Protein AF-0000000084500565 (afdb_homodimer)

Nearest PDB structures (foldseek):
  6lnh-assembly1_A  TM=7.222E-01  e=3.636E-04  Bacillus thuringiensis
  8k0m-assembly1_A  TM=4.895E-01  e=3.563E-05  Homo sapiens
  6lnh-assembly1_B  TM=7.048E-01  e=7.124E-04  Bacillus thuringiensis
  6lnh-assembly1_D  TM=4.587E-01  e=2.848E-04  Bacillus thuringiensis
  6lnh-assembly1_C  TM=3.973E-01  e=1.545E-04  Bacillus thuringiensis

Solvent-accessible surface area (backbone atoms only — not comparable to full-atom values): 32690 Å² total; per-residue (Å²): 31,54,90,39,62,38,61,91,44,79,89,28,69,50,41,61,48,73,57,42,83,73,41,51,62,67,53,40,28,53,50,29,47,66,56,48,35,69,71,47,43,73,70,30,51,42,94,82,38,40,41,47,40,52,35,61,32,84,75,70,33,52,66,62,44,50,52,67,65,28,66,66,52,35,48,54,53,12,60,67,40,65,40,61,42,37,65,61,44,48,46,38,45,54,23,32,41,53,44,58,68,79,42,78,77,45,61,79,67,47,34,45,60,62,69,67,53,79,68,73,72,73,82,60,72,90,60,74,68,68,73,70,69,75,74,78,83,47,76,87,72,50,73,67,42,56,45,46,34,42,26,33,40,41,30,32,63,23,75,30,73,80,51,40,65,50,26,34,37,37,51,29,68,87,68,50,71,46,78,46,63,44,62,33,42,16,14,23,33,42,32,30,27,43,74,40,45,30,30,78,42,68,52,76,69,40,43,54,43,34,36,32,34,29,36,25,35,59,57,56,61,84,50,85,78,78,56,48,44,52,90,50,53,89,66,50,60,58,56,60,49,48,39,48,53,49,33,49,52,27,44,42,48,15,51,37,27,42,51,55,29,47,52,42,50,58,67,49,49,89,50,74,61,71,90,67,72,77,53,59,54,54,70,61,51,42,54,52,50,50,50,53,40,48,51,52,50,46,55,45,57,31,62,108,30,54,91,37,62,37,62,93,46,80,89,28,69,50,41,60,48,74,56,43,83,74,41,50,63,67,53,40,26,53,50,30,47,67,55,49,35,70,70,48,44,72,69,31,52,43,93,82,40,40,41,47,38,52,35,62,33,86,76,70,31,51,65,63,44,50,50,66,66,28,67,66,52,34,48,53,52,12,60,66,41,66,42,60,42,36,68,60,43,48,44,38,45,54,22,31,42,52,45,59,68,77,42,79,79,46,61,78,67,47,34,43,61,61,72,68,54,78,67,73,72,73,82,61,72,91,61,75,68,69,71,71,71,74,74,77,82,48,77,88,73,51,74,66,42,56,44,46,34,42,26,33,40,39,28,30,61,22,74,31,73,81,51,40,66,48,27,36,36,38,51,30,69,86,70,51,72,47,77,47,63,44,63,33,42,16,15,24,34,42,32,31,26,42,74,39,45,30,30,79,41,68,53,75,68,39,41,52,44,35,38,33,35,32,36,24,37,60,57,54,61,84,50,88,78,78,55,50,45,53,89,49,52,88,66,50,59,59,57,62,49,48,40,49,55,50,34,48,51,26,44,41,48,15,51,37,27,42,49,54,30,47,51,43,49,59,67,49,50,90,46,74,61,72,89,69,71,77,53,59,54,55,70,62,52,40,54,51,49,51,51,52,40,50,52,51,49,46,54,45,57,30,63,106

Sequence (608 aa):
MEELGQAGKGLSPVGVTQPFPLLSEEGVRAIREELFTSEIFDRVTDLLGQLRGMSSRPGFAPFNEALWTHPETNRIVSEAAGVELVPIMPYELGHINVQLNSGKETFTKLGREPLCPKAPDNTKPEAVVPKLPEPKIDPDVMEWHRDSYPWVCIVMLSDATNMQGGETLIGSADGTMQKVRGPRMGWAMVLQGGYVDHAALGAYDGQERITMVTSYRAKDVMLPDISILSPLRPMGHHNEMYYEWSTYRLDLLSERFKRQSEVFKKKRGDGQRPWGEEVVKKDEFKAWCKEQIQYLQTTIDGIDMEELGQAGKGLSPVGVTQPFPLLSEEGVRAIREELFTSEIFDRVTDLLGQLRGMSSRPGFAPFNEALWTHPETNRIVSEAAGVELVPIMPYELGHINVQLNSGKETFTKLGREPLCPKAPDNTKPEAVVPKLPEPKIDPDVMEWHRDSYPWVCIVMLSDATNMQGGETLIGSADGTMQKVRGPRMGWAMVLQGGYVDHAALGAYDGQERITMVTSYRAKDVMLPDISILSPLRPMGHHNEMYYEWSTYRLDLLSERFKRQSEVFKKKRGDGQRPWGEEVVKKDEFKAWCKEQIQYLQTTIDGID

Radius of gyration: 34.21 Å; Cα contacts (8 Å, |Δi|>4): 1114; chains: 2; bounding box: 50×126×68 Å

Secondary structure (DSSP, 8-state):
-TTTT-TT-SSSS-SBPPPEE-S-HHHHHHHHHHHSSHHHHHHH--TTSEE--TTSSTTTSHHHHHHHH-HHHHHHHHHHHTS-EEES-GGGTTEEEEEESS-GGGGGG-SSSPPPP----TTS-S------------TTTS--B--SSSEEEEEE-S--TT--B-PEEEE-TTS-EEEE--SSTTEEEEE-TTTS-EEEPPBSSSSEEEEEEEEEEESSTTS------GGGGGGS-HHHHHHHHHHHHHHHHHHHHHHHHHHHHHHHTTS-S-TTS-SS-HHHHHHHHHHHHHHHHHHHHHT-/-TTTT-TT-SSSS-SBPPPEE-S-HHHHHHHHHHHSSHHHHHHH--TTSEE--TTSSTTTSHHHHHHHH-HHHHHHHHHHHTS-EEES-GGGTTEEEEEESS-GGGGGG-SSSPPPP----TTS-S------------TTTS--B--SSSEEEEEE-S--TT--B-PEEEE-TTS-EEEE--SSTTEEEEE-TTTS-EEEPPBSSSSEEEEEEEEEEESSTTS------GGGGGGS-HHHHHHHHHHHHHHHHHHHHHHHHHHHHHHHTTS-S-TTS-SS-HHHHHHHHHHHHHHHHHHHHHT-

Structure (mmCIF, N/CA/C/O backbone):
data_AF-0000000084500565-model_v1
#
loop_
_entity.id
_entity.type
_entity.pdbx_description
1 polymer 'Fe2OG dioxygenase domain-containing protein'
#
loop_
_atom_site.group_PDB
_atom_site.id
_atom_site.type_symbol
_atom_site.label_atom_id
_atom_site.label_alt_id
_atom_site.label_comp_id
_atom_site.label_asym_id
_atom_site.label_entity_id
_atom_site.label_seq_id
_atom_site.pdbx_PDB_ins_code
_atom_site.Cartn_x
_atom_site.Cartn_y
_atom_site.Cartn_z
_atom_site.occupancy
_atom_site.B_iso_or_equiv
_atom_site.auth_seq_id
_atom_site.auth_comp_id
_atom_site.auth_asym_id
_atom_site.auth_atom_id
_atom_site.pdbx_PDB_model_num
ATOM 1 N N . MET A 1 1 ? 17.344 22.719 12.164 1 97.19 1 MET A N 1
ATOM 2 C CA . MET A 1 1 ? 17.328 21.484 12.945 1 97.19 1 MET A CA 1
ATOM 3 C C . MET A 1 1 ? 18.641 21.297 13.695 1 97.19 1 MET A C 1
ATOM 5 O O . MET A 1 1 ? 18.641 20.938 14.875 1 97.19 1 MET A O 1
ATOM 9 N N . GLU A 1 2 ? 19.703 21.609 12.953 1 96.31 2 GLU A N 1
ATOM 10 C CA . GLU A 1 2 ? 21 21.562 13.625 1 96.31 2 GLU A CA 1
ATOM 11 C C . GLU A 1 2 ? 21.047 22.516 14.805 1 96.31 2 GLU A C 1
ATOM 13 O O . GLU A 1 2 ? 21.484 22.156 15.898 1 96.31 2 GLU A O 1
ATOM 18 N N . GLU A 1 3 ? 20.594 23.75 14.586 1 95.25 3 GLU A N 1
ATOM 19 C CA . GLU A 1 3 ? 20.578 24.766 15.633 1 95.25 3 GLU A CA 1
ATOM 20 C C . GLU A 1 3 ? 19.703 24.344 16.812 1 95.25 3 GLU A C 1
ATOM 22 O O . GLU A 1 3 ? 19.922 24.781 17.938 1 95.25 3 GLU A O 1
ATOM 27 N N . LEU A 1 4 ? 18.75 23.516 16.594 1 96.5 4 LEU A N 1
ATOM 28 C CA . LEU A 1 4 ? 17.844 23.047 17.641 1 96.5 4 LEU A CA 1
ATOM 29 C C . LEU A 1 4 ? 18.359 21.766 18.281 1 96.5 4 LEU A C 1
ATOM 31 O O . LEU A 1 4 ? 17.688 21.172 19.125 1 96.5 4 LEU A O 1
ATOM 35 N N . GLY A 1 5 ? 19.578 21.344 17.844 1 95.69 5 GLY A N 1
ATOM 36 C CA . GLY A 1 5 ? 20.172 20.141 18.391 1 95.69 5 GLY A CA 1
ATOM 37 C C . GLY A 1 5 ? 19.594 18.875 17.797 1 95.69 5 GLY A C 1
ATOM 38 O O . GLY A 1 5 ? 19.641 17.812 18.422 1 95.69 5 GLY A O 1
ATOM 39 N N . GLN A 1 6 ? 18.953 18.953 16.688 1 95.5 6 GLN A N 1
ATOM 40 C CA . GLN A 1 6 ? 18.312 17.812 16.047 1 95.5 6 GLN A CA 1
ATOM 41 C C . GLN A 1 6 ? 18.891 17.578 14.656 1 95.5 6 GLN A C 1
ATOM 43 O O . GLN A 1 6 ? 18.141 17.328 13.703 1 95.5 6 GLN A O 1
ATOM 48 N N . ALA A 1 7 ? 20.156 17.641 14.641 1 92.88 7 ALA A N 1
ATOM 49 C CA . ALA A 1 7 ? 20.828 17.469 13.359 1 92.88 7 ALA A CA 1
ATOM 50 C C . ALA A 1 7 ? 20.469 16.125 12.734 1 92.88 7 ALA A C 1
ATOM 52 O O . ALA A 1 7 ? 20.469 15.094 13.414 1 92.88 7 ALA A O 1
ATOM 53 N N . GLY A 1 8 ? 20.172 16.172 11.461 1 92.56 8 GLY A N 1
ATOM 54 C CA . GLY A 1 8 ? 19.922 14.953 10.711 1 92.56 8 GLY A CA 1
ATOM 55 C C . GLY A 1 8 ? 18.5 14.438 10.859 1 92.56 8 GLY A C 1
ATOM 56 O O . GLY A 1 8 ? 18.125 13.445 10.234 1 92.56 8 GLY A O 1
ATOM 57 N N . LYS A 1 9 ? 17.75 15.055 11.625 1 94.75 9 LYS A N 1
ATOM 58 C CA . LYS A 1 9 ? 16.359 14.648 11.82 1 94.75 9 LYS A CA 1
ATOM 59 C C . LYS A 1 9 ? 15.414 15.484 10.961 1 94.75 9 LYS A C 1
ATOM 61 O O . LYS A 1 9 ? 15.789 16.547 10.477 1 94.75 9 LYS A O 1
ATOM 66 N N . GLY A 1 10 ? 14.297 14.914 10.711 1 96.69 10 GLY A N 1
ATOM 67 C CA . GLY A 1 10 ? 13.273 15.641 9.984 1 96.69 10 GLY A CA 1
ATOM 68 C C . GLY A 1 10 ? 13.398 15.508 8.477 1 96.69 10 GLY A C 1
ATOM 69 O O . GLY A 1 10 ? 14.094 14.617 7.984 1 96.69 10 GLY A O 1
ATOM 70 N N . LEU A 1 11 ? 12.688 16.375 7.758 1 97.88 11 LEU A N 1
ATOM 71 C CA . LEU A 1 11 ? 12.562 16.281 6.305 1 97.88 11 LEU A CA 1
ATOM 72 C C . LEU A 1 11 ? 13.453 17.312 5.613 1 97.88 11 LEU A C 1
ATOM 74 O O . LEU A 1 11 ? 13.672 17.234 4.402 1 97.88 11 LEU A O 1
ATOM 78 N N . SER A 1 12 ? 13.93 18.281 6.387 1 97.75 12 SER A N 1
ATOM 79 C CA . SER A 1 12 ? 14.812 19.359 5.93 1 97.75 12 SER A CA 1
ATOM 80 C C . SER A 1 12 ? 15.633 19.922 7.082 1 97.75 12 SER A C 1
ATOM 82 O O . SER A 1 12 ? 15.336 19.672 8.25 1 97.75 12 SER A O 1
ATOM 84 N N . PRO A 1 13 ? 16.688 20.641 6.754 1 97.56 13 PRO A N 1
ATOM 85 C CA . PRO A 1 13 ? 17.469 21.234 7.84 1 97.56 13 PRO A CA 1
ATOM 86 C C . PRO A 1 13 ? 16.719 22.344 8.562 1 97.56 13 PRO A C 1
ATOM 88 O O . PRO A 1 13 ? 17.156 22.812 9.625 1 97.56 13 PRO A O 1
ATOM 91 N N . VAL A 1 14 ? 15.625 22.75 8.055 1 98.06 14 VAL A N 1
ATOM 92 C CA . VAL A 1 14 ? 14.836 23.828 8.641 1 98.06 14 VAL A CA 1
ATOM 93 C C . VAL A 1 14 ? 13.93 23.266 9.734 1 98.06 14 VAL A C 1
ATOM 95 O O . VAL A 1 14 ? 13.133 22.375 9.484 1 98.06 14 VAL A O 1
ATOM 98 N N . GLY A 1 15 ? 14.07 23.766 10.992 1 97.94 15 GLY A N 1
ATOM 99 C CA . GLY A 1 15 ? 13.141 23.438 12.062 1 97.94 15 GLY A CA 1
ATOM 100 C C . GLY A 1 15 ? 11.961 24.375 12.148 1 97.94 15 GLY A C 1
ATOM 101 O O . GLY A 1 15 ? 10.812 23.938 12.266 1 97.94 15 GLY A O 1
ATOM 102 N N . VAL A 1 16 ? 12.281 25.594 12.062 1 98.19 16 VAL A N 1
ATOM 103 C CA . VAL A 1 16 ? 11.32 26.688 12.07 1 98.19 16 VAL A CA 1
ATOM 104 C C . VAL A 1 16 ? 11.906 27.891 11.328 1 98.19 16 VAL A C 1
ATOM 106 O O . VAL A 1 16 ? 13.117 28.125 11.367 1 98.19 16 VAL A O 1
ATOM 109 N N . THR A 1 17 ? 11.047 28.641 10.648 1 98.12 17 THR A N 1
ATOM 110 C CA . THR A 1 17 ? 11.523 29.828 9.953 1 98.12 17 THR A CA 1
ATOM 111 C C . THR A 1 17 ? 11.344 31.078 10.82 1 98.12 17 THR A C 1
ATOM 113 O O . THR A 1 17 ? 10.555 31.062 11.758 1 98.12 17 THR A O 1
ATOM 116 N N . GLN A 1 18 ? 12.102 32.125 10.438 1 96.38 18 GLN A N 1
ATOM 117 C CA . GLN A 1 18 ? 11.664 33.438 10.859 1 96.38 18 GLN A CA 1
ATOM 118 C C . GLN A 1 18 ? 10.336 33.812 10.203 1 96.38 18 GLN A C 1
ATOM 120 O O . GLN A 1 18 ? 10.023 33.344 9.109 1 96.38 18 GLN A O 1
ATOM 125 N N . PRO A 1 19 ? 9.617 34.625 10.969 1 97.62 19 PRO A N 1
ATOM 126 C CA . PRO A 1 19 ? 8.359 35.062 10.352 1 97.62 19 PRO A CA 1
ATOM 127 C C . PRO A 1 19 ? 8.578 35.812 9.047 1 97.62 19 PRO A C 1
ATOM 129 O O . PRO A 1 19 ? 9.586 36.5 8.891 1 97.62 19 PRO A O 1
ATOM 132 N N . PHE A 1 20 ? 7.688 35.688 8.117 1 98.19 20 PHE A N 1
ATOM 133 C CA . PHE A 1 20 ? 7.723 36.375 6.828 1 98.19 20 PHE A CA 1
ATOM 134 C C . PHE A 1 20 ? 6.316 36.75 6.379 1 98.19 20 PHE A C 1
ATOM 136 O O . PHE A 1 20 ? 5.336 36.156 6.816 1 98.19 20 PHE A O 1
ATOM 143 N N . PRO A 1 21 ? 6.184 37.781 5.555 1 97.19 21 PRO A N 1
ATOM 144 C CA . PRO A 1 21 ? 4.852 38.156 5.078 1 97.19 21 PRO A CA 1
ATOM 145 C C . PRO A 1 21 ? 4.277 37.125 4.082 1 97.19 21 PRO A C 1
ATOM 147 O O . PRO A 1 21 ? 4.938 36.812 3.094 1 97.19 21 PRO A O 1
ATOM 150 N N . LEU A 1 22 ? 3.193 36.656 4.34 1 98.19 22 LEU A N 1
ATOM 151 C CA . LEU A 1 22 ? 2.535 35.719 3.436 1 98.19 22 LEU A CA 1
ATOM 152 C C . LEU A 1 22 ? 1.252 36.312 2.871 1 98.19 22 LEU A C 1
ATOM 154 O O . LEU A 1 22 ? 1.03 36.281 1.659 1 98.19 22 LEU A O 1
ATOM 158 N N . LEU A 1 23 ? 0.399 36.875 3.746 1 97.94 23 LEU A N 1
ATOM 159 C CA . LEU A 1 23 ? -0.869 37.469 3.326 1 97.94 23 LEU A CA 1
ATOM 160 C C . LEU A 1 23 ? -0.867 38.969 3.541 1 97.94 23 LEU A C 1
ATOM 162 O O . LEU A 1 23 ? -0.308 39.469 4.523 1 97.94 23 LEU A O 1
ATOM 166 N N . SER A 1 24 ? -1.541 39.656 2.641 1 97.06 24 SER A N 1
ATOM 167 C CA . SER A 1 24 ? -1.824 41.062 2.898 1 97.06 24 SER A CA 1
ATOM 168 C C . SER A 1 24 ? -2.869 41.25 3.998 1 97.06 24 SER A C 1
ATOM 170 O O . SER A 1 24 ? -3.602 40.312 4.309 1 97.06 24 SER A O 1
ATOM 172 N N . GLU A 1 25 ? -2.914 42.406 4.574 1 95.75 25 GLU A N 1
ATOM 173 C CA . GLU A 1 25 ? -3.945 42.688 5.57 1 95.75 25 GLU A CA 1
ATOM 174 C C . GLU A 1 25 ? -5.34 42.469 4.992 1 95.75 25 GLU A C 1
ATOM 176 O O . GLU A 1 25 ? -6.227 41.938 5.672 1 95.75 25 GLU A O 1
ATOM 181 N N . GLU A 1 26 ? -5.477 42.875 3.736 1 96.75 26 GLU A N 1
ATOM 182 C CA . GLU A 1 26 ? -6.762 42.656 3.078 1 96.75 26 GLU A CA 1
ATOM 183 C C . GLU A 1 26 ? -7.059 41.156 2.916 1 96.75 26 GLU A C 1
ATOM 185 O O . GLU A 1 26 ? -8.211 40.75 3.02 1 96.75 26 GLU A O 1
ATOM 190 N N . GLY A 1 27 ? -6.039 40.406 2.605 1 97.31 27 GLY A N 1
ATOM 191 C CA . GLY A 1 27 ? -6.215 38.969 2.545 1 97.31 27 GLY A CA 1
ATOM 192 C C . GLY A 1 27 ? -6.66 38.375 3.863 1 97.31 27 GLY A C 1
ATOM 193 O O . GLY A 1 27 ? -7.551 37.531 3.891 1 97.31 27 GLY A O 1
ATOM 194 N N . VAL A 1 28 ? -6.055 38.844 4.953 1 97.75 28 VAL A N 1
ATOM 195 C CA . VAL A 1 28 ? -6.434 38.375 6.281 1 97.75 28 VAL A CA 1
ATOM 196 C C . VAL A 1 28 ? -7.879 38.781 6.578 1 97.75 28 VAL A C 1
ATOM 198 O O . VAL A 1 28 ? -8.664 37.969 7.07 1 97.75 28 VAL A O 1
ATOM 201 N N . ARG A 1 29 ? -8.234 39.969 6.246 1 97 29 ARG A N 1
ATOM 202 C CA . ARG A 1 29 ? -9.594 40.438 6.473 1 97 29 ARG A CA 1
ATOM 203 C C . ARG A 1 29 ? -10.602 39.594 5.695 1 97 29 ARG A C 1
ATOM 205 O O . ARG A 1 29 ? -11.695 39.312 6.195 1 97 29 ARG A O 1
ATOM 212 N N . ALA A 1 30 ? -10.242 39.25 4.504 1 97.06 30 ALA A N 1
ATOM 213 C CA . ALA A 1 30 ? -11.109 38.438 3.682 1 97.06 30 ALA A CA 1
ATOM 214 C C . ALA A 1 30 ? -11.305 37.062 4.309 1 97.06 30 ALA A C 1
ATOM 216 O O . ALA A 1 30 ? -12.414 36.5 4.316 1 97.06 30 ALA A O 1
ATOM 217 N N . ILE A 1 31 ? -10.242 36.469 4.82 1 96.81 31 ILE A N 1
ATOM 218 C CA . ILE A 1 31 ? -10.312 35.188 5.488 1 96.81 31 ILE A CA 1
ATOM 219 C C . ILE A 1 31 ? -11.195 35.281 6.73 1 96.81 31 ILE A C 1
ATOM 221 O O . ILE A 1 31 ? -12.055 34.438 6.969 1 96.81 31 ILE A O 1
ATOM 225 N N . ARG A 1 32 ? -10.969 36.312 7.559 1 95.56 32 ARG A N 1
ATOM 226 C CA . ARG A 1 32 ? -11.75 36.531 8.766 1 95.56 32 ARG A CA 1
ATOM 227 C C . ARG A 1 32 ? -13.234 36.688 8.438 1 95.56 32 ARG A C 1
ATOM 229 O O . ARG A 1 32 ? -14.086 36.094 9.094 1 95.56 32 ARG A O 1
ATOM 236 N N . GLU A 1 33 ? -13.508 37.438 7.398 1 95 33 GLU A N 1
ATOM 237 C CA . GLU A 1 33 ? -14.891 37.656 6.969 1 95 33 GLU A CA 1
ATOM 238 C C . GLU A 1 33 ? -15.57 36.344 6.586 1 95 33 GLU A C 1
ATOM 240 O O . GLU A 1 33 ? -16.75 36.125 6.887 1 95 33 GLU A O 1
ATOM 245 N N . GLU A 1 34 ? -14.859 35.5 5.957 1 94.19 34 GLU A N 1
ATOM 246 C CA . GLU A 1 34 ? -15.414 34.219 5.508 1 94.19 34 GLU A CA 1
ATOM 247 C C . GLU A 1 34 ? -15.617 33.281 6.676 1 94.19 34 GLU A C 1
ATOM 249 O O . GLU A 1 34 ? -16.625 32.562 6.746 1 94.19 34 GLU A O 1
ATOM 254 N N . LEU A 1 35 ? -14.672 33.312 7.664 1 90.44 35 LEU A N 1
ATOM 255 C CA . LEU A 1 35 ? -14.625 32.188 8.617 1 90.44 35 LEU A CA 1
ATOM 256 C C . LEU A 1 35 ? -15.344 32.562 9.914 1 90.44 35 LEU A C 1
ATOM 258 O O . LEU A 1 35 ? -15.789 31.688 10.648 1 90.44 35 LEU A O 1
ATOM 262 N N . PHE A 1 36 ? -15.414 33.844 10.18 1 89.69 36 PHE A N 1
ATOM 263 C CA . PHE A 1 36 ? -16.078 34.25 11.414 1 89.69 36 PHE A CA 1
ATOM 264 C C . PHE A 1 36 ? -17.547 34.594 11.156 1 89.69 36 PHE A C 1
ATOM 266 O O . PHE A 1 36 ? -17.953 35.75 11.32 1 89.69 36 PHE A O 1
ATOM 273 N N . THR A 1 37 ? -18.234 33.594 10.75 1 84.88 37 THR A N 1
ATOM 274 C CA . THR A 1 37 ? -19.672 33.625 10.523 1 84.88 37 THR A CA 1
ATOM 275 C C . THR A 1 37 ? -20.391 32.594 11.391 1 84.88 37 THR A C 1
ATOM 277 O O . THR A 1 37 ? -19.781 31.625 11.828 1 84.88 37 THR A O 1
ATOM 280 N N . SER A 1 38 ? -21.625 32.812 11.609 1 77.25 38 SER A N 1
ATOM 281 C CA . SER A 1 38 ? -22.438 31.891 12.391 1 77.25 38 SER A CA 1
ATOM 282 C C . SER A 1 38 ? -22.516 30.531 11.711 1 77.25 38 SER A C 1
ATOM 284 O O . SER A 1 38 ? -22.562 29.5 12.391 1 77.25 38 SER A O 1
ATOM 286 N N . GLU A 1 39 ? -22.547 30.578 10.469 1 76.44 39 GLU A N 1
ATOM 287 C CA . GLU A 1 39 ? -22.641 29.328 9.711 1 76.44 39 GLU A CA 1
ATOM 288 C C . GLU A 1 39 ? -21.438 28.422 9.977 1 76.44 39 GLU A C 1
ATOM 290 O O . GLU A 1 39 ? -21.594 27.219 10.195 1 76.44 39 GLU A O 1
ATOM 295 N N . ILE A 1 40 ? -20.281 29.016 9.969 1 76.19 40 ILE A N 1
ATOM 296 C CA . ILE A 1 40 ? -19.062 28.266 10.188 1 76.19 40 ILE A CA 1
ATOM 297 C C . ILE A 1 40 ? -18.984 27.844 11.656 1 76.19 40 ILE A C 1
ATOM 299 O O . ILE A 1 40 ? -18.672 26.688 11.953 1 76.19 40 ILE A O 1
ATOM 303 N N . PHE A 1 41 ? -19.344 28.719 12.523 1 73.5 41 PHE A N 1
ATOM 304 C CA . PHE A 1 41 ? -19.266 28.453 13.953 1 73.5 41 PHE A CA 1
ATOM 305 C C . PHE A 1 41 ? -20.203 27.312 14.344 1 73.5 41 PHE A C 1
ATOM 307 O O . PHE A 1 41 ? -19.859 26.484 15.203 1 73.5 41 PHE A O 1
ATOM 314 N N . ASP A 1 42 ? -21.297 27.281 13.805 1 70.56 42 ASP A N 1
ATOM 315 C CA . ASP A 1 42 ? -22.297 26.266 14.117 1 70.56 42 ASP A CA 1
ATOM 316 C C . ASP A 1 42 ? -21.828 24.875 13.648 1 70.56 42 ASP A C 1
ATOM 318 O O . ASP A 1 42 ? -22.219 23.859 14.227 1 70.56 42 ASP A O 1
ATOM 322 N N . ARG A 1 43 ? -21.078 24.938 12.703 1 65.69 43 ARG A N 1
ATOM 323 C CA . ARG A 1 43 ? -20.734 23.656 12.078 1 65.69 43 ARG A CA 1
ATOM 324 C C . ARG A 1 43 ? -19.453 23.094 12.688 1 65.69 43 ARG A C 1
ATOM 326 O O . ARG A 1 43 ? -19.281 21.875 12.742 1 65.69 43 ARG A O 1
ATOM 333 N N . VAL A 1 44 ? -18.531 23.969 12.922 1 61.78 44 VAL A N 1
ATOM 334 C CA . VAL A 1 44 ? -17.188 23.469 13.211 1 61.78 44 VAL A CA 1
ATOM 335 C C . VAL A 1 44 ? -16.906 23.594 14.703 1 61.78 44 VAL A C 1
ATOM 337 O O . VAL A 1 44 ? -15.977 22.969 15.219 1 61.78 44 VAL A O 1
ATOM 340 N N . THR A 1 45 ? -17.656 24.562 15.328 1 53.78 45 THR A N 1
ATOM 341 C CA . THR A 1 45 ? -17.125 25.062 16.594 1 53.78 45 THR A CA 1
ATOM 342 C C . THR A 1 45 ? -17.172 23.984 17.672 1 53.78 45 THR A C 1
ATOM 344 O O . THR A 1 45 ? -18.25 23.453 17.969 1 53.78 45 THR A O 1
ATOM 347 N N . ASP A 1 46 ? -16.109 23.219 17.562 1 54.72 46 ASP A N 1
ATOM 348 C CA . ASP A 1 46 ? -15.859 22.562 18.844 1 54.72 46 ASP A CA 1
ATOM 349 C C . ASP A 1 46 ? -15.648 23.594 19.953 1 54.72 46 ASP A C 1
ATOM 351 O O . ASP A 1 46 ? -15.305 24.75 19.688 1 54.72 46 ASP A O 1
ATOM 355 N N . LEU A 1 47 ? -16.016 23.344 21.188 1 49.97 47 LEU A N 1
ATOM 356 C CA . LEU A 1 47 ? -16.078 23.984 22.5 1 49.97 47 LEU A CA 1
ATOM 357 C C . LEU A 1 47 ? -14.727 24.547 22.906 1 49.97 47 LEU A C 1
ATOM 359 O O . LEU A 1 47 ? -14.648 25.406 23.781 1 49.97 47 LEU A O 1
ATOM 363 N N . LEU A 1 48 ? -13.523 24.219 22.172 1 55.06 48 LEU A N 1
ATOM 364 C CA . LEU A 1 48 ? -12.312 24.531 22.922 1 55.06 48 LEU A CA 1
ATOM 365 C C . LEU A 1 48 ? -11.5 25.609 22.203 1 55.06 48 LEU A C 1
ATOM 367 O O . LEU A 1 48 ? -10.266 25.641 22.312 1 55.06 48 LEU A O 1
ATOM 371 N N . GLY A 1 49 ? -12.172 26.484 21.375 1 71.81 49 GLY A N 1
ATOM 372 C CA . GLY A 1 49 ? -11.398 27.578 20.828 1 71.81 49 GLY A CA 1
ATOM 373 C C . GLY A 1 49 ? -10.742 27.25 19.5 1 71.81 49 GLY A C 1
ATOM 374 O O . GLY A 1 49 ? -9.789 27.922 19.094 1 71.81 49 GLY A O 1
ATOM 375 N N . GLN A 1 50 ? -11.078 26.156 18.859 1 82.75 50 GLN A N 1
ATOM 376 C CA . GLN A 1 50 ? -10.492 25.812 17.578 1 82.75 50 GLN A CA 1
ATOM 377 C C . GLN A 1 50 ? -11.578 25.609 16.516 1 82.75 50 GLN A C 1
ATOM 379 O O . GLN A 1 50 ? -12.641 25.047 16.797 1 82.75 50 GLN A O 1
ATOM 384 N N . LEU A 1 51 ? -11.406 26.188 15.367 1 86.31 51 LEU A N 1
ATOM 385 C CA . LEU A 1 51 ? -12.219 25.922 14.188 1 86.31 51 LEU A CA 1
ATOM 386 C C . LEU A 1 51 ? -11.453 25.062 13.18 1 86.31 51 LEU A C 1
ATOM 388 O O . LEU A 1 51 ? -10.352 25.438 12.758 1 86.31 51 LEU A O 1
ATOM 392 N N . ARG A 1 52 ? -12.039 23.938 12.891 1 89.44 52 ARG A N 1
ATOM 393 C CA . ARG A 1 52 ? -11.375 22.984 11.992 1 89.44 52 ARG A CA 1
ATOM 394 C C . ARG A 1 52 ? -12.352 22.422 10.969 1 89.44 52 ARG A C 1
ATOM 396 O O . ARG A 1 52 ? -13.562 22.438 11.18 1 89.44 52 ARG A O 1
ATOM 403 N N . GLY A 1 53 ? -11.844 22.047 9.797 1 89.06 53 GLY A N 1
ATOM 404 C CA . GLY A 1 53 ? -12.641 21.312 8.82 1 89.06 53 GLY A CA 1
ATOM 405 C C . GLY A 1 53 ? -13.414 22.219 7.887 1 89.06 53 GLY A C 1
ATOM 406 O O . GLY A 1 53 ? -14.391 21.781 7.262 1 89.06 53 GLY A O 1
ATOM 407 N N . MET A 1 54 ? -12.992 23.469 7.762 1 88.62 54 MET A N 1
ATOM 408 C CA . MET A 1 54 ? -13.766 24.438 6.996 1 88.62 54 MET A CA 1
ATOM 409 C C . MET A 1 54 ? -13.75 24.094 5.512 1 88.62 54 MET A C 1
ATOM 411 O O . MET A 1 54 ? -14.656 24.484 4.77 1 88.62 54 MET A O 1
ATOM 415 N N . SER A 1 55 ? -12.766 23.312 5.121 1 89.94 55 SER A N 1
ATOM 416 C CA . SER A 1 55 ? -12.633 23.062 3.691 1 89.94 55 SER A CA 1
ATOM 417 C C . SER A 1 55 ? -12.969 21.609 3.355 1 89.94 55 SER A C 1
ATOM 419 O O . SER A 1 55 ? -12.641 21.125 2.27 1 89.94 55 SER A O 1
ATOM 421 N N . SER A 1 56 ? -13.539 20.891 4.289 1 87.31 56 SER A N 1
ATOM 422 C CA . SER A 1 56 ? -13.867 19.484 4.066 1 87.31 56 SER A CA 1
ATOM 423 C C . SER A 1 56 ? -15.023 19.344 3.078 1 87.31 56 SER A C 1
ATOM 425 O O . SER A 1 56 ? -15.195 18.281 2.477 1 87.31 56 SER A O 1
ATOM 427 N N . ARG A 1 57 ? -15.789 20.406 2.98 1 82.62 57 ARG A N 1
ATOM 428 C CA . ARG A 1 57 ? -16.891 20.422 2.018 1 82.62 57 ARG A CA 1
ATOM 429 C C . ARG A 1 57 ? -16.719 21.531 0.997 1 82.62 57 ARG A C 1
ATOM 431 O O . ARG A 1 57 ? -16.469 22.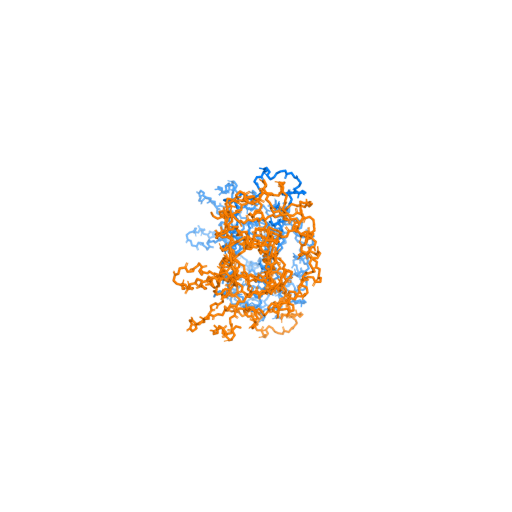688 1.365 1 82.62 57 ARG A O 1
ATOM 438 N N . PRO A 1 58 ? -16.891 21.031 -0.16 1 78.75 58 PRO A N 1
ATOM 439 C CA . PRO A 1 58 ? -16.703 22.047 -1.191 1 78.75 58 PRO A CA 1
ATOM 440 C C . PRO A 1 58 ? -17.672 23.219 -1.051 1 78.75 58 PRO A C 1
ATOM 442 O O . PRO A 1 58 ? -18.844 23.016 -0.732 1 78.75 58 PRO A O 1
ATOM 445 N N . GLY A 1 59 ? -17.141 24.406 -1.185 1 78.88 59 GLY A N 1
ATOM 446 C CA . GLY A 1 59 ? -17.984 25.578 -1.235 1 78.88 59 GLY A CA 1
ATOM 447 C C . GLY A 1 59 ? -18.219 26.203 0.127 1 78.88 59 GLY A C 1
ATOM 448 O O . GLY A 1 59 ? -18.703 27.344 0.222 1 78.88 59 GLY A O 1
ATOM 449 N N . PHE A 1 60 ? -17.891 25.578 1.159 1 83.69 60 PHE A N 1
ATOM 450 C CA . PHE A 1 60 ? -18.141 26.078 2.506 1 83.69 60 PHE A CA 1
ATOM 451 C C . PHE A 1 60 ? -17.219 27.25 2.832 1 83.69 60 PHE A C 1
ATOM 453 O O . PHE A 1 60 ? -17.656 28.25 3.393 1 83.69 60 PHE A O 1
ATOM 460 N N . ALA A 1 61 ? -16.016 27.156 2.605 1 91.62 61 ALA A N 1
ATOM 461 C CA . ALA A 1 61 ? -15.008 28.219 2.766 1 91.62 61 ALA A CA 1
ATOM 462 C C . ALA A 1 61 ? -14.117 28.312 1.533 1 91.62 61 ALA A C 1
ATOM 464 O O . ALA A 1 61 ? -12.93 27.953 1.591 1 91.62 61 ALA A O 1
ATOM 465 N N . PRO A 1 62 ? -14.695 28.844 0.462 1 94.56 62 PRO A N 1
ATOM 466 C CA . PRO A 1 62 ? -14 28.781 -0.829 1 94.56 62 PRO A CA 1
ATOM 467 C C . PRO A 1 62 ? -12.703 29.594 -0.834 1 94.56 62 PRO A C 1
ATOM 469 O O . PRO A 1 62 ? -11.742 29.219 -1.51 1 94.56 62 PRO A O 1
ATOM 472 N N . PHE A 1 63 ? -12.703 30.734 -0.194 1 96.25 63 PHE A N 1
ATOM 473 C CA . PHE A 1 63 ? -11.477 31.531 -0.16 1 96.25 63 PHE A CA 1
ATOM 474 C C . PHE A 1 63 ? -10.375 30.781 0.594 1 96.25 63 PHE A C 1
ATOM 476 O O . PHE A 1 63 ? -9.234 30.734 0.144 1 96.25 63 PHE A O 1
ATOM 483 N N . ASN A 1 64 ? -10.711 30.219 1.746 1 96.25 64 ASN A N 1
ATOM 484 C CA . ASN A 1 64 ? -9.781 29.406 2.52 1 96.25 64 ASN A CA 1
ATOM 485 C C . ASN A 1 64 ? -9.195 28.281 1.682 1 96.25 64 ASN A C 1
ATOM 487 O O . ASN A 1 64 ? -7.98 28.078 1.667 1 96.25 64 ASN A O 1
ATOM 491 N N . GLU A 1 65 ? -10.062 27.578 1.007 1 96.31 65 GLU A N 1
ATOM 492 C CA . GLU A 1 65 ? -9.641 26.469 0.154 1 96.31 65 GLU A CA 1
ATOM 493 C C . GLU A 1 65 ? -8.711 26.953 -0.955 1 96.31 65 GLU A C 1
ATOM 495 O O . GLU A 1 65 ? -7.648 26.375 -1.183 1 96.31 65 GLU A O 1
ATOM 500 N N . ALA A 1 66 ? -9.094 28 -1.624 1 97.19 66 ALA A N 1
ATOM 501 C CA . ALA A 1 66 ? -8.312 28.547 -2.729 1 97.19 66 ALA A CA 1
ATOM 502 C C . ALA A 1 66 ? -6.941 29.016 -2.246 1 97.19 66 ALA A C 1
ATOM 504 O O . ALA A 1 66 ? -5.93 28.781 -2.916 1 97.19 66 ALA A O 1
ATOM 505 N N . LEU A 1 67 ? -6.93 29.641 -1.114 1 97.88 67 LEU A N 1
ATOM 506 C CA . LEU A 1 67 ? -5.688 30.172 -0.556 1 97.88 67 LEU A CA 1
ATOM 507 C C . LEU A 1 67 ? -4.68 29.047 -0.327 1 97.88 67 LEU A C 1
ATOM 509 O O . LEU A 1 67 ? -3.559 29.094 -0.838 1 97.88 67 LEU A O 1
ATOM 513 N N . TRP A 1 68 ? -5.086 28.016 0.299 1 98.25 68 TRP A N 1
ATOM 514 C CA . TRP A 1 68 ? -4.133 27.031 0.807 1 98.25 68 TRP A CA 1
ATOM 515 C C . TRP A 1 68 ? -3.854 25.953 -0.233 1 98.25 68 TRP A C 1
ATOM 517 O O . TRP A 1 68 ? -2.916 25.156 -0.085 1 98.25 68 TRP A O 1
ATOM 527 N N . THR A 1 69 ? -4.629 25.938 -1.285 1 97.5 69 THR A N 1
ATOM 528 C CA . THR A 1 69 ? -4.336 25 -2.373 1 97.5 69 THR A CA 1
ATOM 529 C C . THR A 1 69 ? -3.707 25.734 -3.553 1 97.5 69 THR A C 1
ATOM 531 O O . THR A 1 69 ? -3.375 25.125 -4.57 1 97.5 69 THR A O 1
ATOM 534 N N . HIS A 1 70 ? -3.57 27.016 -3.406 1 98.19 70 HIS A N 1
ATOM 535 C CA . HIS A 1 70 ? -2.979 27.797 -4.484 1 98.19 70 HIS A CA 1
ATOM 536 C C . HIS A 1 70 ? -1.519 27.422 -4.703 1 98.19 70 HIS A C 1
ATOM 538 O O . HIS A 1 70 ? -0.751 27.297 -3.744 1 98.19 70 HIS A O 1
ATOM 544 N N . PRO A 1 71 ? -1.105 27.297 -5.949 1 98.25 71 PRO A N 1
ATOM 545 C CA . PRO A 1 71 ? 0.275 26.891 -6.215 1 98.25 71 PRO A CA 1
ATOM 546 C C . PRO A 1 71 ? 1.301 27.891 -5.676 1 98.25 71 PRO A C 1
ATOM 548 O O . PRO A 1 71 ? 2.373 27.484 -5.215 1 98.25 71 PRO A O 1
ATOM 551 N N . GLU A 1 72 ? 0.999 29.125 -5.734 1 98.31 72 GLU A N 1
ATOM 552 C CA . GLU A 1 72 ? 1.943 30.125 -5.254 1 98.31 72 GLU A CA 1
ATOM 553 C C . GLU A 1 72 ? 2.107 30.062 -3.74 1 98.31 72 GLU A C 1
ATOM 555 O O . GLU A 1 72 ? 3.211 30.234 -3.221 1 98.31 72 GLU A O 1
ATOM 560 N N . THR A 1 73 ? 0.993 29.891 -3.029 1 98.62 73 THR A N 1
ATOM 561 C CA . THR A 1 73 ? 1.069 29.719 -1.583 1 98.62 73 THR A CA 1
ATOM 562 C C . THR A 1 73 ? 1.94 28.516 -1.231 1 98.62 73 THR A C 1
ATOM 564 O O . THR A 1 73 ? 2.846 28.609 -0.403 1 98.62 73 THR A O 1
ATOM 567 N N . ASN A 1 74 ? 1.719 27.438 -1.943 1 98.62 74 ASN A N 1
ATOM 568 C CA . ASN A 1 74 ? 2.455 26.203 -1.653 1 98.62 74 ASN A CA 1
ATOM 569 C C . ASN A 1 74 ? 3.924 26.328 -2.053 1 98.62 74 ASN A C 1
ATOM 571 O O . ASN A 1 74 ? 4.797 25.75 -1.404 1 98.62 74 ASN A O 1
ATOM 575 N N . ARG A 1 75 ? 4.168 27.062 -3.094 1 98.75 75 ARG A N 1
ATOM 576 C CA . ARG A 1 75 ? 5.551 27.328 -3.475 1 98.75 75 ARG A CA 1
ATOM 577 C C . ARG A 1 75 ? 6.281 28.094 -2.377 1 98.75 75 ARG A C 1
ATOM 579 O O . ARG A 1 75 ? 7.406 27.75 -2.01 1 98.75 75 ARG A O 1
ATOM 586 N N . ILE A 1 76 ? 5.707 29.172 -1.844 1 98.81 76 ILE A N 1
ATOM 587 C CA . ILE A 1 76 ? 6.305 30.016 -0.821 1 98.81 76 ILE A CA 1
ATOM 588 C C . ILE A 1 76 ? 6.559 29.203 0.444 1 98.81 76 ILE A C 1
ATOM 590 O O . ILE A 1 76 ? 7.645 29.25 1.022 1 98.81 76 ILE A O 1
ATOM 594 N N . VAL A 1 77 ? 5.598 28.406 0.836 1 98.81 77 VAL A N 1
ATOM 595 C CA . VAL A 1 77 ? 5.719 27.594 2.039 1 98.81 77 VAL A CA 1
ATOM 596 C C . VAL A 1 77 ? 6.812 26.547 1.844 1 98.81 77 VAL A C 1
ATOM 598 O O . VAL A 1 77 ? 7.629 26.312 2.74 1 98.81 77 VAL A O 1
ATOM 601 N N . SER A 1 78 ? 6.809 25.922 0.69 1 98.88 78 SER A N 1
ATOM 602 C CA . SER A 1 78 ? 7.824 24.922 0.372 1 98.88 78 SER A CA 1
ATOM 603 C C . SER A 1 78 ? 9.227 25.531 0.402 1 98.88 78 SER A C 1
ATOM 605 O O . SER A 1 78 ? 10.156 24.922 0.946 1 98.88 78 SER A O 1
ATOM 607 N N . GLU A 1 79 ? 9.359 26.688 -0.19 1 98.75 79 GLU A N 1
ATOM 608 C CA . GLU A 1 79 ? 10.648 27.375 -0.194 1 98.75 79 GLU A CA 1
ATOM 609 C C . GLU A 1 79 ? 11.117 27.688 1.226 1 98.75 79 GLU A C 1
ATOM 611 O O . GLU A 1 79 ? 12.281 27.484 1.563 1 98.75 79 GLU A O 1
ATOM 616 N N . ALA A 1 80 ? 10.211 28.172 2.025 1 98.62 80 ALA A N 1
ATOM 617 C CA . ALA A 1 80 ? 10.531 28.469 3.42 1 98.62 80 ALA A CA 1
ATOM 618 C C . ALA A 1 80 ? 10.953 27.219 4.172 1 98.62 80 ALA A C 1
ATOM 620 O O . ALA A 1 80 ? 11.875 27.25 4.984 1 98.62 80 ALA A O 1
ATOM 621 N N . ALA A 1 81 ? 10.336 26.109 3.861 1 98.62 81 ALA A N 1
ATOM 622 C CA . ALA A 1 81 ? 10.57 24.844 4.555 1 98.62 81 ALA A CA 1
ATOM 623 C C . ALA A 1 81 ? 11.844 24.172 4.047 1 98.62 81 ALA A C 1
ATOM 625 O O . ALA A 1 81 ? 12.406 23.312 4.723 1 98.62 81 ALA A O 1
ATOM 626 N N . GLY A 1 82 ? 12.266 24.531 2.801 1 98.38 82 GLY A N 1
ATOM 627 C CA . GLY A 1 82 ? 13.422 23.891 2.197 1 98.38 82 GLY A CA 1
ATOM 628 C C . GLY A 1 82 ? 13.125 22.516 1.626 1 98.38 82 GLY A C 1
ATOM 629 O O . GLY A 1 82 ? 14.039 21.719 1.406 1 98.38 82 GLY A O 1
ATOM 630 N N . VAL A 1 83 ? 11.922 22.188 1.482 1 98.69 83 VAL A N 1
ATOM 631 C CA . VAL A 1 83 ? 11.43 20.938 0.9 1 98.69 83 VAL A CA 1
ATOM 632 C C . VAL A 1 83 ? 10.062 21.172 0.259 1 98.69 83 VAL A C 1
ATOM 634 O O . VAL A 1 83 ? 9.25 21.953 0.772 1 98.69 83 VAL A O 1
ATOM 637 N N . GLU A 1 84 ? 9.789 20.531 -0.864 1 98.75 84 GLU A N 1
ATOM 638 C CA . GLU A 1 84 ? 8.492 20.688 -1.523 1 98.75 84 GLU A CA 1
ATOM 639 C C . GLU A 1 84 ? 7.371 20.062 -0.7 1 98.75 84 GLU A C 1
ATOM 641 O O . GLU A 1 84 ? 7.43 18.875 -0.359 1 98.75 84 GLU A O 1
ATOM 646 N N . LEU A 1 85 ? 6.359 20.859 -0.416 1 98.81 85 LEU A N 1
ATOM 647 C CA . LEU A 1 85 ? 5.27 20.438 0.459 1 98.81 85 LEU A CA 1
ATOM 648 C C . LEU A 1 85 ? 3.932 20.5 -0.27 1 98.81 85 LEU A C 1
ATOM 650 O O . LEU A 1 85 ? 3.789 21.234 -1.249 1 98.81 85 LEU A O 1
ATOM 654 N N . VAL A 1 86 ? 3.002 19.703 0.217 1 98.69 86 VAL A N 1
ATOM 655 C CA . VAL A 1 86 ? 1.601 19.781 -0.177 1 98.69 86 VAL A CA 1
ATOM 656 C C . VAL A 1 86 ? 0.71 19.703 1.061 1 98.69 86 VAL A C 1
ATOM 658 O O . VAL A 1 86 ? 1.063 19.047 2.045 1 98.69 86 VAL A O 1
ATOM 661 N N . PRO A 1 87 ? -0.436 20.438 1.036 1 98.5 87 PRO A N 1
ATOM 662 C CA . PRO A 1 87 ? -1.353 20.297 2.17 1 98.5 87 PRO A CA 1
ATOM 663 C C . PRO A 1 87 ? -1.736 18.844 2.438 1 98.5 87 PRO A C 1
ATOM 665 O O . PRO A 1 87 ? -1.899 18.062 1.497 1 98.5 87 PRO A O 1
ATOM 668 N N . ILE A 1 88 ? -1.825 18.516 3.68 1 97.25 88 ILE A N 1
ATOM 669 C CA . ILE A 1 88 ? -2.006 17.125 4.078 1 97.25 88 ILE A CA 1
ATOM 670 C C . ILE A 1 88 ? -3.365 16.609 3.596 1 97.25 88 ILE A C 1
ATOM 672 O O . ILE A 1 88 ? -3.453 15.562 2.959 1 97.25 88 ILE A O 1
ATOM 676 N N . MET A 1 89 ? -4.484 17.344 3.906 1 96.38 89 MET A N 1
ATOM 677 C CA . MET A 1 89 ? -5.863 17.031 3.545 1 96.38 89 MET A CA 1
ATOM 678 C C . MET A 1 89 ? -6.773 18.234 3.746 1 96.38 89 MET A C 1
ATOM 680 O O . MET A 1 89 ? -6.438 19.156 4.496 1 96.38 89 MET A O 1
ATOM 684 N N . PRO A 1 90 ? -7.918 18.25 3.162 1 94.75 90 PRO A N 1
ATOM 685 C CA . PRO A 1 90 ? -8.805 19.406 3.23 1 94.75 90 PRO A CA 1
ATOM 686 C C . PRO A 1 90 ? -9.234 19.75 4.66 1 94.75 90 PRO A C 1
ATOM 688 O O . PRO A 1 90 ? -9.359 20.922 5.008 1 94.75 90 PRO A O 1
ATOM 691 N N . TYR A 1 91 ? -9.367 18.828 5.496 1 92.94 91 TYR A N 1
ATOM 692 C CA . TYR A 1 91 ? -9.812 19.016 6.875 1 92.94 91 TYR A CA 1
ATOM 693 C C . TYR A 1 91 ? -8.828 19.891 7.652 1 92.94 91 TYR A C 1
ATOM 695 O O . TYR A 1 91 ? -9.203 20.516 8.648 1 92.94 91 TYR A O 1
ATOM 703 N N . GLU A 1 92 ? -7.609 19.922 7.152 1 95.06 92 GLU A N 1
ATOM 704 C CA . GLU A 1 92 ? -6.543 20.594 7.902 1 95.06 92 GLU A CA 1
ATOM 705 C C . GLU A 1 92 ? -6.117 21.891 7.227 1 95.06 92 GLU A C 1
ATOM 707 O O . GLU A 1 92 ? -5.078 22.453 7.566 1 95.06 92 GLU A O 1
ATOM 712 N N . LEU A 1 93 ? -6.93 22.344 6.277 1 96.5 93 LEU A N 1
ATOM 713 C CA . LEU A 1 93 ? -6.648 23.625 5.645 1 96.5 93 LEU A CA 1
ATOM 714 C C . LEU A 1 93 ? -7.125 24.781 6.52 1 96.5 93 LEU A C 1
ATOM 716 O O . LEU A 1 93 ? -8.328 24.969 6.699 1 96.5 93 LEU A O 1
ATOM 720 N N . GLY A 1 94 ? -6.199 25.406 7.062 1 96.06 94 GLY A N 1
ATOM 721 C CA . GLY A 1 94 ? -6.488 26.656 7.742 1 96.06 94 GLY A CA 1
ATOM 722 C C . GLY A 1 94 ? -7.25 26.469 9.039 1 96.06 94 GLY A C 1
ATOM 723 O O . GLY A 1 94 ? -8.211 27.188 9.312 1 96.06 94 GLY A O 1
ATOM 724 N N . HIS A 1 95 ? -6.965 25.484 9.781 1 93.25 95 HIS A N 1
ATOM 725 C CA . HIS A 1 95 ? -7.648 25.453 11.07 1 93.25 95 HIS A CA 1
ATOM 726 C C . HIS A 1 95 ? -7.277 26.656 11.922 1 93.25 95 HIS A C 1
ATOM 728 O O . HIS A 1 95 ? -6.168 27.172 11.812 1 93.25 95 HIS A O 1
ATOM 734 N N . ILE A 1 96 ? -8.203 27.109 12.766 1 92.81 96 ILE A N 1
ATOM 735 C CA . ILE A 1 96 ? -8.055 28.375 13.477 1 92.81 96 ILE A CA 1
ATOM 736 C C . ILE A 1 96 ? -7.996 28.125 14.984 1 92.81 96 ILE A C 1
ATOM 738 O O . ILE A 1 96 ? -8.797 27.344 15.523 1 92.81 96 ILE A O 1
ATOM 742 N N . ASN A 1 97 ? -7.008 28.719 15.641 1 89.69 97 ASN A N 1
ATOM 743 C CA . ASN A 1 97 ? -6.91 28.797 17.094 1 89.69 97 ASN A CA 1
ATOM 744 C C . ASN A 1 97 ? -7.328 30.172 17.609 1 89.69 97 ASN A C 1
ATOM 746 O O . ASN A 1 97 ? -6.758 31.188 17.219 1 89.69 97 ASN A O 1
ATOM 750 N N . VAL A 1 98 ? -8.289 30.109 18.5 1 88.62 98 VAL A N 1
ATOM 751 C CA . VAL A 1 98 ? -8.844 31.375 19 1 88.62 98 VAL A CA 1
ATOM 752 C C . VAL A 1 98 ? -8.617 31.5 20.5 1 88.62 98 VAL A C 1
ATOM 754 O O . VAL A 1 98 ? -9.031 30.625 21.266 1 88.62 98 VAL A O 1
ATOM 757 N N . GLN A 1 99 ? -7.922 32.438 20.859 1 85.5 99 GLN A N 1
ATOM 758 C CA . GLN A 1 99 ? -7.832 32.875 22.25 1 85.5 99 GLN A CA 1
ATOM 759 C C . GLN A 1 99 ? -8.516 34.219 22.438 1 85.5 99 GLN A C 1
ATOM 761 O O . GLN A 1 99 ? -8.172 35.188 21.766 1 85.5 99 GLN A O 1
ATOM 766 N N . LEU A 1 100 ? -9.492 34.188 23.344 1 83.75 100 LEU A N 1
ATOM 767 C CA . LEU A 1 100 ? -10.195 35.406 23.672 1 83.75 100 LEU A CA 1
ATOM 768 C C . LEU A 1 100 ? -10.008 35.781 25.141 1 83.75 100 LEU A C 1
ATOM 770 O O . LEU A 1 100 ? -10.109 34.906 26.016 1 83.75 100 LEU A O 1
ATOM 774 N N . ASN A 1 101 ? -9.594 36.906 25.453 1 75.5 101 ASN A N 1
ATOM 775 C CA . ASN A 1 101 ? -9.344 37.344 26.828 1 75.5 101 ASN A CA 1
ATOM 776 C C . ASN A 1 101 ? -10.602 37.906 27.484 1 75.5 101 ASN A C 1
ATOM 778 O O . ASN A 1 101 ? -10.664 38.031 28.703 1 75.5 101 ASN A O 1
ATOM 782 N N . SER A 1 102 ? -11.609 38.344 26.844 1 69.75 102 SER A N 1
ATOM 783 C CA . SER A 1 102 ? -12.805 38.938 27.422 1 69.75 102 SER A CA 1
ATOM 784 C C . SER A 1 102 ? -13.938 37.906 27.516 1 69.75 102 SER A C 1
ATOM 786 O O . SER A 1 102 ? -15.109 38.281 27.625 1 69.75 102 SER A O 1
ATOM 788 N N . GLY A 1 103 ? -13.648 36.688 27.469 1 66.12 103 GLY A N 1
ATOM 789 C CA . GLY A 1 103 ? -14.648 35.656 27.656 1 66.12 103 GLY A CA 1
ATOM 790 C C . GLY A 1 103 ? -15.195 35.125 26.359 1 66.12 103 GLY A C 1
ATOM 791 O O . GLY A 1 103 ? -15.062 35.75 25.312 1 66.12 103 GLY A O 1
ATOM 792 N N . LYS A 1 104 ? -15.828 33.938 26.391 1 66.25 104 LYS A N 1
ATOM 793 C CA . LYS A 1 104 ? -16.328 33.188 25.234 1 66.25 104 LYS A CA 1
ATOM 794 C C . LYS A 1 104 ? -17.438 33.969 24.516 1 66.25 104 LYS A C 1
ATOM 796 O O . LYS A 1 104 ? -17.656 33.781 23.328 1 66.25 104 LYS A O 1
ATOM 801 N N . GLU A 1 105 ? -18.031 34.844 25.281 1 64.94 105 GLU A N 1
ATOM 802 C CA . GLU A 1 105 ? -19.109 35.625 24.703 1 64.94 105 GLU A CA 1
ATOM 803 C C . GLU A 1 105 ? -18.609 36.562 23.594 1 64.94 105 GLU A C 1
ATOM 805 O O . GLU A 1 105 ? -19.391 37 22.75 1 64.94 105 GLU A O 1
ATOM 810 N N . THR A 1 106 ? -17.297 36.656 23.578 1 69.31 106 THR A N 1
ATOM 811 C CA . THR A 1 106 ? -16.703 37.562 22.594 1 69.31 106 THR A CA 1
ATOM 812 C C . THR A 1 106 ? -16.562 36.875 21.234 1 69.31 106 THR A C 1
ATOM 814 O O . THR A 1 106 ? -16.234 37.531 20.25 1 69.31 106 THR A O 1
ATOM 817 N N . PHE A 1 107 ? -16.891 35.656 21.125 1 73.56 107 PHE A N 1
ATOM 818 C CA . PHE A 1 107 ? -16.797 34.969 19.844 1 73.56 107 PHE A CA 1
ATOM 819 C C . PHE A 1 107 ? -17.719 35.594 18.812 1 73.56 107 PHE A C 1
ATOM 821 O O . PHE A 1 107 ? -17.375 35.656 17.625 1 73.56 107 PHE A O 1
ATOM 828 N N . THR A 1 108 ? -18.797 36.062 19.328 1 74.31 108 THR A N 1
ATOM 829 C CA . THR A 1 108 ? -19.781 36.688 18.453 1 74.31 108 THR A CA 1
ATOM 830 C C . THR A 1 108 ? -19.266 38.031 17.922 1 74.31 108 THR A C 1
ATOM 832 O O . THR A 1 108 ? -19.812 38.562 16.969 1 74.31 108 THR A O 1
ATOM 835 N N . LYS A 1 109 ? -18.188 38.469 18.562 1 81.06 109 LYS A N 1
ATOM 836 C CA . LYS A 1 109 ? -17.672 39.781 18.156 1 81.06 109 LYS A CA 1
ATOM 837 C C . LYS A 1 109 ? -16.578 39.625 17.094 1 81.06 109 LYS A C 1
ATOM 839 O O . LYS A 1 109 ? -16.141 40.625 16.516 1 81.06 109 LYS A O 1
ATOM 844 N N . LEU A 1 110 ? -16.234 38.438 16.859 1 88.25 110 LEU A N 1
ATOM 845 C CA . LEU A 1 110 ? -15.211 38.219 15.844 1 88.25 110 LEU A CA 1
ATOM 846 C C . LEU A 1 110 ? -15.758 38.531 14.453 1 88.25 110 LEU A C 1
ATOM 848 O O . LEU A 1 110 ? -16.938 38.281 14.188 1 88.25 110 LEU A O 1
ATOM 852 N N . GLY A 1 111 ? -14.945 39.062 13.594 1 90.31 111 GLY A N 1
ATOM 853 C CA . GLY A 1 111 ? -15.336 39.438 12.234 1 90.31 111 GLY A CA 1
ATOM 854 C C . GLY A 1 111 ? -14.156 39.844 11.367 1 90.31 111 GLY A C 1
ATOM 855 O O . GLY A 1 111 ? -13.016 39.469 11.633 1 90.31 111 GLY A O 1
ATOM 856 N N . ARG A 1 112 ? -14.547 40.531 10.391 1 94.81 112 ARG A N 1
ATOM 857 C CA . ARG A 1 112 ? -13.578 40.969 9.391 1 94.81 112 ARG A CA 1
ATOM 858 C C . ARG A 1 112 ? -12.43 41.75 10.039 1 94.81 112 ARG A C 1
ATOM 860 O O . ARG A 1 112 ? -11.266 41.5 9.711 1 94.81 112 ARG A O 1
ATOM 867 N N . GLU A 1 113 ? -12.812 42.625 11 1 94.12 113 GLU A N 1
ATOM 868 C CA . GLU A 1 113 ? -11.812 43.469 11.664 1 94.12 113 GLU A CA 1
ATOM 869 C C . GLU A 1 113 ? -11.375 42.844 12.984 1 94.12 113 GLU A C 1
ATOM 871 O O . GLU A 1 113 ? -12.203 42.375 13.773 1 94.12 113 GLU A O 1
ATOM 876 N N . PRO A 1 114 ? -10.016 42.781 13.227 1 91.56 114 PRO A N 1
ATOM 877 C CA . PRO A 1 114 ? -9.555 42.312 14.539 1 91.56 114 PRO A CA 1
ATOM 878 C C . PRO A 1 114 ? -10.078 43.188 15.688 1 91.56 114 PRO A C 1
ATOM 880 O O . PRO A 1 114 ? -10.289 44.375 15.516 1 91.56 114 PRO A O 1
ATOM 883 N N . LEU A 1 115 ? -10.25 42.531 16.75 1 85.12 115 LEU A N 1
ATOM 884 C CA . LEU A 1 115 ? -10.711 43.281 17.922 1 85.12 115 LEU A CA 1
ATOM 885 C C . LEU A 1 115 ? -9.602 44.188 18.469 1 85.12 115 LEU A C 1
ATOM 887 O O . LEU A 1 115 ? -8.445 43.75 18.547 1 85.12 115 LEU A O 1
ATOM 891 N N . CYS A 1 116 ? -9.789 45.438 18.609 1 71.44 116 CYS A N 1
ATOM 892 C CA . CYS A 1 116 ? -8.828 46.438 19.094 1 71.44 116 CYS A CA 1
ATOM 893 C C . CYS A 1 116 ? -8.68 46.344 20.609 1 71.44 116 CYS A C 1
ATOM 895 O O . CYS A 1 116 ? -9.648 46.062 21.312 1 71.44 116 CYS A O 1
ATOM 897 N N . PRO A 1 117 ? -7.32 46.344 21.016 1 62.22 117 PRO A N 1
ATOM 898 C CA . PRO A 1 117 ? -7.148 46.375 22.469 1 62.22 117 PRO A CA 1
ATOM 899 C C . PRO A 1 117 ? -7.969 47.5 23.125 1 62.22 117 PRO A C 1
ATOM 901 O O . PRO A 1 117 ? -8.234 48.5 22.5 1 62.22 117 PRO A O 1
ATOM 904 N N . LYS A 1 118 ? -8.742 47.125 24.25 1 56.75 118 LYS A N 1
ATOM 905 C CA . LYS A 1 118 ? -9.453 48.188 24.969 1 56.75 118 LYS A CA 1
ATOM 906 C C . LYS A 1 118 ? -8.531 49.375 25.281 1 56.75 118 LYS A C 1
ATOM 908 O O . LYS A 1 118 ? -7.406 49.188 25.734 1 56.75 118 LYS A O 1
ATOM 913 N N . ALA A 1 119 ? -8.688 50.5 24.609 1 49.81 119 ALA A N 1
ATOM 914 C CA . ALA A 1 119 ? -7.973 51.719 24.969 1 49.81 119 ALA A CA 1
ATOM 915 C C . ALA A 1 119 ? -7.867 51.844 26.5 1 49.81 119 ALA A C 1
ATOM 917 O O . ALA A 1 119 ? -8.805 51.5 27.219 1 49.81 119 ALA A O 1
ATOM 918 N N . PRO A 1 120 ? -6.633 51.906 27 1 46 120 PRO A N 1
ATOM 919 C CA . PRO A 1 120 ? -6.637 52.219 28.422 1 46 120 PRO A CA 1
ATOM 920 C C . PRO A 1 120 ? -7.68 53.281 28.797 1 46 120 PRO A C 1
ATOM 922 O O . PRO A 1 120 ? -8.008 54.125 27.969 1 46 120 PRO A O 1
ATOM 925 N N . ASP A 1 121 ? -8.672 52.938 29.484 1 43.47 121 ASP A N 1
ATOM 926 C CA . ASP A 1 121 ? -9.539 54 30.016 1 43.47 121 ASP A CA 1
ATOM 927 C C . ASP A 1 121 ? -8.734 55.25 30.359 1 43.47 121 ASP A C 1
ATOM 929 O O . ASP A 1 121 ? -7.863 55.219 31.234 1 43.47 121 ASP A O 1
ATOM 933 N N . ASN A 1 122 ? -8.422 56.094 29.516 1 41.94 122 ASN A N 1
ATOM 934 C CA . ASN A 1 122 ? -7.746 57.375 29.719 1 41.94 122 ASN A CA 1
ATOM 935 C C . ASN A 1 122 ? -8.289 58.125 30.938 1 41.94 122 ASN A C 1
ATOM 937 O O . ASN A 1 122 ? -7.953 59.281 31.172 1 41.94 122 ASN A O 1
ATOM 941 N N . THR A 1 123 ? -9.438 57.844 31.531 1 44.62 123 THR A N 1
ATOM 942 C CA . THR A 1 123 ? -9.867 58.719 32.594 1 44.62 123 THR A CA 1
ATOM 943 C C . THR A 1 123 ? -8.914 58.625 33.781 1 44.62 123 THR A C 1
ATOM 945 O O . THR A 1 123 ? -9.07 59.344 34.781 1 44.62 123 THR A O 1
ATOM 948 N N . LYS A 1 124 ? -8.273 57.531 34.188 1 45.56 124 LYS A N 1
ATOM 949 C CA . LYS A 1 124 ? -7.367 57.656 35.344 1 45.56 124 LYS A CA 1
ATOM 950 C C . LYS A 1 124 ? -6.027 58.25 34.906 1 45.56 124 LYS A C 1
ATOM 952 O O . LYS A 1 124 ? -5.586 58.062 33.781 1 45.56 124 LYS A O 1
ATOM 957 N N . PRO A 1 125 ? -5.426 59.25 35.625 1 42.41 125 PRO A N 1
ATOM 958 C CA . PRO A 1 125 ? -4.148 59.938 35.406 1 42.41 125 PRO A CA 1
ATOM 959 C C . PRO A 1 125 ? -3.107 59.031 34.75 1 42.41 125 PRO A C 1
ATOM 961 O O . PRO A 1 125 ? -3.229 57.781 34.812 1 42.41 125 PRO A O 1
ATOM 964 N N . GLU A 1 126 ? -2.07 59.625 34.031 1 41.97 126 GLU A N 1
ATOM 965 C CA . GLU A 1 126 ? -0.875 59.031 33.438 1 41.97 126 GLU A CA 1
ATOM 966 C C . GLU A 1 126 ? -0.356 57.844 34.219 1 41.97 126 GLU A C 1
ATOM 968 O O . GLU A 1 126 ? 0.615 57.969 34.969 1 41.97 126 GLU A O 1
ATOM 973 N N . ALA A 1 127 ? -1.136 57.312 35.094 1 40.22 127 ALA A N 1
ATOM 974 C CA . ALA A 1 127 ? -0.496 56.25 35.906 1 40.22 127 ALA A CA 1
ATOM 975 C C . ALA A 1 127 ? 0.235 55.25 35.031 1 40.22 127 ALA A C 1
ATOM 977 O O . ALA A 1 127 ? -0.207 54.969 33.906 1 40.22 127 ALA A O 1
ATOM 978 N N . VAL A 1 128 ? 1.546 55.031 35.219 1 39.66 128 VAL A N 1
ATOM 979 C CA . VAL A 1 128 ? 2.473 54 34.781 1 39.66 128 VAL A CA 1
ATOM 980 C C . VAL A 1 128 ? 1.712 52.719 34.5 1 39.66 128 VAL A C 1
ATOM 982 O O . VAL A 1 128 ? 1.11 52.125 35.406 1 39.66 128 VAL A O 1
ATOM 985 N N . VAL A 1 129 ? 0.974 52.656 33.5 1 41.84 129 VAL A N 1
ATOM 986 C CA . VAL A 1 129 ? 0.486 51.344 33.188 1 41.84 129 VAL A CA 1
ATOM 987 C C . VAL A 1 129 ? 1.487 50.281 33.656 1 41.84 129 VAL A C 1
ATOM 989 O O . VAL A 1 129 ? 2.633 50.25 33.219 1 41.84 129 VAL A O 1
ATOM 992 N N . PRO A 1 130 ? 1.375 49.875 34.844 1 41.44 130 PRO A N 1
ATOM 993 C CA . PRO A 1 130 ? 2.346 48.844 35.219 1 41.44 130 PRO A CA 1
ATOM 994 C C . PRO A 1 130 ? 2.607 47.844 34.094 1 41.44 130 PRO A C 1
ATOM 996 O O . PRO A 1 130 ? 1.675 47.438 33.375 1 41.44 130 PRO A O 1
ATOM 999 N N . LYS A 1 131 ? 3.732 48.031 33.344 1 47.69 131 LYS A N 1
ATOM 1000 C CA . LYS A 1 131 ? 4.145 46.906 32.469 1 47.69 131 LYS A CA 1
ATOM 1001 C C . LYS A 1 131 ? 3.641 45.594 33.031 1 47.69 131 LYS A C 1
ATOM 1003 O O . LYS A 1 131 ? 3.951 45.219 34.156 1 47.69 131 LYS A O 1
ATOM 1008 N N . LEU A 1 132 ? 2.424 45.25 32.719 1 48.56 132 LEU A N 1
ATOM 1009 C CA . LEU A 1 132 ? 2.076 43.906 33.125 1 48.56 132 LEU A CA 1
ATOM 1010 C C . LEU A 1 132 ? 3.293 42.969 33.062 1 48.56 132 LEU A C 1
ATOM 1012 O O . LEU A 1 132 ? 3.99 42.969 32.031 1 48.56 132 LEU A O 1
ATOM 1016 N N . PRO A 1 133 ? 3.801 42.625 34.156 1 50.34 133 PRO A N 1
ATOM 1017 C CA . PRO A 1 133 ? 4.957 41.719 34.125 1 50.34 133 PRO A CA 1
ATOM 1018 C C . PRO A 1 133 ? 4.766 40.562 33.156 1 50.34 133 PRO A C 1
ATOM 1020 O O . PRO A 1 133 ? 3.65 40.062 33 1 50.34 133 PRO A O 1
ATOM 1023 N N . GLU A 1 134 ? 5.609 40.438 32.094 1 60.44 134 GLU A N 1
ATOM 1024 C CA . GLU A 1 134 ? 5.668 39.219 31.281 1 60.44 134 GLU A CA 1
ATOM 1025 C C . GLU A 1 134 ? 5.41 37.969 32.125 1 60.44 134 GLU A C 1
ATOM 1027 O O . GLU A 1 134 ? 6.035 37.781 33.156 1 60.44 134 GLU A O 1
ATOM 1032 N N . PRO A 1 135 ? 4.141 37.469 31.906 1 61.25 135 PRO A N 1
ATOM 1033 C CA . PRO A 1 135 ? 3.967 36.219 32.656 1 61.25 135 PRO A CA 1
ATOM 1034 C C . PRO A 1 135 ? 5.195 35.312 32.594 1 61.25 135 PRO A C 1
ATOM 1036 O O . PRO A 1 135 ? 5.871 35.25 31.562 1 61.25 135 PRO A O 1
ATOM 1039 N N . LYS A 1 136 ? 5.617 34.969 33.781 1 66 136 LYS A N 1
ATOM 1040 C CA . LYS A 1 136 ? 6.727 34.031 33.875 1 66 136 LYS A CA 1
ATOM 1041 C C . LYS A 1 136 ? 6.426 32.75 33.094 1 66 136 LYS A C 1
ATOM 1043 O O . LYS A 1 136 ? 5.395 32.125 33.281 1 66 136 LYS A O 1
ATOM 1048 N N . ILE A 1 137 ? 7.188 32.625 32.094 1 70.31 137 ILE A N 1
ATOM 1049 C CA . ILE A 1 137 ? 7.098 31.359 31.344 1 70.31 137 ILE A CA 1
ATOM 1050 C C . ILE A 1 137 ? 7.625 30.219 32.188 1 70.31 137 ILE A C 1
ATOM 1052 O O . ILE A 1 137 ? 8.781 30.234 32.625 1 70.31 137 ILE A O 1
ATOM 1056 N N . ASP A 1 138 ? 6.699 29.469 32.656 1 68.75 138 ASP A N 1
ATOM 1057 C CA . ASP A 1 138 ? 7.074 28.234 33.375 1 68.75 138 ASP A CA 1
ATOM 1058 C C . ASP A 1 138 ? 7.039 27.031 32.438 1 68.75 138 ASP A C 1
ATOM 1060 O O . ASP A 1 138 ? 5.965 26.531 32.094 1 68.75 138 ASP A O 1
ATOM 1064 N N . PRO A 1 139 ? 8.242 26.719 32.062 1 70.81 139 PRO A N 1
ATOM 1065 C CA . PRO A 1 139 ? 8.312 25.609 31.109 1 70.81 139 PRO A CA 1
ATOM 1066 C C . PRO A 1 139 ? 7.594 24.359 31.594 1 70.81 139 PRO A C 1
ATOM 1068 O O . PRO A 1 139 ? 7.141 23.547 30.781 1 70.81 139 PRO A O 1
ATOM 1071 N N . ASP A 1 140 ? 7.473 24.297 32.844 1 68.25 140 ASP A N 1
ATOM 1072 C CA . ASP A 1 140 ? 6.887 23.094 33.406 1 68.25 140 ASP A CA 1
ATOM 1073 C C . ASP A 1 140 ? 5.363 23.109 33.281 1 68.25 140 ASP A C 1
ATOM 1075 O O . ASP A 1 140 ? 4.715 22.062 33.406 1 68.25 140 ASP A O 1
ATOM 1079 N N . VAL A 1 141 ? 4.859 24.297 32.938 1 67.81 141 VAL A N 1
ATOM 1080 C CA . VAL A 1 141 ? 3.404 24.375 32.875 1 67.81 141 VAL A CA 1
ATOM 1081 C C . VAL A 1 141 ? 2.963 24.578 31.406 1 67.81 141 VAL A C 1
ATOM 1083 O O . VAL A 1 141 ? 1.771 24.5 31.109 1 67.81 141 VAL A O 1
ATOM 1086 N N . MET A 1 142 ? 3.959 24.641 30.609 1 76.56 142 MET A N 1
ATOM 1087 C CA . MET A 1 142 ? 3.623 24.828 29.203 1 76.56 142 MET A CA 1
ATOM 1088 C C . MET A 1 142 ? 3.135 23.516 28.578 1 76.56 142 MET A C 1
ATOM 1090 O O . MET A 1 142 ? 3.512 22.438 29.031 1 76.56 142 MET A O 1
ATOM 1094 N N . GLU A 1 143 ? 2.178 23.688 27.641 1 86.5 143 GLU A N 1
ATOM 1095 C CA . GLU A 1 143 ? 1.688 22.5 26.922 1 86.5 143 GLU A CA 1
ATOM 1096 C C . GLU A 1 143 ? 2.568 22.188 25.719 1 86.5 143 GLU A C 1
ATOM 1098 O O . GLU A 1 143 ? 2.145 22.359 24.578 1 86.5 143 GLU A O 1
ATOM 1103 N N . TRP A 1 144 ? 3.738 21.703 26.109 1 93.62 144 TRP A N 1
ATOM 1104 C CA . TRP A 1 144 ? 4.672 21.297 25.062 1 93.62 144 TRP A CA 1
ATOM 1105 C C . TRP A 1 144 ? 4.109 20.125 24.25 1 93.62 144 TRP A C 1
ATOM 1107 O O . TRP A 1 144 ? 3.529 19.203 24.812 1 93.62 144 TRP A O 1
ATOM 1117 N N . HIS A 1 145 ? 4.25 20.234 22.938 1 95.19 145 HIS A N 1
ATOM 1118 C CA . HIS A 1 145 ? 3.779 19.141 22.094 1 95.19 145 HIS A CA 1
ATOM 1119 C C . HIS A 1 145 ? 4.461 19.141 20.734 1 95.19 145 HIS A C 1
ATOM 1121 O O . HIS A 1 145 ? 5.16 20.094 20.391 1 95.19 145 HIS A O 1
ATOM 1127 N N . ARG A 1 146 ? 4.344 18.109 20.094 1 96.56 146 ARG A N 1
ATOM 1128 C CA . ARG A 1 146 ? 4.598 17.984 18.656 1 96.56 146 ARG A CA 1
ATOM 1129 C C . ARG A 1 146 ? 3.293 17.844 17.891 1 96.56 146 ARG A C 1
ATOM 1131 O O . ARG A 1 146 ? 2.322 17.281 18.406 1 96.56 146 ARG A O 1
ATOM 1138 N N . ASP A 1 147 ? 3.365 18.375 16.75 1 97.06 147 ASP A N 1
ATOM 1139 C CA . ASP A 1 147 ? 2.154 18.328 15.945 1 97.06 147 ASP A CA 1
ATOM 1140 C C . ASP A 1 147 ? 1.882 16.922 15.43 1 97.06 147 ASP A C 1
ATOM 1142 O O . ASP A 1 147 ? 2.803 16.109 15.312 1 97.06 147 ASP A O 1
ATOM 1146 N N . SER A 1 148 ? 0.629 16.688 15.094 1 97.38 148 SER A N 1
ATOM 1147 C CA . SER A 1 148 ? 0.176 15.453 14.477 1 97.38 148 SER A CA 1
ATOM 1148 C C . SER A 1 148 ? 0.718 15.32 13.055 1 97.38 148 SER A C 1
ATOM 1150 O O . SER A 1 148 ? 0.738 14.227 12.492 1 97.38 148 SER A O 1
ATOM 1152 N N . TYR A 1 149 ? 1.144 16.422 12.438 1 98.31 149 TYR A N 1
ATOM 1153 C CA . TYR A 1 149 ? 1.601 16.422 11.055 1 98.31 149 TYR A CA 1
ATOM 1154 C C . TYR A 1 149 ? 3.031 16.938 10.953 1 98.31 149 TYR A C 1
ATOM 1156 O O . TYR A 1 149 ? 3.51 17.641 11.852 1 98.31 149 TYR A O 1
ATOM 1164 N N . PRO A 1 150 ? 3.705 16.625 9.859 1 98.62 150 PRO A N 1
ATOM 1165 C CA . PRO A 1 150 ? 5.137 16.938 9.781 1 98.62 150 PRO A CA 1
ATOM 1166 C C . PRO A 1 150 ? 5.422 18.438 9.773 1 98.62 150 PRO A C 1
ATOM 1168 O O . PRO A 1 150 ? 6.332 18.891 10.461 1 98.62 150 PRO A O 1
ATOM 1171 N N . TRP A 1 151 ? 4.648 19.156 9 1 98.88 151 TRP A N 1
ATOM 1172 C CA . TRP A 1 151 ? 4.879 20.578 8.805 1 98.88 151 TRP A CA 1
ATOM 1173 C C . TRP A 1 151 ? 3.598 21.375 9.023 1 98.88 151 TRP A C 1
ATOM 1175 O O . TRP A 1 151 ? 2.502 20.891 8.727 1 98.88 151 TRP A O 1
ATOM 1185 N N . VAL A 1 152 ? 3.779 22.578 9.508 1 98.81 152 VAL A N 1
ATOM 1186 C CA . VAL A 1 152 ? 2.646 23.484 9.562 1 98.81 152 VAL A CA 1
ATOM 1187 C C . VAL A 1 152 ? 3.09 24.891 9.125 1 98.81 152 VAL A C 1
ATOM 1189 O O . VAL A 1 152 ? 4.25 25.266 9.312 1 98.81 152 VAL A O 1
ATOM 1192 N N . CYS A 1 153 ? 2.219 25.547 8.523 1 98.81 153 CYS A N 1
ATOM 1193 C CA . CYS A 1 153 ? 2.32 27 8.297 1 98.81 153 CYS A CA 1
ATOM 1194 C C . CYS A 1 153 ? 1.353 27.75 9.203 1 98.81 153 CYS A C 1
ATOM 1196 O O . CYS A 1 153 ? 0.143 27.516 9.148 1 98.81 153 CYS A O 1
ATOM 1198 N N . ILE A 1 154 ? 1.854 28.625 10.031 1 98.31 154 ILE A N 1
ATOM 1199 C CA . ILE A 1 154 ? 1.06 29.391 10.992 1 98.31 154 ILE A CA 1
ATOM 1200 C C . ILE A 1 154 ? 0.996 30.859 10.57 1 98.31 154 ILE A C 1
ATOM 1202 O O . ILE A 1 154 ? 2.031 31.484 10.359 1 98.31 154 ILE A O 1
ATOM 1206 N N . VAL A 1 155 ? -0.19 31.344 10.453 1 98.19 155 VAL A N 1
ATOM 1207 C CA . VAL A 1 155 ? -0.394 32.719 10.047 1 98.19 155 VAL A CA 1
ATOM 1208 C C . VAL A 1 155 ? -1.109 33.5 11.156 1 98.19 155 VAL A C 1
ATOM 1210 O O . VAL A 1 155 ? -2.07 33 11.742 1 98.19 155 VAL A O 1
ATOM 1213 N N . MET A 1 156 ? -0.63 34.688 11.469 1 96.44 156 MET A N 1
ATOM 1214 C CA . MET A 1 156 ? -1.28 35.562 12.445 1 96.44 156 MET A CA 1
ATOM 1215 C C . MET A 1 156 ? -2.484 36.25 11.828 1 96.44 156 MET A C 1
ATOM 1217 O O . MET A 1 156 ? -2.352 36.969 10.828 1 96.44 156 MET A O 1
ATOM 1221 N N . LEU A 1 157 ? -3.66 36 12.492 1 95.88 157 LEU A N 1
ATOM 1222 C CA . LEU A 1 157 ? -4.875 36.625 11.969 1 95.88 157 LEU A CA 1
ATOM 1223 C C . LEU A 1 157 ? -5.281 37.812 12.828 1 95.88 157 LEU A C 1
ATOM 1225 O O . LEU A 1 157 ? -6.215 38.562 12.484 1 95.88 157 LEU A O 1
ATOM 1229 N N . SER A 1 158 ? -4.582 38 13.891 1 93.25 158 SER A N 1
ATOM 1230 C CA . SER A 1 158 ? -4.832 39.156 14.773 1 93.25 158 SER A CA 1
ATOM 1231 C C . SER A 1 158 ? -3.799 40.25 14.57 1 93.25 158 SER A C 1
ATOM 1233 O O . SER A 1 158 ? -2.699 40 14.07 1 93.25 158 SER A O 1
ATOM 1235 N N . ASP A 1 159 ? -4.238 41.438 14.938 1 90.62 159 ASP A N 1
ATOM 1236 C CA . ASP A 1 159 ? -3.27 42.531 14.977 1 90.62 159 ASP A CA 1
ATOM 1237 C C . ASP A 1 159 ? -2.244 42.312 16.094 1 90.62 159 ASP A C 1
ATOM 1239 O O . ASP A 1 159 ? -2.572 42.438 17.266 1 90.62 159 ASP A O 1
ATOM 1243 N N . ALA A 1 160 ? -0.996 42.094 15.664 1 88 160 ALA A N 1
ATOM 1244 C CA . ALA A 1 160 ? 0.031 41.75 16.656 1 88 160 ALA A CA 1
ATOM 1245 C C . ALA A 1 160 ? 1.03 42.906 16.797 1 88 160 ALA A C 1
ATOM 1247 O O . ALA A 1 160 ? 2.117 42.719 17.344 1 88 160 ALA A O 1
ATOM 1248 N N . THR A 1 161 ? 0.688 44 16.312 1 87.12 161 THR A N 1
ATOM 1249 C CA . THR A 1 161 ? 1.614 45.125 16.312 1 87.12 161 THR A CA 1
ATOM 1250 C C . THR A 1 161 ? 2.023 45.469 17.75 1 87.12 161 THR A C 1
ATOM 1252 O O . THR A 1 161 ? 3.195 45.75 18.016 1 87.12 161 THR A O 1
ATOM 1255 N N . ASN A 1 162 ? 1.164 45.438 18.688 1 83.5 162 ASN A N 1
ATOM 1256 C CA . ASN A 1 162 ? 1.437 45.812 20.078 1 83.5 162 ASN A CA 1
ATOM 1257 C C . ASN A 1 162 ? 1.119 44.625 21.016 1 83.5 162 ASN A C 1
ATOM 1259 O O . ASN A 1 162 ? 0.959 44.844 22.219 1 83.5 162 ASN A O 1
ATOM 1263 N N . MET A 1 163 ? 1.013 43.531 20.438 1 86.06 163 MET A N 1
ATOM 1264 C CA . MET A 1 163 ? 0.636 42.344 21.219 1 86.06 163 MET A CA 1
ATOM 1265 C C . MET A 1 163 ? 1.77 41.938 22.156 1 86.06 163 MET A C 1
ATOM 1267 O O . MET A 1 163 ? 2.932 41.906 21.734 1 86.06 163 MET A O 1
ATOM 1271 N N . GLN A 1 164 ? 1.369 41.75 23.406 1 86.56 164 GLN A N 1
ATOM 1272 C CA . GLN A 1 164 ? 2.293 41.125 24.344 1 86.56 164 GLN A CA 1
ATOM 1273 C C . GLN A 1 164 ? 2.004 39.656 24.5 1 86.56 164 GLN A C 1
ATOM 1275 O O . GLN A 1 164 ? 0.843 39.25 24.562 1 86.56 164 GLN A O 1
ATOM 1280 N N . GLY A 1 165 ? 3.146 38.906 24.469 1 87.62 165 GLY A N 1
ATOM 1281 C CA . GLY A 1 165 ? 2.936 37.469 24.453 1 87.62 165 GLY A CA 1
ATOM 1282 C C . GLY A 1 165 ? 2.52 36.938 23.094 1 87.62 165 GLY A C 1
ATOM 1283 O O . GLY A 1 165 ? 2.852 37.531 22.062 1 87.62 165 GLY A O 1
ATOM 1284 N N . GLY A 1 166 ? 1.947 35.75 23.031 1 88.81 166 GLY A N 1
ATOM 1285 C CA . GLY A 1 166 ? 1.387 35.219 21.812 1 88.81 166 GLY A CA 1
ATOM 1286 C C . GLY A 1 166 ? 2.42 34.531 20.938 1 88.81 166 GLY A C 1
ATOM 1287 O O . GLY A 1 166 ? 2.104 34.062 19.844 1 88.81 166 GLY A O 1
ATOM 1288 N N . GLU A 1 167 ? 3.625 34.438 21.469 1 92.75 167 GLU A N 1
ATOM 1289 C CA . GLU A 1 167 ? 4.68 33.812 20.688 1 92.75 167 GLU A CA 1
ATOM 1290 C C . GLU A 1 167 ? 4.535 32.281 20.703 1 92.75 167 GLU A C 1
ATOM 1292 O O . GLU A 1 167 ? 3.838 31.734 21.547 1 92.75 167 GLU A O 1
ATOM 1297 N N . THR A 1 168 ? 5.066 31.672 19.734 1 94 168 THR A N 1
ATOM 1298 C CA . THR A 1 168 ? 5.328 30.234 19.766 1 94 168 THR A CA 1
ATOM 1299 C C . THR A 1 168 ? 6.703 29.953 20.359 1 94 168 THR A C 1
ATOM 1301 O O . THR A 1 168 ? 7.707 30.516 19.922 1 94 168 THR A O 1
ATOM 1304 N N . LEU A 1 169 ? 6.684 29.203 21.406 1 95.31 169 LEU A N 1
ATOM 1305 C CA . LEU A 1 169 ? 7.945 28.75 21.984 1 95.31 169 LEU A CA 1
ATOM 1306 C C . LEU A 1 169 ? 8.469 27.516 21.25 1 95.31 169 LEU A C 1
ATOM 1308 O O . LEU A 1 169 ? 7.723 26.578 20.984 1 95.31 169 LEU A O 1
ATOM 1312 N N . ILE A 1 170 ? 9.75 27.641 20.891 1 96.62 170 ILE A N 1
ATOM 1313 C CA . ILE A 1 170 ? 10.43 26.531 20.234 1 96.62 170 ILE A CA 1
ATOM 1314 C C . ILE A 1 170 ? 11.445 25.922 21.188 1 96.62 170 ILE A C 1
ATOM 1316 O O . ILE A 1 170 ? 12.336 26.609 21.688 1 96.62 170 ILE A O 1
ATOM 1320 N N . GLY A 1 171 ? 11.328 24.625 21.344 1 95.25 171 GLY A N 1
ATOM 1321 C CA . GLY A 1 171 ? 12.242 23.953 22.25 1 95.25 171 GLY A CA 1
ATOM 1322 C C . GLY A 1 171 ? 13.445 23.359 21.547 1 95.25 171 GLY A C 1
ATOM 1323 O O . GLY A 1 171 ? 13.328 22.844 20.438 1 95.25 171 GLY A O 1
ATOM 1324 N N . SER A 1 172 ? 14.578 23.438 22.234 1 94.38 172 SER A N 1
ATOM 1325 C CA . SER A 1 172 ? 15.812 22.828 21.75 1 94.38 172 SER A CA 1
ATOM 1326 C C . SER A 1 172 ? 16.219 21.625 22.594 1 94.38 172 SER A C 1
ATOM 1328 O O . SER A 1 172 ? 15.758 21.469 23.719 1 94.38 172 SER A O 1
ATOM 1330 N N . ALA A 1 173 ? 17.078 20.859 21.953 1 93.12 173 ALA A N 1
ATOM 1331 C CA . ALA A 1 173 ? 17.516 19.641 22.609 1 93.12 173 ALA A CA 1
ATOM 1332 C C . ALA A 1 173 ? 18.297 19.953 23.875 1 93.12 173 ALA A C 1
ATOM 1334 O O . ALA A 1 173 ? 18.312 19.156 24.828 1 93.12 173 ALA A O 1
ATOM 1335 N N . ASP A 1 174 ? 18.953 21.109 23.984 1 92.75 174 ASP A N 1
ATOM 1336 C CA . ASP A 1 174 ? 19.781 21.453 25.141 1 92.75 174 ASP A CA 1
ATOM 1337 C C . ASP A 1 174 ? 18.953 22.125 26.219 1 92.75 174 ASP A C 1
ATOM 1339 O O . ASP A 1 174 ? 19.5 22.594 27.219 1 92.75 174 ASP A O 1
ATOM 1343 N N . GLY A 1 175 ? 17.656 22.234 25.969 1 89.94 175 GLY A N 1
ATOM 1344 C CA . GLY A 1 175 ? 16.781 22.766 26.984 1 89.94 175 GLY A CA 1
ATOM 1345 C C . GLY A 1 175 ? 16.484 24.25 26.797 1 89.94 175 GLY A C 1
ATOM 1346 O O . GLY A 1 175 ? 15.602 24.797 27.453 1 89.94 175 GLY A O 1
ATOM 1347 N N . THR A 1 176 ? 17.219 24.875 25.906 1 92.06 176 THR A N 1
ATOM 1348 C CA . THR A 1 176 ? 16.938 26.266 25.625 1 92.06 176 THR A CA 1
ATOM 1349 C C . THR A 1 176 ? 15.68 26.406 24.766 1 92.06 176 THR A C 1
ATOM 1351 O O . THR A 1 176 ? 15.211 25.438 24.188 1 92.06 176 THR A O 1
ATOM 1354 N N . MET A 1 177 ? 15.086 27.594 24.875 1 92.75 177 MET A N 1
ATOM 1355 C CA . MET A 1 177 ? 13.891 27.875 24.078 1 92.75 177 MET A CA 1
ATOM 1356 C C . MET A 1 177 ? 14.031 29.203 23.344 1 92.75 177 MET A C 1
ATOM 1358 O O . MET A 1 177 ? 14.758 30.094 23.781 1 92.75 177 MET A O 1
ATOM 1362 N N . GLN A 1 178 ? 13.398 29.266 22.25 1 92.88 178 GLN A N 1
ATOM 1363 C CA . GLN A 1 178 ? 13.297 30.516 21.516 1 92.88 178 GLN A CA 1
ATOM 1364 C C . GLN A 1 178 ? 11.844 30.891 21.25 1 92.88 178 GLN A C 1
ATOM 1366 O O . GLN A 1 178 ? 10.984 30.016 21.156 1 92.88 178 GLN A O 1
ATOM 1371 N N . LYS A 1 179 ? 11.625 32.188 21.156 1 92.56 179 LYS A N 1
ATOM 1372 C CA . LYS A 1 179 ? 10.297 32.719 20.859 1 92.56 179 LYS A CA 1
ATOM 1373 C C . LYS A 1 179 ? 10.211 33.188 19.406 1 92.56 179 LYS A C 1
ATOM 1375 O O . LYS A 1 179 ? 11.133 33.812 18.891 1 92.56 179 LYS A O 1
ATOM 1380 N N . VAL A 1 180 ? 9.125 32.75 18.812 1 93.62 180 VAL A N 1
ATOM 1381 C CA . VAL A 1 180 ? 8.906 33.188 17.438 1 93.62 180 VAL A CA 1
ATOM 1382 C C . VAL A 1 180 ? 7.473 33.656 17.266 1 93.62 180 VAL A C 1
ATOM 1384 O O . VAL A 1 180 ? 6.527 33 17.688 1 93.62 180 VAL A O 1
ATOM 1387 N N . ARG A 1 181 ? 7.293 34.844 16.719 1 89 181 ARG A N 1
ATOM 1388 C CA . ARG A 1 181 ? 5.984 35.375 16.344 1 89 181 ARG A CA 1
ATOM 1389 C C . ARG A 1 181 ? 6.105 36.375 15.219 1 89 181 ARG A C 1
ATOM 1391 O O . ARG A 1 181 ? 7.02 37.219 15.227 1 89 181 ARG A O 1
ATOM 1398 N N . GLY A 1 182 ? 5.176 36.312 14.359 1 87 182 GLY A N 1
ATOM 1399 C CA . GLY A 1 182 ? 5.102 37.406 13.398 1 87 182 GLY A CA 1
ATOM 1400 C C . GLY A 1 182 ? 4.797 38.75 14.039 1 87 182 GLY A C 1
ATOM 1401 O O . GLY A 1 182 ? 4.043 38.812 15.008 1 87 182 GLY A O 1
ATOM 1402 N N . PRO A 1 183 ? 5.273 39.781 13.445 1 88.75 183 PRO A N 1
ATOM 1403 C CA . PRO A 1 183 ? 5.102 41.094 14.039 1 88.75 183 PRO A CA 1
ATOM 1404 C C . PRO A 1 183 ? 3.719 41.688 13.781 1 88.75 183 PRO A C 1
ATOM 1406 O O . PRO A 1 183 ? 3.289 42.594 14.5 1 88.75 183 PRO A O 1
ATOM 1409 N N . ARG A 1 184 ? 3.012 41.219 12.812 1 91.94 184 ARG A N 1
ATOM 1410 C CA . ARG A 1 184 ? 1.717 41.781 12.453 1 91.94 184 ARG A CA 1
ATOM 1411 C C . ARG A 1 184 ? 0.84 40.75 11.75 1 91.94 184 ARG A C 1
ATOM 1413 O O . ARG A 1 184 ? 1.3 39.656 11.422 1 91.94 184 ARG A O 1
ATOM 1420 N N . MET A 1 185 ? -0.406 41.125 11.602 1 94.69 185 MET A N 1
ATOM 1421 C CA . MET A 1 185 ? -1.377 40.281 10.938 1 94.69 185 MET A CA 1
ATOM 1422 C C . MET A 1 185 ? -0.919 39.906 9.523 1 94.69 185 MET A C 1
ATOM 1424 O O . MET A 1 185 ? -0.397 40.781 8.805 1 94.69 185 MET A O 1
ATOM 1428 N N . GLY A 1 186 ? -1.041 38.656 9.109 1 97.5 186 GLY A N 1
ATOM 1429 C CA . GLY A 1 186 ? -0.685 38.219 7.773 1 97.5 186 GLY A CA 1
ATOM 1430 C C . GLY A 1 186 ? 0.685 37.562 7.707 1 97.5 186 GLY A C 1
ATOM 1431 O O . GLY A 1 186 ? 1.011 36.875 6.727 1 97.5 186 GLY A O 1
ATOM 1432 N N . TRP A 1 187 ? 1.481 37.781 8.695 1 97.75 187 TRP A N 1
ATOM 1433 C CA . TRP A 1 187 ? 2.797 37.156 8.734 1 97.75 187 TRP A CA 1
ATOM 1434 C C . TRP A 1 187 ? 2.688 35.688 9.133 1 97.75 187 TRP A C 1
ATOM 1436 O O . TRP A 1 187 ? 1.816 35.312 9.922 1 97.75 187 TRP A O 1
ATOM 1446 N N . ALA A 1 188 ? 3.562 34.969 8.547 1 98.31 188 ALA A N 1
ATOM 1447 C CA . ALA A 1 188 ? 3.508 33.5 8.734 1 98.31 188 ALA A CA 1
ATOM 1448 C C . ALA A 1 188 ? 4.855 32.969 9.195 1 98.31 188 ALA A C 1
ATOM 1450 O O . ALA A 1 188 ? 5.875 33.656 9.102 1 98.31 188 ALA A O 1
ATOM 1451 N N . MET A 1 189 ? 4.852 31.844 9.75 1 98.25 189 MET A N 1
ATOM 1452 C CA . MET A 1 189 ? 6.031 31.016 9.984 1 98.25 189 MET A CA 1
ATOM 1453 C C . MET A 1 189 ? 5.77 29.578 9.586 1 98.25 189 MET A C 1
ATOM 1455 O O . MET A 1 189 ? 4.625 29.109 9.625 1 98.25 189 MET A O 1
ATOM 1459 N N . VAL A 1 190 ? 6.793 28.938 9.18 1 98.75 190 VAL A N 1
ATOM 1460 C CA . VAL A 1 190 ? 6.734 27.516 8.852 1 98.75 190 VAL A CA 1
ATOM 1461 C C . VAL A 1 190 ? 7.516 26.719 9.883 1 98.75 190 VAL A C 1
ATOM 1463 O O . VAL A 1 190 ? 8.648 27.062 10.227 1 98.75 190 VAL A O 1
ATOM 1466 N N . LEU A 1 191 ? 6.879 25.75 10.391 1 98.62 191 LEU A N 1
ATOM 1467 C CA . LEU A 1 191 ? 7.414 24.969 11.5 1 98.62 191 LEU A CA 1
ATOM 1468 C C . LEU A 1 191 ? 7.359 23.469 11.188 1 98.62 191 LEU A C 1
ATOM 1470 O O . LEU A 1 191 ? 6.328 22.969 10.734 1 98.62 191 LEU A O 1
ATOM 1474 N N . GLN A 1 192 ? 8.469 22.828 11.359 1 98.56 192 GLN A N 1
ATOM 1475 C CA . GLN A 1 192 ? 8.477 21.375 11.289 1 98.56 192 GLN A CA 1
ATOM 1476 C C . GLN A 1 192 ? 7.891 20.75 12.555 1 98.56 192 GLN A C 1
ATOM 1478 O O . GLN A 1 192 ? 8.578 20.031 13.273 1 98.56 192 GLN A O 1
ATOM 1483 N N . GLY A 1 193 ? 6.684 20.906 12.672 1 97.81 193 GLY A N 1
ATOM 1484 C CA . GLY A 1 193 ? 5.969 20.734 13.93 1 97.81 193 GLY A CA 1
ATOM 1485 C C . GLY A 1 193 ? 5.922 19.281 14.383 1 97.81 193 GLY A C 1
ATOM 1486 O O . GLY A 1 193 ? 5.703 19.016 15.57 1 97.81 193 GLY A O 1
ATOM 1487 N N . GLY A 1 194 ? 6.027 18.344 13.508 1 98 194 GLY A N 1
ATOM 1488 C CA . GLY A 1 194 ? 6.035 16.953 13.891 1 98 194 GLY A CA 1
ATOM 1489 C C . GLY A 1 194 ? 7.344 16.5 14.516 1 98 194 GLY A C 1
ATOM 1490 O O . GLY A 1 194 ? 7.414 15.445 15.141 1 98 194 GLY A O 1
ATOM 1491 N N . TYR A 1 195 ? 8.352 17.297 14.422 1 97.56 195 TYR A N 1
ATOM 1492 C CA . TYR A 1 195 ? 9.68 16.906 14.867 1 97.56 195 TYR A CA 1
ATOM 1493 C C . TYR A 1 195 ? 10.18 17.828 15.969 1 97.56 195 TYR A C 1
ATOM 1495 O O . TYR A 1 195 ? 11.086 17.469 16.719 1 97.56 195 TYR A O 1
ATOM 1503 N N . VAL A 1 196 ? 9.609 19 16.047 1 97.56 196 VAL A N 1
ATOM 1504 C CA . VAL A 1 196 ? 10.117 20.031 16.953 1 97.56 196 VAL A CA 1
ATOM 1505 C C . VAL A 1 196 ? 9.125 20.266 18.078 1 97.56 196 VAL A C 1
ATOM 1507 O O . VAL A 1 196 ? 7.945 20.531 17.844 1 97.56 196 VAL A O 1
ATOM 1510 N N . ASP A 1 197 ? 9.586 20.172 19.328 1 96.5 197 ASP A N 1
ATOM 1511 C CA . ASP A 1 197 ? 8.75 20.5 20.469 1 96.5 197 ASP A CA 1
ATOM 1512 C C . ASP A 1 197 ? 8.453 22 20.5 1 96.5 197 ASP A C 1
ATOM 1514 O O . ASP A 1 197 ? 9.359 22.828 20.344 1 96.5 197 ASP A O 1
ATOM 1518 N N . HIS A 1 198 ? 7.211 22.344 20.703 1 96.94 198 HIS A N 1
ATOM 1519 C CA . HIS A 1 198 ? 6.832 23.75 20.734 1 96.94 198 HIS A CA 1
ATOM 1520 C C . HIS A 1 198 ? 5.578 23.969 21.578 1 96.94 198 HIS A C 1
ATOM 1522 O O . HIS A 1 198 ? 4.902 23 21.953 1 96.94 198 HIS A O 1
ATOM 1528 N N . ALA A 1 199 ? 5.352 25.172 21.969 1 95.06 199 ALA A N 1
ATOM 1529 C CA . ALA A 1 199 ? 4.191 25.578 22.75 1 95.06 199 ALA A CA 1
ATOM 1530 C C . ALA A 1 199 ? 3.727 26.984 22.359 1 95.06 199 ALA A C 1
ATOM 1532 O O . ALA A 1 199 ? 4.539 27.828 21.984 1 95.06 199 ALA A O 1
ATOM 1533 N N . ALA A 1 200 ? 2.463 27.156 22.375 1 90.44 200 ALA A N 1
ATOM 1534 C CA . ALA A 1 200 ? 1.905 28.484 22.125 1 90.44 200 ALA A CA 1
ATOM 1535 C C . ALA A 1 200 ? 1.76 29.266 23.438 1 90.44 200 ALA A C 1
ATOM 1537 O O . ALA A 1 200 ? 1.196 28.75 24.406 1 90.44 200 ALA A O 1
ATOM 1538 N N . LEU A 1 201 ? 2.299 30.438 23.391 1 88.81 201 LEU A N 1
ATOM 1539 C CA . LEU A 1 201 ? 2.094 31.344 24.516 1 88.81 201 LEU A CA 1
ATOM 1540 C C . LEU A 1 201 ? 0.832 32.188 24.328 1 88.81 201 LEU A C 1
ATOM 1542 O O . LEU A 1 201 ? 0.535 32.594 23.219 1 88.81 201 LEU A O 1
ATOM 1546 N N . GLY A 1 202 ? 0.16 32.344 25.422 1 84.56 202 GLY A N 1
ATOM 1547 C CA . GLY A 1 202 ? -0.997 33.219 25.359 1 84.56 202 GLY A CA 1
ATOM 1548 C C . GLY A 1 202 ? -0.627 34.688 25.25 1 84.56 202 GLY A C 1
ATOM 1549 O O . GLY A 1 202 ? 0.437 35.125 25.703 1 84.56 202 GLY A O 1
ATOM 1550 N N . ALA A 1 203 ? -1.56 35.406 24.547 1 85.44 203 ALA A N 1
ATOM 1551 C CA . ALA A 1 203 ? -1.459 36.844 24.578 1 85.44 203 ALA A CA 1
ATOM 1552 C C . ALA A 1 203 ? -2.123 37.406 25.828 1 85.44 203 ALA A C 1
ATOM 1554 O O . ALA A 1 203 ? -3.166 36.938 26.266 1 85.44 203 ALA A O 1
ATOM 1555 N N . TYR A 1 204 ? -1.565 38.469 26.484 1 81.81 204 TYR A N 1
ATOM 1556 C CA . TYR A 1 204 ? -2.164 38.906 27.734 1 81.81 204 TYR A CA 1
ATOM 1557 C C . TYR A 1 204 ? -2.615 40.344 27.641 1 81.81 204 TYR A C 1
ATOM 1559 O O . TYR A 1 204 ? -3.277 40.875 28.547 1 81.81 204 TYR A O 1
ATOM 1567 N N . ASP A 1 205 ? -2.305 41.094 26.734 1 73.19 205 ASP A N 1
ATOM 1568 C CA . ASP A 1 205 ? -2.703 42.5 26.656 1 73.19 205 ASP A CA 1
ATOM 1569 C C . ASP A 1 205 ? -3.814 42.719 25.625 1 73.19 205 ASP A C 1
ATOM 1571 O O . ASP A 1 205 ? -4.383 43.781 25.531 1 73.19 205 ASP A O 1
ATOM 1575 N N . GLY A 1 206 ? -4.125 41.719 24.828 1 71.69 206 GLY A N 1
ATOM 1576 C CA . GLY A 1 206 ? -5.074 41.906 23.734 1 71.69 206 GLY A CA 1
ATOM 1577 C C . GLY A 1 206 ? -6.391 41.188 23.953 1 71.69 206 GLY A C 1
ATOM 1578 O O . GLY A 1 206 ? -6.531 40.406 24.906 1 71.69 206 GLY A O 1
ATOM 1579 N N . GLN A 1 207 ? -7.332 41.562 23.094 1 77.38 207 GLN A N 1
ATOM 1580 C CA . GLN A 1 207 ? -8.664 40.969 23.172 1 77.38 207 GLN A CA 1
ATOM 1581 C C . GLN A 1 207 ? -8.703 39.594 22.5 1 77.38 207 GLN A C 1
ATOM 1583 O O . GLN A 1 207 ? -9.492 38.75 22.875 1 77.38 207 GLN A O 1
ATOM 1588 N N . GLU A 1 208 ? -7.824 39.562 21.469 1 87.12 208 GLU A N 1
ATOM 1589 C CA . GLU A 1 208 ? -7.84 38.312 20.75 1 87.12 208 GLU A CA 1
ATOM 1590 C C . GLU A 1 208 ? -6.43 37.875 20.344 1 87.12 208 GLU A C 1
ATOM 1592 O O . GLU A 1 208 ? -5.551 38.719 20.172 1 87.12 208 GLU A O 1
ATOM 1597 N N . ARG A 1 209 ? -6.152 36.656 20.297 1 89.62 209 ARG A N 1
ATOM 1598 C CA . ARG A 1 209 ? -5.047 36.031 19.594 1 89.62 209 ARG A CA 1
ATOM 1599 C C . ARG A 1 209 ? -5.547 34.906 18.688 1 89.62 209 ARG A C 1
ATOM 1601 O O . ARG A 1 209 ? -5.922 33.844 19.188 1 89.62 209 ARG A O 1
ATOM 1608 N N . ILE A 1 210 ? -5.559 35.156 17.391 1 92.5 210 ILE A N 1
ATOM 1609 C CA . ILE A 1 210 ? -6.094 34.219 16.438 1 92.5 210 ILE A CA 1
ATOM 1610 C C . ILE A 1 210 ? -5.008 33.812 15.43 1 92.5 210 ILE A C 1
AT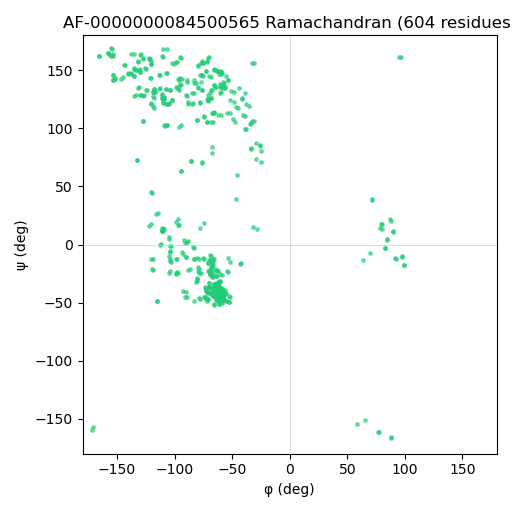OM 1612 O O . ILE A 1 210 ? -4.398 34.688 14.805 1 92.5 210 ILE A O 1
ATOM 1616 N N . THR A 1 211 ? -4.734 32.562 15.367 1 95.19 211 THR A N 1
ATOM 1617 C CA . THR A 1 211 ? -3.797 32.031 14.375 1 95.19 211 THR A CA 1
ATOM 1618 C C . THR A 1 211 ? -4.469 31.016 13.477 1 95.19 211 THR A C 1
ATOM 1620 O O . THR A 1 211 ? -5.395 30.312 13.906 1 95.19 211 THR A O 1
ATOM 1623 N N . MET A 1 212 ? -4.125 31.016 12.273 1 96.88 212 MET A N 1
ATOM 1624 C CA . MET A 1 212 ? -4.555 30.016 11.305 1 96.88 212 MET A CA 1
ATOM 1625 C C . MET A 1 212 ? -3.406 29.078 10.953 1 96.88 212 MET A C 1
ATOM 1627 O O . MET A 1 212 ? -2.281 29.516 10.719 1 96.88 212 MET A O 1
ATOM 1631 N N . VAL A 1 213 ? -3.691 27.797 10.953 1 97.56 213 VAL A N 1
ATOM 1632 C CA . VAL A 1 213 ? -2.646 26.797 10.75 1 97.56 213 VAL A CA 1
ATOM 1633 C C . VAL A 1 213 ? -3.045 25.859 9.617 1 97.56 213 VAL A C 1
ATOM 1635 O O . VAL A 1 213 ? -4.16 25.328 9.602 1 97.56 213 VAL A O 1
ATOM 1638 N N . THR A 1 214 ? -2.217 25.641 8.633 1 98.69 214 THR A N 1
ATOM 1639 C CA . THR A 1 214 ? -2.371 24.609 7.617 1 98.69 214 THR A CA 1
ATOM 1640 C C . THR A 1 214 ? -1.272 23.547 7.75 1 98.69 214 THR A C 1
ATOM 1642 O O . THR A 1 214 ? -0.099 23.891 7.918 1 98.69 214 THR A O 1
ATOM 1645 N N . SER A 1 215 ? -1.682 22.344 7.684 1 98.62 215 SER A N 1
ATOM 1646 C CA . SER A 1 215 ? -0.767 21.219 7.859 1 98.62 215 SER A CA 1
ATOM 1647 C C . SER A 1 215 ? -0.287 20.688 6.516 1 98.62 215 SER A C 1
ATOM 1649 O O . SER A 1 215 ? -1.062 20.609 5.562 1 98.62 215 SER A O 1
ATOM 1651 N N . TYR A 1 216 ? 1.008 20.297 6.477 1 98.88 216 TYR A N 1
ATOM 1652 C CA . TYR A 1 216 ? 1.654 19.875 5.238 1 98.88 216 TYR A CA 1
ATOM 1653 C C . TYR A 1 216 ? 2.4 18.562 5.43 1 98.88 216 TYR A C 1
ATOM 1655 O O . TYR A 1 216 ? 2.766 18.203 6.551 1 98.88 216 TYR A O 1
ATOM 1663 N N . ARG A 1 217 ? 2.594 17.922 4.344 1 98.62 217 ARG A N 1
ATOM 1664 C CA . ARG A 1 217 ? 3.525 16.812 4.184 1 98.62 217 ARG A CA 1
ATOM 1665 C C . ARG A 1 217 ? 4.43 17.031 2.973 1 98.62 217 ARG A C 1
ATOM 1667 O O . ARG A 1 217 ? 4.168 17.906 2.143 1 98.62 217 ARG A O 1
ATOM 1674 N N . ALA A 1 218 ? 5.508 16.281 2.951 1 98.75 218 ALA A N 1
ATOM 1675 C CA . ALA A 1 218 ? 6.359 16.328 1.765 1 98.75 218 ALA A CA 1
ATOM 1676 C C . ALA A 1 218 ? 5.59 15.914 0.516 1 98.75 218 ALA A C 1
ATOM 1678 O O . ALA A 1 218 ? 4.809 14.961 0.555 1 98.75 218 ALA A O 1
ATOM 1679 N N . LYS A 1 219 ? 5.781 16.609 -0.552 1 98.5 219 LYS A N 1
ATOM 1680 C CA . LYS A 1 219 ? 5.188 16.234 -1.833 1 98.5 219 LYS A CA 1
ATOM 1681 C C . LYS A 1 219 ? 5.707 14.883 -2.311 1 98.5 219 LYS A C 1
ATOM 1683 O O . LYS A 1 219 ? 4.957 14.094 -2.883 1 98.5 219 LYS A O 1
ATOM 1688 N N . ASP A 1 220 ? 7.016 14.664 -2.104 1 98.25 220 ASP A N 1
ATOM 1689 C CA . ASP A 1 220 ? 7.613 13.367 -2.416 1 98.25 220 ASP A CA 1
ATOM 1690 C C . ASP A 1 220 ? 7.059 12.273 -1.502 1 98.25 220 ASP A C 1
ATOM 1692 O O . ASP A 1 220 ? 7.387 12.227 -0.314 1 98.25 220 ASP A O 1
ATOM 1696 N N . VAL A 1 221 ? 6.328 11.344 -2.041 1 98.19 221 VAL A N 1
ATOM 1697 C CA . VAL A 1 221 ? 5.617 10.336 -1.26 1 98.19 221 VAL A CA 1
ATOM 1698 C C . VAL A 1 221 ? 6.617 9.352 -0.654 1 98.19 221 VAL A C 1
ATOM 1700 O O . VAL A 1 221 ? 6.273 8.586 0.25 1 98.19 221 VAL A O 1
ATOM 1703 N N . MET A 1 222 ? 7.812 9.367 -1.182 1 98.12 222 MET A N 1
ATOM 1704 C CA . MET A 1 222 ? 8.805 8.422 -0.68 1 98.12 222 MET A CA 1
ATOM 1705 C C . MET A 1 222 ? 9.477 8.953 0.583 1 98.12 222 MET A C 1
ATOM 1707 O O . MET A 1 222 ? 10.18 8.219 1.272 1 98.12 222 MET A O 1
ATOM 1711 N N . LEU A 1 223 ? 9.289 10.25 0.918 1 97.88 223 LEU A N 1
ATOM 1712 C CA . LEU A 1 223 ? 9.766 10.805 2.18 1 97.88 223 LEU A CA 1
ATOM 1713 C C . LEU A 1 223 ? 8.828 10.445 3.324 1 97.88 223 LEU A C 1
ATOM 1715 O O . LEU A 1 223 ? 7.633 10.227 3.105 1 97.88 223 LEU A O 1
ATOM 1719 N N . PRO A 1 224 ? 9.367 10.398 4.527 1 97.44 224 PRO A N 1
ATOM 1720 C CA . PRO A 1 224 ? 8.555 9.977 5.672 1 97.44 224 PRO A CA 1
ATOM 1721 C C . PRO A 1 224 ? 7.336 10.867 5.895 1 97.44 224 PRO A C 1
ATOM 1723 O O . PRO A 1 224 ? 7.438 12.094 5.781 1 97.44 224 PRO A O 1
ATOM 1726 N N . ASP A 1 225 ? 6.238 10.289 6.047 1 98.38 225 ASP A N 1
ATOM 1727 C CA . ASP A 1 225 ? 5.02 10.906 6.57 1 98.38 225 ASP A CA 1
ATOM 1728 C C . ASP A 1 225 ? 4.695 10.375 7.965 1 98.38 225 ASP A C 1
ATOM 1730 O O . ASP A 1 225 ? 4.117 9.297 8.102 1 98.38 225 ASP A O 1
ATOM 1734 N N . ILE A 1 226 ? 4.988 11.172 8.969 1 98.12 226 ILE A N 1
ATOM 1735 C CA . ILE A 1 226 ? 4.902 10.711 10.344 1 98.12 226 ILE A CA 1
ATOM 1736 C C . ILE A 1 226 ? 3.562 11.125 10.945 1 98.12 226 ILE A C 1
ATOM 1738 O O . ILE A 1 226 ? 3.414 11.188 12.172 1 98.12 226 ILE A O 1
ATOM 1742 N N . SER A 1 227 ? 2.582 11.5 10.141 1 98.44 227 SER A N 1
ATOM 1743 C CA . SER A 1 227 ? 1.293 12.023 10.586 1 98.44 227 SER A CA 1
ATOM 1744 C C . SER A 1 227 ? 0.584 11.031 11.508 1 98.44 227 SER A C 1
ATOM 1746 O O . SER A 1 227 ? 0.613 9.82 11.266 1 98.44 227 SER A O 1
ATOM 1748 N N . ILE A 1 228 ? -0.028 11.547 12.547 1 97.94 228 ILE A N 1
ATOM 1749 C CA . ILE A 1 228 ? -0.856 10.781 13.469 1 97.94 228 ILE A CA 1
ATOM 1750 C C . ILE A 1 228 ? -2.193 11.484 13.68 1 97.94 228 ILE A C 1
ATOM 1752 O O . ILE A 1 228 ? -2.234 12.703 13.859 1 97.94 228 ILE A O 1
ATOM 1756 N N . LEU A 1 229 ? -3.252 10.758 13.648 1 96.56 229 LEU A N 1
ATOM 1757 C CA . LEU A 1 229 ? -4.578 11.367 13.703 1 96.56 229 LEU A CA 1
ATOM 1758 C C . LEU A 1 229 ? -5.133 11.328 15.117 1 96.56 229 LEU A C 1
ATOM 1760 O O . LEU A 1 229 ? -5.953 12.172 15.492 1 96.56 229 LEU A O 1
ATOM 1764 N N . SER A 1 230 ? -4.738 10.461 16 1 94.44 230 SER A N 1
ATOM 1765 C CA . SER A 1 230 ? -5.363 10.102 17.266 1 94.44 230 SER A CA 1
ATOM 1766 C C . SER A 1 230 ? -5.527 11.32 18.172 1 94.44 230 SER A C 1
ATOM 1768 O O . SER A 1 230 ? -6.594 11.531 18.75 1 94.44 230 SER A O 1
ATOM 1770 N N . PRO A 1 231 ? -4.551 12.211 18.266 1 91.69 231 PRO A N 1
ATOM 1771 C CA . PRO A 1 231 ? -4.699 13.359 19.156 1 91.69 231 PRO A CA 1
ATOM 1772 C C . PRO A 1 231 ? -5.777 14.336 18.688 1 91.69 231 PRO A C 1
ATOM 1774 O O . PRO A 1 231 ? -6.293 15.125 19.484 1 91.69 231 PRO A O 1
ATOM 1777 N N . LEU A 1 232 ? -6.164 14.242 17.469 1 90.62 232 LEU A N 1
ATOM 1778 C CA . LEU A 1 232 ? -7.082 15.219 16.891 1 90.62 232 LEU A CA 1
ATOM 1779 C C . LEU A 1 232 ? -8.516 14.695 16.906 1 90.62 232 LEU A C 1
ATOM 1781 O O . LEU A 1 232 ? -9.461 15.453 16.688 1 90.62 232 LEU A O 1
ATOM 1785 N N . ARG A 1 233 ? -8.766 13.461 17.156 1 89.25 233 ARG A N 1
ATOM 1786 C CA . ARG A 1 233 ? -10.07 12.812 17.031 1 89.25 233 ARG A CA 1
ATOM 1787 C C . ARG A 1 233 ? -11.109 13.516 17.906 1 89.25 233 ARG A C 1
ATOM 1789 O O . ARG A 1 233 ? -12.242 13.75 17.453 1 89.25 233 ARG A O 1
ATOM 1796 N N . PRO A 1 234 ? -10.758 13.938 19.078 1 82.62 234 PRO A N 1
ATOM 1797 C CA . PRO A 1 234 ? -11.766 14.594 19.922 1 82.62 234 PRO A CA 1
ATOM 1798 C C . PRO A 1 234 ? -12.211 15.938 19.344 1 82.62 234 PRO A C 1
ATOM 1800 O O . PRO A 1 234 ? -13.273 16.453 19.703 1 82.62 234 PRO A O 1
ATOM 1803 N N . MET A 1 235 ? -11.5 16.516 18.406 1 75.94 235 MET A N 1
ATOM 1804 C CA . MET A 1 235 ? -11.734 17.875 17.938 1 75.94 235 MET A CA 1
ATOM 1805 C C . MET A 1 235 ? -12.422 17.875 16.578 1 75.94 235 MET A C 1
ATOM 1807 O O . MET A 1 235 ? -12.625 18.938 15.992 1 75.94 235 MET A O 1
ATOM 1811 N N . GLY A 1 236 ? -12.797 16.703 16.125 1 78.12 236 GLY A N 1
ATOM 1812 C CA . GLY A 1 236 ? -13.234 16.75 14.742 1 78.12 236 GLY A CA 1
ATOM 1813 C C . GLY A 1 236 ? -14.484 15.93 14.484 1 78.12 236 GLY A C 1
ATOM 1814 O O . GLY A 1 236 ? -14.992 15.258 15.391 1 78.12 236 GLY A O 1
ATOM 1815 N N . HIS A 1 237 ? -14.992 16.297 13.328 1 84.62 237 HIS A N 1
ATOM 1816 C CA . HIS A 1 237 ? -16.078 15.484 12.805 1 84.62 237 HIS A CA 1
ATOM 1817 C C . HIS A 1 237 ? -15.562 14.156 12.258 1 84.62 237 HIS A C 1
ATOM 1819 O O . HIS A 1 237 ? -14.977 14.109 11.172 1 84.62 237 HIS A O 1
ATOM 1825 N N . HIS A 1 238 ? -15.891 13.141 12.953 1 87.75 238 HIS A N 1
ATOM 1826 C CA . HIS A 1 238 ? -15.242 11.859 12.719 1 87.75 238 HIS A CA 1
ATOM 1827 C C . HIS A 1 238 ? -15.469 11.383 11.281 1 87.75 238 HIS A C 1
ATOM 1829 O O . HIS A 1 238 ? -14.539 10.906 10.633 1 87.75 238 HIS A O 1
ATOM 1835 N N . ASN A 1 239 ? -16.641 11.484 10.781 1 89 239 ASN A N 1
ATOM 1836 C CA . ASN A 1 239 ? -16.938 10.977 9.445 1 89 239 ASN A CA 1
ATOM 1837 C C . ASN A 1 239 ? -16.078 11.664 8.383 1 89 239 ASN A C 1
ATOM 1839 O O . ASN A 1 239 ? -15.508 10.992 7.523 1 89 239 ASN A O 1
ATOM 1843 N N . GLU A 1 240 ? -15.914 12.961 8.508 1 89.19 240 GLU A N 1
ATOM 1844 C CA . GLU A 1 240 ? -15.109 13.727 7.562 1 89.19 240 GLU A CA 1
ATOM 1845 C C . GLU A 1 240 ? -13.617 13.469 7.777 1 89.19 240 GLU A C 1
ATOM 1847 O O . GLU A 1 240 ? -12.875 13.258 6.816 1 89.19 240 GLU A O 1
ATOM 1852 N N . MET A 1 241 ? -13.289 13.5 8.969 1 91.81 241 MET A N 1
ATOM 1853 C CA . MET A 1 241 ? -11.883 13.336 9.328 1 91.81 241 MET A CA 1
ATOM 1854 C C . MET A 1 241 ? -11.367 11.961 8.898 1 91.81 241 MET A C 1
ATOM 1856 O O . MET A 1 241 ? -10.281 11.852 8.32 1 91.81 241 MET A O 1
ATOM 1860 N N . TYR A 1 242 ? -12.211 10.93 9.18 1 94.62 242 TYR A N 1
ATOM 1861 C CA . TYR A 1 242 ? -11.781 9.57 8.852 1 94.62 242 TYR A CA 1
ATOM 1862 C C . TYR A 1 242 ? -11.742 9.359 7.344 1 94.62 242 TYR A C 1
ATOM 1864 O O . TYR A 1 242 ? -10.875 8.648 6.836 1 94.62 242 TYR A O 1
ATOM 1872 N N . TYR A 1 243 ? -12.672 9.945 6.68 1 94.44 243 TYR A N 1
ATOM 1873 C CA . TYR A 1 243 ? -12.672 9.852 5.223 1 94.44 243 TYR A CA 1
ATOM 1874 C C . TYR A 1 243 ? -11.406 10.469 4.637 1 94.44 243 TYR A C 1
ATOM 1876 O O . TYR A 1 243 ? -10.695 9.828 3.863 1 94.44 243 TYR A O 1
ATOM 1884 N N . GLU A 1 244 ? -11.094 11.688 5.031 1 95.62 244 GLU A N 1
ATOM 1885 C CA . GLU A 1 244 ? -9.953 12.391 4.453 1 95.62 244 GLU A CA 1
ATOM 1886 C C . GLU A 1 244 ? -8.633 11.758 4.898 1 95.62 244 GLU A C 1
ATOM 1888 O O . GLU A 1 244 ? -7.695 11.641 4.102 1 95.62 244 GLU A O 1
ATOM 1893 N N . TRP A 1 245 ? -8.586 11.312 6.133 1 97.44 245 TRP A N 1
ATOM 1894 C CA . TRP A 1 245 ? -7.414 10.625 6.672 1 97.44 245 TRP A CA 1
ATOM 1895 C C . TRP A 1 245 ? -7.137 9.336 5.898 1 97.44 245 TRP A C 1
ATOM 1897 O O . TRP A 1 245 ? -6.02 9.117 5.426 1 97.44 245 TRP A O 1
ATOM 1907 N N . SER A 1 246 ? -8.164 8.555 5.676 1 98.12 246 SER A N 1
ATOM 1908 C CA . SER A 1 246 ? -7.996 7.254 5.035 1 98.12 246 SER A CA 1
ATOM 1909 C C . SER A 1 246 ? -7.645 7.402 3.559 1 98.12 246 SER A C 1
ATOM 1911 O O . SER A 1 246 ? -6.734 6.738 3.061 1 98.12 246 SER A O 1
ATOM 1913 N N . THR A 1 247 ? -8.289 8.344 2.869 1 97.75 247 THR A N 1
ATOM 1914 C CA . THR A 1 247 ? -8.109 8.461 1.428 1 97.75 247 THR A CA 1
ATOM 1915 C C . THR A 1 247 ? -6.711 8.992 1.099 1 97.75 247 THR A C 1
ATOM 1917 O O . THR A 1 247 ? -6.039 8.461 0.212 1 97.75 247 THR A O 1
ATOM 1920 N N . TYR A 1 248 ? -6.289 10.047 1.792 1 97.38 248 TYR A N 1
ATOM 1921 C CA . TYR A 1 248 ? -4.973 10.539 1.406 1 97.38 248 TYR A CA 1
ATOM 1922 C C . TYR A 1 248 ? -3.887 9.523 1.729 1 97.38 248 TYR A C 1
ATOM 1924 O O . TYR A 1 248 ? -2.91 9.391 0.988 1 97.38 248 TYR A O 1
ATOM 1932 N N . ARG A 1 249 ? -4.035 8.766 2.809 1 98.62 249 ARG A N 1
ATOM 1933 C CA . ARG A 1 249 ? -3.014 7.801 3.199 1 98.62 249 ARG A CA 1
ATOM 1934 C C . ARG A 1 249 ? -3.006 6.602 2.26 1 98.62 249 ARG A C 1
ATOM 1936 O O . ARG A 1 249 ? -1.943 6.074 1.924 1 98.62 249 ARG A O 1
ATOM 1943 N N . LEU A 1 250 ? -4.227 6.141 1.847 1 98.81 250 LEU A N 1
ATOM 1944 C CA . LEU A 1 250 ? -4.312 5.086 0.843 1 98.81 250 LEU A CA 1
ATOM 1945 C C . LEU A 1 250 ? -3.689 5.535 -0.474 1 98.81 250 LEU A C 1
ATOM 1947 O O . LEU A 1 250 ? -2.955 4.773 -1.108 1 98.81 250 LEU A O 1
ATOM 1951 N N . ASP A 1 251 ? -3.953 6.762 -0.827 1 98.81 251 ASP A N 1
ATOM 1952 C CA . ASP A 1 251 ? -3.395 7.301 -2.062 1 98.81 251 ASP A CA 1
ATOM 1953 C C . ASP A 1 251 ? -1.871 7.383 -1.986 1 98.81 251 ASP A C 1
ATOM 1955 O O . ASP A 1 251 ? -1.18 7.086 -2.963 1 98.81 251 ASP A O 1
ATOM 1959 N N . LEU A 1 252 ? -1.396 7.84 -0.874 1 98.75 252 LEU A N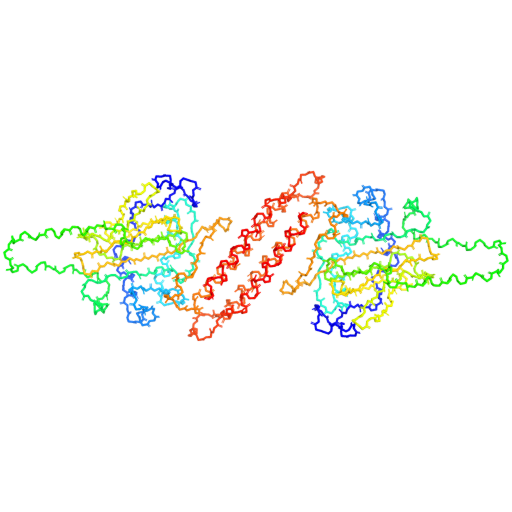 1
ATOM 1960 C CA . LEU A 1 252 ? 0.047 7.918 -0.675 1 98.75 252 LEU A CA 1
ATOM 1961 C C . LEU A 1 252 ? 0.688 6.539 -0.792 1 98.75 252 LEU A C 1
ATOM 1963 O O . LEU A 1 252 ? 1.691 6.371 -1.489 1 98.75 252 LEU A O 1
ATOM 1967 N N . LEU A 1 253 ? 0.104 5.539 -0.219 1 98.88 253 LEU A N 1
ATOM 1968 C CA . LEU A 1 253 ? 0.639 4.184 -0.267 1 98.88 253 LEU A CA 1
ATOM 1969 C C . LEU A 1 253 ? 0.603 3.635 -1.689 1 98.88 253 LEU A C 1
ATOM 1971 O O . LEU A 1 253 ? 1.535 2.951 -2.119 1 98.88 253 LEU A O 1
ATOM 1975 N N . SER A 1 254 ? -0.531 3.902 -2.342 1 98.88 254 SER A N 1
ATOM 1976 C CA . SER A 1 254 ? -0.631 3.477 -3.734 1 98.88 254 SER A CA 1
ATOM 1977 C C . SER A 1 254 ? 0.559 3.971 -4.551 1 98.88 254 SER A C 1
ATOM 1979 O O . SER A 1 254 ? 1.203 3.191 -5.254 1 98.88 254 SER A O 1
ATOM 1981 N N . GLU A 1 255 ? 0.905 5.195 -4.367 1 98.81 255 GLU A N 1
ATOM 1982 C CA . GLU A 1 255 ? 2.006 5.789 -5.121 1 98.81 255 GLU A CA 1
ATOM 1983 C C . GLU A 1 255 ? 3.354 5.254 -4.648 1 98.81 255 GLU A C 1
ATOM 1985 O O . GLU A 1 255 ? 4.254 5.023 -5.457 1 98.81 255 GLU A O 1
ATOM 1990 N N . ARG A 1 256 ? 3.514 5.078 -3.373 1 98.88 256 ARG A N 1
ATOM 1991 C CA . ARG A 1 256 ? 4.754 4.539 -2.828 1 98.88 256 ARG A CA 1
ATOM 1992 C C . ARG A 1 256 ? 5.062 3.168 -3.422 1 98.88 256 ARG A C 1
ATOM 1994 O O . ARG A 1 256 ? 6.191 2.91 -3.85 1 98.88 256 ARG A O 1
ATOM 2001 N N . PHE A 1 257 ? 4.082 2.346 -3.436 1 98.88 257 PHE A N 1
ATOM 2002 C CA . PHE A 1 257 ? 4.285 0.988 -3.924 1 98.88 257 PHE A CA 1
ATOM 2003 C C . PHE A 1 257 ? 4.574 0.989 -5.422 1 98.88 257 PHE A C 1
ATOM 2005 O O . PHE A 1 257 ? 5.414 0.222 -5.898 1 98.88 257 PHE A O 1
ATOM 2012 N N . LYS A 1 258 ? 3.869 1.797 -6.113 1 98.81 258 LYS A N 1
ATOM 2013 C CA . LYS A 1 258 ? 4.141 1.953 -7.539 1 98.81 258 LYS A CA 1
ATOM 2014 C C . LYS A 1 258 ? 5.586 2.379 -7.781 1 98.81 258 LYS A C 1
ATOM 2016 O O . LYS A 1 258 ? 6.289 1.773 -8.594 1 98.81 258 LYS A O 1
ATOM 2021 N N . ARG A 1 259 ? 6.043 3.344 -7.078 1 98.75 259 ARG A N 1
ATOM 2022 C CA . ARG A 1 259 ? 7.383 3.891 -7.27 1 98.75 259 ARG A CA 1
ATOM 2023 C C . ARG A 1 259 ? 8.445 2.873 -6.875 1 98.75 259 ARG A C 1
ATOM 2025 O O . ARG A 1 259 ? 9.477 2.76 -7.539 1 98.75 259 ARG A O 1
ATOM 2032 N N . GLN A 1 260 ? 8.203 2.207 -5.777 1 98.69 260 GLN A N 1
ATOM 2033 C CA . GLN A 1 260 ? 9.164 1.195 -5.355 1 98.69 260 GLN A CA 1
ATOM 2034 C C . GLN A 1 260 ? 9.297 0.09 -6.398 1 98.69 260 GLN A C 1
ATOM 2036 O O . GLN A 1 260 ? 10.398 -0.394 -6.664 1 98.69 260 GLN A O 1
ATOM 2041 N N . SER A 1 261 ? 8.164 -0.344 -6.965 1 98.31 261 SER A N 1
ATOM 2042 C CA . SER A 1 261 ? 8.188 -1.315 -8.055 1 98.31 261 SER A CA 1
ATOM 2043 C C . SER A 1 261 ? 8.984 -0.793 -9.242 1 98.31 261 SER A C 1
ATOM 2045 O O . SER A 1 261 ? 9.781 -1.522 -9.828 1 98.31 261 SER A O 1
ATOM 2047 N N . GLU A 1 262 ? 8.797 0.442 -9.555 1 97.62 262 GLU A N 1
ATOM 2048 C CA . GLU A 1 262 ? 9.5 1.073 -10.664 1 97.62 262 GLU A CA 1
ATOM 2049 C C . GLU A 1 262 ? 11 1.12 -10.414 1 97.62 262 GLU A C 1
ATOM 2051 O O . GLU A 1 262 ? 11.805 0.988 -11.344 1 97.62 262 GLU A O 1
ATOM 2056 N N . VAL A 1 263 ? 11.383 1.34 -9.211 1 96.56 263 VAL A N 1
ATOM 2057 C CA . VAL A 1 263 ? 12.797 1.33 -8.852 1 96.56 263 VAL A CA 1
ATOM 2058 C C . VAL A 1 263 ? 13.414 -0.022 -9.203 1 96.56 263 VAL A C 1
ATOM 2060 O O . VAL A 1 263 ? 14.492 -0.085 -9.805 1 96.56 263 VAL A O 1
ATOM 2063 N N . PHE A 1 264 ? 12.773 -1.146 -8.844 1 95.5 264 PHE A N 1
ATOM 2064 C CA . PHE A 1 264 ? 13.258 -2.482 -9.156 1 95.5 264 PHE A CA 1
ATOM 2065 C C . PHE A 1 264 ? 13.297 -2.711 -10.656 1 95.5 264 PHE A C 1
ATOM 2067 O O . PHE A 1 264 ? 14.258 -3.271 -11.188 1 95.5 264 PHE A O 1
ATOM 2074 N N . LYS A 1 265 ? 12.266 -2.285 -11.344 1 94.19 265 LYS A N 1
ATOM 2075 C CA . LYS A 1 265 ? 12.195 -2.471 -12.789 1 94.19 265 LYS A CA 1
ATOM 2076 C C . LYS A 1 265 ? 13.305 -1.705 -13.5 1 94.19 265 LYS A C 1
ATOM 2078 O O . LYS A 1 265 ? 13.906 -2.213 -14.453 1 94.19 265 LYS A O 1
ATOM 2083 N N . LYS A 1 266 ? 13.539 -0.537 -13.031 1 92.5 266 LYS A N 1
ATOM 2084 C CA . LYS A 1 266 ? 14.617 0.268 -13.602 1 92.5 266 LYS A CA 1
ATOM 2085 C C . LYS A 1 266 ? 15.977 -0.373 -13.344 1 92.5 266 LYS A C 1
ATOM 2087 O O . LYS A 1 266 ? 16.828 -0.403 -14.234 1 92.5 266 LYS A O 1
ATOM 2092 N N . LYS A 1 267 ? 16.172 -0.826 -12.172 1 90.5 267 LYS A N 1
ATOM 2093 C CA . LYS A 1 267 ? 17.422 -1.483 -11.828 1 90.5 267 LYS A CA 1
ATOM 2094 C C . LYS A 1 267 ? 17.625 -2.748 -12.656 1 90.5 267 LYS A C 1
ATOM 2096 O O . LYS A 1 267 ? 18.75 -3.047 -13.078 1 90.5 267 LYS A O 1
ATOM 2101 N N . ARG A 1 268 ? 16.562 -3.475 -12.789 1 87.5 268 ARG A N 1
ATOM 2102 C CA . ARG A 1 268 ? 16.625 -4.695 -13.594 1 87.5 268 ARG A CA 1
ATOM 2103 C C . ARG A 1 268 ? 16.938 -4.375 -15.047 1 87.5 268 ARG A C 1
ATOM 2105 O O . ARG A 1 268 ? 17.656 -5.133 -15.711 1 87.5 268 ARG A O 1
ATOM 2112 N N . GLY A 1 269 ? 16.531 -3.174 -15.391 1 78.75 269 GLY A N 1
ATOM 2113 C CA . GLY A 1 269 ? 16.781 -2.783 -16.766 1 78.75 269 GLY A CA 1
ATOM 2114 C C . GLY A 1 269 ? 16.141 -3.723 -17.781 1 78.75 269 GLY A C 1
ATOM 2115 O O . GLY A 1 269 ? 15.062 -4.273 -17.516 1 78.75 269 GLY A O 1
ATOM 2116 N N . ASP A 1 270 ? 16.766 -3.748 -18.984 1 61.44 270 ASP A N 1
ATOM 2117 C CA . ASP A 1 270 ? 16.172 -4.508 -20.078 1 61.44 270 ASP A CA 1
ATOM 2118 C C . ASP A 1 270 ? 16.375 -6.008 -19.875 1 61.44 270 ASP A C 1
ATOM 2120 O O . ASP A 1 270 ? 15.828 -6.82 -20.625 1 61.44 270 ASP A O 1
ATOM 2124 N N . GLY A 1 271 ? 16.688 -6.445 -18.594 1 58.66 271 GLY A N 1
ATOM 2125 C CA . GLY A 1 271 ? 16.766 -7.871 -18.328 1 58.66 271 GLY A CA 1
ATOM 2126 C C . GLY A 1 271 ? 17.875 -8.57 -19.094 1 58.66 271 GLY A C 1
ATOM 2127 O O . GLY A 1 271 ? 17.984 -9.797 -19.047 1 58.66 271 GLY A O 1
ATOM 2128 N N . GLN A 1 272 ? 18.406 -7.891 -20.047 1 53.41 272 GLN A N 1
ATOM 2129 C CA . GLN A 1 272 ? 19.297 -8.57 -20.984 1 53.41 272 GLN A CA 1
ATOM 2130 C C . GLN A 1 272 ? 20.609 -8.969 -20.297 1 53.41 272 GLN A C 1
ATOM 2132 O O . GLN A 1 272 ? 21.328 -9.844 -20.797 1 53.41 272 GLN A O 1
ATOM 2137 N N . ARG A 1 273 ? 20.953 -8.258 -19.297 1 53.5 273 ARG A N 1
ATOM 2138 C CA . ARG A 1 273 ? 22.281 -8.609 -18.766 1 53.5 273 ARG A CA 1
ATOM 2139 C C . ARG A 1 273 ? 22.188 -9.828 -17.859 1 53.5 273 ARG A C 1
ATOM 2141 O O . ARG A 1 273 ? 21.125 -10.141 -17.328 1 53.5 273 ARG A O 1
ATOM 2148 N N . PRO A 1 274 ? 23.203 -10.703 -18.016 1 56.5 274 PRO A N 1
ATOM 2149 C CA . PRO A 1 274 ? 23.234 -11.789 -17.031 1 56.5 274 PRO A CA 1
ATOM 2150 C C . PRO A 1 274 ? 22.859 -11.32 -15.625 1 56.5 274 PRO A C 1
ATOM 2152 O O . PRO A 1 274 ? 23.047 -10.148 -15.289 1 56.5 274 PRO A O 1
ATOM 2155 N N . TRP A 1 275 ? 21.969 -12.07 -15.078 1 58.59 275 TRP A N 1
ATOM 2156 C CA . TRP A 1 275 ? 21.547 -11.758 -13.719 1 58.59 275 TRP A CA 1
ATOM 2157 C C . TRP A 1 275 ? 22.75 -11.469 -12.828 1 58.59 275 TRP A C 1
ATOM 2159 O O . TRP A 1 275 ? 23.516 -12.383 -12.477 1 58.59 275 TRP A O 1
ATOM 2169 N N . GLY A 1 276 ? 23.469 -10.461 -13.234 1 59.22 276 GLY A N 1
ATOM 2170 C CA . GLY A 1 276 ? 24.688 -10.227 -12.461 1 59.22 276 GLY A CA 1
ATOM 2171 C C . GLY A 1 276 ? 24.438 -9.414 -11.203 1 59.22 276 GLY A C 1
ATOM 2172 O O . GLY A 1 276 ? 24.891 -9.781 -10.117 1 59.22 276 GLY A O 1
ATOM 2173 N N . GLU A 1 277 ? 23.734 -8.328 -11.344 1 73.69 277 GLU A N 1
ATOM 2174 C CA . GLU A 1 277 ? 23.641 -7.508 -10.141 1 73.69 277 GLU A CA 1
ATOM 2175 C C . GLU A 1 277 ? 22.359 -7.82 -9.352 1 73.69 277 GLU A C 1
ATOM 2177 O O . GLU A 1 277 ? 21.328 -8.109 -9.945 1 73.69 277 GLU A O 1
ATOM 2182 N N . GLU A 1 278 ? 22.516 -7.895 -8.031 1 87.62 278 GLU A N 1
ATOM 2183 C CA . GLU A 1 278 ? 21.391 -8.102 -7.137 1 87.62 278 GLU A CA 1
ATOM 2184 C C . GLU A 1 278 ? 20.359 -6.973 -7.27 1 87.62 278 GLU A C 1
ATOM 2186 O O . GLU A 1 278 ? 20.672 -5.809 -7 1 87.62 278 GLU A O 1
ATOM 2191 N N . VAL A 1 279 ? 19.219 -7.258 -7.789 1 91.75 279 VAL A N 1
ATOM 2192 C CA . VAL A 1 279 ? 18.188 -6.258 -8.07 1 91.75 279 VAL A CA 1
ATOM 2193 C C . VAL A 1 279 ? 17.469 -5.887 -6.781 1 91.75 279 VAL A C 1
ATOM 2195 O O . VAL A 1 279 ? 17.281 -4.703 -6.48 1 91.75 279 VAL A O 1
ATOM 2198 N N . VAL A 1 280 ? 17.109 -6.91 -6.043 1 94.81 280 VAL A N 1
ATOM 2199 C CA . VAL A 1 280 ? 16.406 -6.695 -4.777 1 94.81 280 VAL A CA 1
ATOM 2200 C C . VAL A 1 280 ? 17.359 -6.98 -3.613 1 94.81 280 VAL A C 1
ATOM 2202 O O . VAL A 1 280 ? 17.703 -8.133 -3.359 1 94.81 280 VAL A O 1
ATOM 2205 N N . LYS A 1 281 ? 17.828 -5.965 -3.033 1 94.88 281 LYS A N 1
ATOM 2206 C CA . LYS A 1 281 ? 18.547 -6.137 -1.777 1 94.88 281 LYS A CA 1
ATOM 2207 C C . LYS A 1 281 ? 17.594 -6.492 -0.637 1 94.88 281 LYS A C 1
ATOM 2209 O O . LYS A 1 281 ? 16.875 -5.629 -0.132 1 94.88 281 LYS A O 1
ATOM 2214 N N . LYS A 1 282 ? 17.641 -7.707 -0.266 1 94.56 282 LYS A N 1
ATOM 2215 C CA . LYS A 1 282 ? 16.641 -8.289 0.612 1 94.56 282 LYS A CA 1
ATOM 2216 C C . LYS A 1 282 ? 16.469 -7.461 1.884 1 94.56 282 LYS A C 1
ATOM 2218 O O . LYS A 1 282 ? 15.352 -7.105 2.258 1 94.56 282 LYS A O 1
ATOM 2223 N N . ASP A 1 283 ? 17.562 -7.109 2.553 1 96.62 283 ASP A N 1
ATOM 2224 C CA . ASP A 1 283 ? 17.484 -6.43 3.844 1 96.62 283 ASP A CA 1
ATOM 2225 C C . ASP A 1 283 ? 16.906 -5.027 3.693 1 96.62 283 ASP A C 1
ATOM 2227 O O . ASP A 1 283 ? 16.094 -4.598 4.52 1 96.62 283 ASP A O 1
ATOM 2231 N N . GLU A 1 284 ? 17.281 -4.328 2.656 1 97.38 284 GLU A N 1
ATOM 2232 C CA . GLU A 1 284 ? 16.75 -2.99 2.398 1 97.38 284 GLU A CA 1
ATOM 2233 C C . GLU A 1 284 ? 15.258 -3.037 2.072 1 97.38 284 GLU A C 1
ATOM 2235 O O . GLU A 1 284 ? 14.484 -2.203 2.549 1 97.38 284 GLU A O 1
ATOM 2240 N N . PHE A 1 285 ? 14.922 -3.979 1.267 1 98.06 285 PHE A N 1
ATOM 2241 C CA . PHE A 1 285 ? 13.523 -4.113 0.875 1 98.06 285 PHE A CA 1
ATOM 2242 C C . PHE A 1 285 ? 12.656 -4.484 2.072 1 98.06 285 PHE A C 1
ATOM 2244 O O . PHE A 1 285 ? 11.562 -3.945 2.246 1 98.06 285 PHE A O 1
ATOM 2251 N N . LYS A 1 286 ? 13.133 -5.402 2.879 1 98.12 286 LYS A N 1
ATOM 2252 C CA . LYS A 1 286 ? 12.422 -5.789 4.094 1 98.12 286 LYS A CA 1
ATOM 2253 C C . LYS A 1 286 ? 12.219 -4.59 5.016 1 98.12 286 LYS A C 1
ATOM 2255 O O . LYS A 1 286 ? 11.125 -4.391 5.547 1 98.12 286 LYS A O 1
ATOM 2260 N N . ALA A 1 287 ? 13.258 -3.859 5.184 1 98.25 287 ALA A N 1
ATOM 2261 C CA . ALA A 1 287 ? 13.164 -2.67 6.027 1 98.25 287 ALA A CA 1
ATOM 2262 C C . ALA A 1 287 ? 12.133 -1.687 5.477 1 98.25 287 ALA A C 1
ATOM 2264 O O . ALA A 1 287 ? 11.344 -1.118 6.23 1 98.25 287 ALA A O 1
ATOM 2265 N N . TRP A 1 288 ? 12.156 -1.503 4.18 1 98.5 288 TRP A N 1
ATOM 2266 C CA . TRP A 1 288 ? 11.211 -0.6 3.529 1 98.5 288 TRP A CA 1
ATOM 2267 C C . TRP A 1 288 ? 9.781 -1.082 3.719 1 98.5 288 TRP A C 1
ATOM 2269 O O . TRP A 1 288 ? 8.883 -0.289 4.023 1 98.5 288 TRP A O 1
ATOM 2279 N N . CYS A 1 289 ? 9.531 -2.367 3.553 1 98.62 289 CYS A N 1
ATOM 2280 C CA . CYS A 1 289 ? 8.203 -2.936 3.742 1 98.62 289 CYS A CA 1
ATOM 2281 C C . CYS A 1 289 ? 7.73 -2.76 5.18 1 98.62 289 CYS A C 1
ATOM 2283 O O . CYS A 1 289 ? 6.559 -2.471 5.422 1 98.62 289 CYS A O 1
ATOM 2285 N N . LYS A 1 290 ? 8.609 -2.951 6.074 1 98.5 290 LYS A N 1
ATOM 2286 C CA . LYS A 1 290 ? 8.266 -2.779 7.48 1 98.5 290 LYS A CA 1
ATOM 2287 C C . LYS A 1 290 ? 7.832 -1.344 7.77 1 98.5 290 LYS A C 1
ATOM 2289 O O . LYS A 1 290 ? 6.945 -1.11 8.594 1 98.5 290 LYS A O 1
ATOM 2294 N N . GLU A 1 291 ? 8.445 -0.398 7.129 1 98.5 291 GLU A N 1
ATOM 2295 C CA . GLU A 1 291 ? 8.031 0.995 7.246 1 98.5 291 GLU A CA 1
ATOM 2296 C C . GLU A 1 291 ? 6.598 1.184 6.746 1 98.5 291 GLU A C 1
ATOM 2298 O O . GLU A 1 291 ? 5.82 1.931 7.344 1 98.5 291 GLU A O 1
ATOM 2303 N N . GLN A 1 292 ? 6.285 0.529 5.617 1 98.81 292 GLN A N 1
ATOM 2304 C CA . GLN A 1 292 ? 4.93 0.637 5.086 1 98.81 292 GLN A CA 1
ATOM 2305 C C . GLN A 1 292 ? 3.92 -0.04 6.008 1 98.81 292 GLN A C 1
ATOM 2307 O O . GLN A 1 292 ? 2.795 0.439 6.16 1 98.81 292 GLN A O 1
ATOM 2312 N N . ILE A 1 293 ? 4.34 -1.165 6.594 1 98.81 293 ILE A N 1
ATOM 2313 C CA . ILE A 1 293 ? 3.49 -1.855 7.559 1 98.81 293 ILE A CA 1
ATOM 2314 C C . ILE A 1 293 ? 3.197 -0.933 8.742 1 98.81 293 ILE A C 1
ATOM 2316 O O . ILE A 1 293 ? 2.047 -0.809 9.172 1 98.81 293 ILE A O 1
ATOM 2320 N N . GLN A 1 294 ? 4.195 -0.258 9.234 1 98.62 294 GLN A N 1
ATOM 2321 C CA . GLN A 1 294 ? 4.012 0.68 10.336 1 98.62 294 GLN A CA 1
ATOM 2322 C C . GLN A 1 294 ? 3.111 1.843 9.922 1 98.62 294 GLN A C 1
ATOM 2324 O O . GLN A 1 294 ? 2.299 2.316 10.719 1 98.62 294 GLN A O 1
ATOM 2329 N N . TYR A 1 295 ? 3.336 2.336 8.734 1 98.69 295 TYR A N 1
ATOM 2330 C CA . TYR A 1 295 ? 2.502 3.41 8.211 1 98.69 295 TYR A CA 1
ATOM 2331 C C . TYR A 1 295 ? 1.032 3.002 8.195 1 98.69 295 TYR A C 1
ATOM 2333 O O . TYR A 1 295 ? 0.162 3.777 8.594 1 98.69 295 TYR A O 1
ATOM 2341 N N . LEU A 1 296 ? 0.751 1.742 7.77 1 98.56 296 LEU A N 1
ATOM 2342 C CA . LEU A 1 296 ? -0.607 1.212 7.738 1 98.56 296 LEU A CA 1
ATOM 2343 C C . LEU A 1 296 ? -1.158 1.051 9.156 1 98.56 296 LEU A C 1
ATOM 2345 O O . LEU A 1 296 ? -2.32 1.371 9.414 1 98.56 296 LEU A O 1
ATOM 2349 N N . GLN A 1 297 ? -0.333 0.583 10.023 1 98.44 297 GLN A N 1
ATOM 2350 C CA . GLN A 1 297 ? -0.758 0.434 11.414 1 98.44 297 GLN A CA 1
ATOM 2351 C C . GLN A 1 297 ? -1.129 1.782 12.023 1 98.44 297 GLN A C 1
ATOM 2353 O O . GLN A 1 297 ? -2.143 1.899 12.711 1 98.44 297 GLN A O 1
ATOM 2358 N N . THR A 1 298 ? -0.297 2.766 11.773 1 98.38 298 THR A N 1
ATOM 2359 C CA . THR A 1 298 ? -0.582 4.113 12.258 1 98.38 298 THR A CA 1
ATOM 2360 C C . THR A 1 298 ? -1.893 4.629 11.672 1 98.38 298 THR A C 1
ATOM 2362 O O . THR A 1 298 ? -2.641 5.34 12.344 1 98.38 298 THR A O 1
ATOM 2365 N N . THR A 1 299 ? -2.154 4.289 10.414 1 98.38 299 THR A N 1
ATOM 2366 C CA . THR A 1 299 ? -3.391 4.691 9.75 1 98.38 299 THR A CA 1
ATOM 2367 C C . THR A 1 299 ? -4.605 4.16 10.5 1 98.38 299 THR A C 1
ATOM 2369 O O . THR A 1 299 ? -5.535 4.91 10.805 1 98.38 299 THR A O 1
ATOM 2372 N N . ILE A 1 300 ? -4.57 2.945 10.867 1 97.19 300 ILE A N 1
ATOM 2373 C CA . ILE A 1 300 ? -5.754 2.367 11.492 1 97.19 300 ILE A CA 1
ATOM 2374 C C . ILE A 1 300 ? -5.809 2.766 12.969 1 97.19 300 ILE A C 1
ATOM 2376 O O .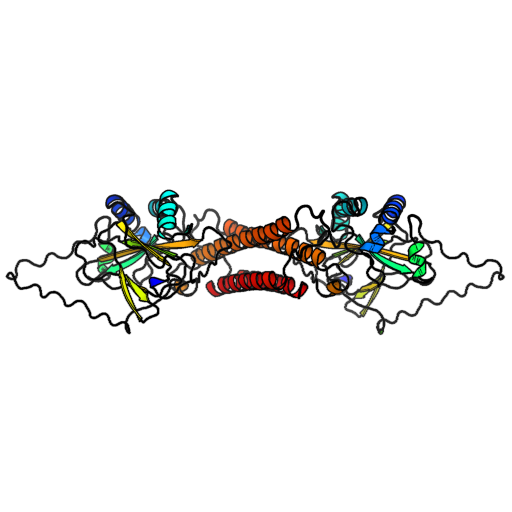 ILE A 1 300 ? -6.891 2.893 13.547 1 97.19 300 ILE A O 1
ATOM 2380 N N . ASP A 1 301 ? -4.672 2.998 13.633 1 96.94 301 ASP A N 1
ATOM 2381 C CA . ASP A 1 301 ? -4.652 3.518 15 1 96.94 301 ASP A CA 1
ATOM 2382 C C . ASP A 1 301 ? -5.316 4.891 15.07 1 96.94 301 ASP A C 1
ATOM 2384 O O . ASP A 1 301 ? -5.898 5.254 16.094 1 96.94 301 ASP A O 1
ATOM 2388 N N . GLY A 1 302 ? -5.156 5.566 13.969 1 95.25 302 GLY A N 1
ATOM 2389 C CA . GLY A 1 302 ? -5.699 6.914 13.922 1 95.25 302 GLY A CA 1
ATOM 2390 C C . GLY A 1 302 ? -7.219 6.945 13.93 1 95.25 302 GLY A C 1
ATOM 2391 O O . GLY A 1 302 ? -7.82 7.953 14.312 1 95.25 302 GLY A O 1
ATOM 2392 N N . ILE A 1 303 ? -7.844 5.898 13.523 1 93.62 303 ILE A N 1
ATOM 2393 C CA . ILE A 1 303 ? -9.297 5.902 13.453 1 93.62 303 ILE A CA 1
ATOM 2394 C C . ILE A 1 303 ? -9.875 4.965 14.516 1 93.62 303 ILE A C 1
ATOM 2396 O O . ILE A 1 303 ? -11.031 4.551 14.422 1 93.62 303 ILE A O 1
ATOM 2400 N N . ASP A 1 304 ? -9.125 4.418 15.57 1 84.06 304 ASP A N 1
ATOM 2401 C CA . ASP A 1 304 ? -9.578 3.51 16.609 1 84.06 304 ASP A CA 1
ATOM 2402 C C . ASP A 1 304 ? -10.492 4.227 17.609 1 84.06 304 ASP A C 1
ATOM 2404 O O . ASP A 1 304 ? -10.336 5.426 17.859 1 84.06 304 ASP A O 1
ATOM 2408 N N . MET B 1 1 ? -15.492 -27.047 -5.027 1 97.12 1 MET B N 1
ATOM 2409 C CA . MET B 1 1 ? -15.078 -26.812 -3.646 1 97.12 1 MET B CA 1
ATOM 2410 C C . MET B 1 1 ? -16.062 -27.438 -2.674 1 97.12 1 MET B C 1
ATOM 2412 O O . MET B 1 1 ? -15.672 -28.094 -1.7 1 97.12 1 MET B O 1
ATOM 2416 N N . GLU B 1 2 ? -17.328 -27.234 -3.051 1 96.19 2 GLU B N 1
ATOM 2417 C CA . GLU B 1 2 ? -18.344 -27.875 -2.225 1 96.19 2 GLU B CA 1
ATOM 2418 C C . GLU B 1 2 ? -18.188 -29.391 -2.23 1 96.19 2 GLU B C 1
ATOM 2420 O O . GLU B 1 2 ? -18.234 -30.031 -1.178 1 96.19 2 GLU B O 1
ATOM 2425 N N . GLU B 1 3 ? -18.016 -29.969 -3.41 1 95.31 3 GLU B N 1
ATOM 2426 C CA . GLU B 1 3 ? -17.828 -31.406 -3.557 1 95.31 3 GLU B CA 1
ATOM 2427 C C . GLU B 1 3 ? -16.609 -31.891 -2.793 1 95.31 3 GLU B C 1
ATOM 2429 O O . GLU B 1 3 ? -16.547 -33.062 -2.379 1 95.31 3 GLU B O 1
ATOM 2434 N N . LEU B 1 4 ? -15.641 -31.078 -2.57 1 96.44 4 LEU B N 1
ATOM 2435 C CA . LEU B 1 4 ? -14.406 -31.422 -1.871 1 96.44 4 LEU B CA 1
ATOM 2436 C C . LEU B 1 4 ? -14.539 -31.156 -0.375 1 96.44 4 LEU B C 1
ATOM 2438 O O . LEU B 1 4 ? -13.57 -31.312 0.373 1 96.44 4 LEU B O 1
ATOM 2442 N N . GLY B 1 5 ? -15.742 -30.703 0.026 1 95.69 5 GLY B N 1
ATOM 2443 C CA . GLY B 1 5 ? -15.984 -30.406 1.43 1 95.69 5 GLY B CA 1
ATOM 2444 C C . GLY B 1 5 ? -15.43 -29.062 1.858 1 95.69 5 GLY B C 1
ATOM 2445 O O . GLY B 1 5 ? -15.141 -28.859 3.039 1 95.69 5 GLY B O 1
ATOM 2446 N N . GLN B 1 6 ? -15.148 -28.203 0.953 1 95.44 6 GLN B N 1
ATOM 2447 C CA . GLN B 1 6 ? -14.578 -26.891 1.229 1 95.44 6 GLN B CA 1
ATOM 2448 C C . GLN B 1 6 ? -15.5 -25.781 0.749 1 95.44 6 GLN B C 1
ATOM 2450 O O . GLN B 1 6 ? -15.039 -24.812 0.134 1 95.44 6 GLN B O 1
ATOM 2455 N N . ALA B 1 7 ? -16.703 -25.984 1.055 1 92.75 7 ALA B N 1
ATOM 2456 C CA . ALA B 1 7 ? -17.703 -25 0.629 1 92.75 7 ALA B CA 1
ATOM 2457 C C . ALA B 1 7 ? -17.344 -23.609 1.147 1 92.75 7 ALA B C 1
ATOM 2459 O O . ALA B 1 7 ? -17 -23.438 2.318 1 92.75 7 ALA B O 1
ATOM 2460 N N . GLY B 1 8 ? -17.453 -22.641 0.25 1 92.31 8 GLY B N 1
ATOM 2461 C CA . GLY B 1 8 ? -17.266 -21.25 0.638 1 92.31 8 GLY B CA 1
ATOM 2462 C C . GLY B 1 8 ? -15.812 -20.844 0.686 1 92.31 8 GLY B C 1
ATOM 2463 O O . GLY B 1 8 ? -15.5 -19.672 0.937 1 92.31 8 GLY B O 1
ATOM 2464 N N . LYS B 1 9 ? -14.953 -21.719 0.455 1 94.62 9 LYS B N 1
ATOM 2465 C CA . LYS B 1 9 ? -13.531 -21.406 0.465 1 94.62 9 LYS B CA 1
ATOM 2466 C C . LYS B 1 9 ? -13 -21.188 -0.951 1 94.62 9 LYS B C 1
ATOM 2468 O O . LYS B 1 9 ? -13.648 -21.578 -1.926 1 94.62 9 LYS B O 1
ATOM 2473 N N . GLY B 1 10 ? -11.953 -20.484 -0.999 1 96.62 10 GLY B N 1
ATOM 2474 C CA . GLY B 1 10 ? -11.305 -20.281 -2.285 1 96.62 10 GLY B CA 1
ATOM 2475 C C . GLY B 1 10 ? -11.852 -19.078 -3.045 1 96.62 10 GLY B C 1
ATOM 2476 O O . GLY B 1 10 ? -12.523 -18.219 -2.467 1 96.62 10 GLY B O 1
ATOM 2477 N N . LEU B 1 11 ? -11.508 -19.016 -4.332 1 97.88 11 LEU B N 1
ATOM 2478 C CA . LEU B 1 11 ? -11.797 -17.844 -5.16 1 97.88 11 LEU B CA 1
ATOM 2479 C C . LEU B 1 11 ? -12.984 -18.125 -6.086 1 97.88 11 LEU B C 1
ATOM 2481 O O . LEU B 1 11 ? -13.531 -17.203 -6.688 1 97.88 11 LEU B O 1
ATOM 2485 N N . SER B 1 12 ? -13.336 -19.391 -6.211 1 97.69 12 SER B N 1
ATOM 2486 C CA . SER B 1 12 ? -14.453 -19.875 -7.023 1 97.69 12 SER B CA 1
ATOM 2487 C C . SER B 1 12 ? -14.969 -21.203 -6.512 1 97.69 12 SER B C 1
ATOM 2489 O O . SER B 1 12 ? -14.305 -21.875 -5.715 1 97.69 12 SER B O 1
ATOM 2491 N N . PRO B 1 13 ? -16.172 -21.578 -6.914 1 97.5 13 PRO B N 1
ATOM 2492 C CA . PRO B 1 13 ? -16.672 -22.875 -6.48 1 97.5 13 PRO B CA 1
ATOM 2493 C C . PRO B 1 13 ? -15.906 -24.047 -7.102 1 97.5 13 PRO B C 1
ATOM 2495 O O . PRO B 1 13 ? -16.078 -25.188 -6.684 1 97.5 13 PRO B O 1
ATOM 2498 N N . VAL B 1 14 ? -15.086 -23.781 -8.039 1 98.06 14 VAL B N 1
ATOM 2499 C CA . VAL B 1 14 ? -14.32 -24.812 -8.719 1 98.06 14 VAL B CA 1
ATOM 2500 C C . VAL B 1 14 ? -13.062 -25.141 -7.918 1 98.06 14 VAL B C 1
ATOM 2502 O O . VAL B 1 14 ? -12.25 -24.25 -7.633 1 98.06 14 VAL B O 1
ATOM 2505 N N . GLY B 1 15 ? -12.883 -26.422 -7.508 1 97.94 15 GLY B N 1
ATOM 2506 C CA . GLY B 1 15 ? -11.648 -26.875 -6.883 1 97.94 15 GLY B CA 1
ATOM 2507 C C . GLY B 1 15 ? -10.641 -27.406 -7.883 1 97.94 15 GLY B C 1
ATOM 2508 O O . GLY B 1 15 ? -9.453 -27.047 -7.82 1 97.94 15 GLY B O 1
ATOM 2509 N N . VAL B 1 16 ? -11.133 -28.172 -8.742 1 98.12 16 VAL B N 1
ATOM 2510 C CA . VAL B 1 16 ? -10.375 -28.766 -9.844 1 98.12 16 VAL B CA 1
ATOM 2511 C C . VAL B 1 16 ? -11.305 -29.078 -11.008 1 98.12 16 VAL B C 1
ATOM 2513 O O . VAL B 1 16 ? -12.469 -29.422 -10.805 1 98.12 16 VAL B O 1
ATOM 2516 N N . THR B 1 17 ? -10.797 -28.938 -12.219 1 98.19 17 THR B N 1
ATOM 2517 C CA . THR B 1 17 ? -11.609 -29.25 -13.383 1 98.19 17 THR B CA 1
ATOM 2518 C C . THR B 1 17 ? -11.359 -30.688 -13.844 1 98.19 17 THR B C 1
ATOM 2520 O O . THR B 1 17 ? -10.328 -31.281 -13.516 1 98.19 17 THR B O 1
ATOM 2523 N N . GLN B 1 18 ? -12.336 -31.188 -14.625 1 96.31 18 GLN B N 1
ATOM 2524 C CA . GLN B 1 18 ? -11.977 -32.312 -15.492 1 96.31 18 GLN B CA 1
ATOM 2525 C C . GLN B 1 18 ? -10.969 -31.891 -16.547 1 96.31 18 GLN B C 1
ATOM 2527 O O . GLN B 1 18 ? -10.938 -30.719 -16.953 1 96.31 18 GLN B O 1
ATOM 2532 N N . PRO B 1 19 ? -10.18 -32.875 -16.922 1 97.62 19 PRO B N 1
ATOM 2533 C CA . PRO B 1 19 ? -9.234 -32.531 -17.969 1 97.62 19 PRO B CA 1
ATOM 2534 C C . PRO B 1 19 ? -9.93 -32.094 -19.266 1 97.62 19 PRO B C 1
ATOM 2536 O O . PRO B 1 19 ? -11.023 -32.562 -19.578 1 97.62 19 PRO B O 1
ATOM 2539 N N . PHE B 1 20 ? -9.344 -31.188 -19.984 1 98.19 20 PHE B N 1
ATOM 2540 C CA . PHE B 1 20 ? -9.844 -30.672 -21.25 1 98.19 20 PHE B CA 1
ATOM 2541 C C . PHE B 1 20 ? -8.695 -30.391 -22.219 1 98.19 20 PHE B C 1
ATOM 2543 O O . PHE B 1 20 ? -7.559 -30.188 -21.797 1 98.19 20 PHE B O 1
ATOM 2550 N N . PRO B 1 21 ? -8.961 -30.422 -23.5 1 97.19 21 PRO B N 1
ATOM 2551 C CA . PRO B 1 21 ? -7.887 -30.125 -24.453 1 97.19 21 PRO B CA 1
ATOM 2552 C C . PRO B 1 21 ? -7.5 -28.656 -24.469 1 97.19 21 PRO B C 1
ATOM 2554 O O . PRO B 1 21 ? -8.367 -27.781 -24.609 1 97.19 21 PRO B O 1
ATOM 2557 N N . LEU B 1 22 ? -6.332 -28.391 -24.281 1 98.19 22 LEU B N 1
ATOM 2558 C CA . LEU B 1 22 ? -5.844 -27.016 -24.328 1 98.19 22 LEU B CA 1
ATOM 2559 C C . LEU B 1 22 ? -4.875 -26.812 -25.484 1 98.19 22 LEU B C 1
ATOM 2561 O O . LEU B 1 22 ? -5.02 -25.859 -26.266 1 98.19 22 LEU B O 1
ATOM 2565 N N . LEU B 1 23 ? -3.883 -27.719 -25.625 1 98 23 LEU B N 1
ATOM 2566 C CA . LEU B 1 23 ? -2.885 -27.609 -26.688 1 98 23 LEU B CA 1
ATOM 2567 C C . LEU B 1 23 ? -3.035 -28.75 -27.688 1 98 23 LEU B C 1
ATOM 2569 O O . LEU B 1 23 ? -3.346 -29.875 -27.312 1 98 23 LEU B O 1
ATOM 2573 N N . SER B 1 24 ? -2.758 -28.438 -28.953 1 97.06 24 SER B N 1
ATOM 2574 C CA . SER B 1 24 ? -2.611 -29.5 -29.938 1 97.06 24 SER B CA 1
ATOM 2575 C C . SER B 1 24 ? -1.325 -30.297 -29.703 1 97.06 24 SER B C 1
ATOM 2577 O O . SER B 1 24 ? -0.41 -29.812 -29.031 1 97.06 24 SER B O 1
ATOM 2579 N N . GLU B 1 25 ? -1.292 -31.484 -30.266 1 95.75 25 GLU B N 1
ATOM 2580 C CA . GLU B 1 25 ? -0.063 -32.281 -30.156 1 95.75 25 GLU B CA 1
ATOM 2581 C C . GLU B 1 25 ? 1.12 -31.516 -30.766 1 95.75 25 GLU B C 1
ATOM 2583 O O . GLU B 1 25 ? 2.229 -31.562 -30.219 1 95.75 25 GLU B O 1
ATOM 2588 N N . GLU B 1 26 ? 0.83 -30.812 -31.844 1 96.75 26 GLU B N 1
ATOM 2589 C CA . GLU B 1 26 ? 1.886 -30 -32.469 1 96.75 26 GLU B CA 1
ATOM 2590 C C . GLU B 1 26 ? 2.326 -28.875 -31.531 1 96.75 26 GLU B C 1
ATOM 2592 O O . GLU B 1 26 ? 3.508 -28.531 -31.484 1 96.75 26 GLU B O 1
ATOM 2597 N N . GLY B 1 27 ? 1.379 -28.297 -30.875 1 97.31 27 GLY B N 1
ATOM 2598 C CA . GLY B 1 27 ? 1.725 -27.281 -29.875 1 97.31 27 GLY B CA 1
ATOM 2599 C C . GLY B 1 27 ? 2.615 -27.812 -28.766 1 97.31 27 GLY B C 1
ATOM 2600 O O . GLY B 1 27 ? 3.582 -27.156 -28.375 1 97.31 27 GLY B O 1
ATOM 2601 N N . VAL B 1 28 ? 2.285 -29.031 -28.297 1 97.75 28 VAL B N 1
ATOM 2602 C CA . VAL B 1 28 ? 3.096 -29.672 -27.266 1 97.75 28 VAL B CA 1
ATOM 2603 C C . VAL B 1 28 ? 4.496 -29.938 -27.797 1 97.75 28 VAL B C 1
ATOM 2605 O O . VAL B 1 28 ? 5.492 -29.672 -27.125 1 97.75 28 VAL B O 1
ATOM 2608 N N . ARG B 1 29 ? 4.574 -30.422 -28.984 1 97 29 ARG B N 1
ATOM 2609 C CA . ARG B 1 29 ? 5.863 -30.719 -29.609 1 97 29 ARG B CA 1
ATOM 2610 C C . ARG B 1 29 ? 6.707 -29.453 -29.734 1 97 29 ARG B C 1
ATOM 2612 O O . ARG B 1 29 ? 7.922 -29.484 -29.547 1 97 29 ARG B O 1
ATOM 2619 N N . ALA B 1 30 ? 6.066 -28.391 -30.094 1 97.06 30 ALA B N 1
ATOM 2620 C CA . ALA B 1 30 ? 6.766 -27.109 -30.219 1 97.06 30 ALA B CA 1
ATOM 2621 C C . ALA B 1 30 ? 7.324 -26.656 -28.875 1 97.06 30 ALA B C 1
ATOM 2623 O O . ALA B 1 30 ? 8.453 -26.172 -28.797 1 97.06 30 ALA B O 1
ATOM 2624 N N . ILE B 1 31 ? 6.543 -26.812 -27.828 1 96.75 31 ILE B N 1
ATOM 2625 C CA . ILE B 1 31 ? 6.988 -26.453 -26.484 1 96.75 31 ILE B CA 1
ATOM 2626 C C . ILE B 1 31 ? 8.164 -27.344 -26.078 1 96.75 31 ILE B C 1
ATOM 2628 O O . ILE B 1 31 ? 9.164 -26.844 -25.562 1 96.75 31 ILE B O 1
ATOM 2632 N N . ARG B 1 32 ? 8.047 -28.656 -26.281 1 95.44 32 ARG B N 1
ATOM 2633 C CA . ARG B 1 32 ? 9.117 -29.594 -25.953 1 95.44 32 ARG B CA 1
ATOM 2634 C C . ARG B 1 32 ? 10.398 -29.25 -26.703 1 95.44 32 ARG B C 1
ATOM 2636 O O . ARG B 1 32 ? 11.484 -29.234 -26.109 1 95.44 32 ARG B O 1
ATOM 2643 N N . GLU B 1 33 ? 10.258 -28.906 -27.953 1 94.94 33 GLU B N 1
ATOM 2644 C CA . GLU B 1 33 ? 11.406 -28.547 -28.781 1 94.94 33 GLU B CA 1
ATOM 2645 C C . GLU B 1 33 ? 12.117 -27.312 -28.234 1 94.94 33 GLU B C 1
ATOM 2647 O O . GLU B 1 33 ? 13.344 -27.234 -28.25 1 94.94 33 GLU B O 1
ATOM 2652 N N . GLU B 1 34 ? 11.375 -26.391 -27.781 1 94.06 34 GLU B N 1
ATOM 2653 C CA . GLU B 1 34 ? 11.945 -25.156 -27.266 1 94.06 34 GLU B CA 1
ATOM 2654 C C . GLU B 1 34 ? 12.609 -25.375 -25.906 1 94.06 34 GLU B C 1
ATOM 2656 O O . GLU B 1 34 ? 13.68 -24.828 -25.625 1 94.06 34 GLU B O 1
ATOM 2661 N N . LEU B 1 35 ? 12 -26.266 -25.062 1 90.25 35 LEU B N 1
ATOM 2662 C CA . LEU B 1 35 ? 12.383 -26.266 -23.656 1 90.25 35 LEU B CA 1
ATOM 2663 C C . LEU B 1 35 ? 13.391 -27.375 -23.375 1 90.25 35 LEU B C 1
ATOM 2665 O O . LEU B 1 35 ? 14.156 -27.281 -22.406 1 90.25 35 LEU B O 1
ATOM 2669 N N . PHE B 1 36 ? 13.375 -28.406 -24.172 1 89.56 36 PHE B N 1
ATOM 2670 C CA . PHE B 1 36 ? 14.305 -29.5 -23.938 1 89.56 36 PHE B CA 1
ATOM 2671 C C . PHE B 1 36 ? 15.562 -29.328 -24.781 1 89.56 36 PHE B C 1
ATOM 2673 O O . PHE B 1 36 ? 15.844 -30.141 -25.656 1 89.56 36 PHE B O 1
ATOM 2680 N N . THR B 1 37 ? 16.234 -28.266 -24.469 1 84.75 37 THR B N 1
ATOM 2681 C CA . THR B 1 37 ? 17.516 -27.953 -25.062 1 84.75 37 THR B CA 1
ATOM 2682 C C . THR B 1 37 ? 18.594 -27.828 -23.984 1 84.75 37 THR B C 1
ATOM 2684 O O . THR B 1 37 ? 18.297 -27.594 -22.812 1 84.75 37 THR B O 1
ATOM 2687 N N . SER B 1 38 ? 19.812 -27.953 -24.391 1 77.12 38 SER B N 1
ATOM 2688 C CA . SER B 1 38 ? 20.938 -27.828 -23.453 1 77.12 38 SER B CA 1
ATOM 2689 C C . SER B 1 38 ? 21.016 -26.422 -22.875 1 77.12 38 SER B C 1
ATOM 2691 O O . SER B 1 38 ? 21.391 -26.25 -21.719 1 77.12 38 SER B O 1
ATOM 2693 N N . GLU B 1 39 ? 20.656 -25.516 -23.656 1 76.38 39 GLU B N 1
ATOM 2694 C CA . GLU B 1 39 ? 20.703 -24.125 -23.203 1 76.38 39 GLU B CA 1
ATOM 2695 C C . GLU B 1 39 ? 19.766 -23.891 -22.031 1 76.38 39 GLU B C 1
ATOM 2697 O O . GLU B 1 39 ? 20.156 -23.266 -21.047 1 76.38 39 GLU B O 1
ATOM 2702 N N . ILE B 1 40 ? 18.594 -24.438 -22.141 1 76.25 40 ILE B N 1
ATOM 2703 C CA . ILE B 1 40 ? 17.609 -24.281 -21.078 1 76.25 40 ILE B CA 1
ATOM 2704 C C . ILE B 1 40 ? 18.016 -25.094 -19.859 1 76.25 40 ILE B C 1
ATOM 2706 O O . ILE B 1 40 ? 17.969 -24.609 -18.734 1 76.25 40 ILE B O 1
ATOM 2710 N N . PHE B 1 41 ? 18.484 -26.266 -20.109 1 73.56 41 PHE B N 1
ATOM 2711 C CA . PHE B 1 41 ? 18.859 -27.156 -19.031 1 73.56 41 PHE B CA 1
ATOM 2712 C C . PHE B 1 41 ? 20.031 -26.578 -18.219 1 73.56 41 PHE B C 1
ATOM 2714 O O . PHE B 1 41 ? 20.078 -26.719 -17 1 73.56 41 PHE B O 1
ATOM 2721 N N . ASP B 1 42 ? 20.922 -26.016 -18.859 1 70.69 42 ASP B N 1
ATOM 2722 C CA . ASP B 1 42 ? 22.094 -25.453 -18.203 1 70.69 42 ASP B CA 1
ATOM 2723 C C . ASP B 1 42 ? 21.719 -24.266 -17.328 1 70.69 42 ASP B C 1
ATOM 2725 O O . ASP B 1 42 ? 22.391 -23.969 -16.344 1 70.69 42 ASP B O 1
ATOM 2729 N N . ARG B 1 43 ? 20.719 -23.688 -17.734 1 65.5 43 ARG B N 1
ATOM 2730 C CA . ARG B 1 43 ? 20.375 -22.453 -17.047 1 65.5 43 ARG B CA 1
ATOM 2731 C C . ARG B 1 43 ? 19.438 -22.703 -15.875 1 65.5 43 ARG B C 1
ATOM 2733 O O . ARG B 1 43 ? 19.453 -21.969 -14.883 1 65.5 43 ARG B O 1
ATOM 2740 N N . VAL B 1 44 ? 18.516 -23.578 -16.109 1 61.16 44 VAL B N 1
ATOM 2741 C CA . VAL B 1 44 ? 17.422 -23.656 -15.164 1 61.16 44 VAL B CA 1
ATOM 2742 C C . VAL B 1 44 ? 17.594 -24.891 -14.273 1 61.16 44 VAL B C 1
ATOM 2744 O O . VAL B 1 44 ? 16.938 -25.016 -13.234 1 61.16 44 VAL B O 1
ATOM 2747 N N . THR B 1 45 ? 18.375 -25.875 -14.805 1 53.22 45 THR B N 1
ATOM 2748 C CA . THR B 1 45 ? 18.219 -27.219 -14.266 1 53.22 45 THR B CA 1
ATOM 2749 C C . THR B 1 45 ? 18.703 -27.297 -12.82 1 53.22 45 THR B C 1
ATOM 2751 O O . THR B 1 45 ? 19.859 -27.016 -12.531 1 53.22 45 THR B O 1
ATOM 2754 N N . ASP B 1 46 ? 17.797 -26.812 -12.023 1 54.25 46 ASP B N 1
ATOM 2755 C CA . ASP B 1 46 ? 17.969 -27.375 -10.68 1 54.25 46 ASP B CA 1
ATOM 2756 C C . ASP B 1 46 ? 17.938 -28.891 -10.719 1 54.25 46 ASP B C 1
ATOM 2758 O O . ASP B 1 46 ? 17.375 -29.484 -11.648 1 54.25 46 ASP B O 1
ATOM 2762 N N . LEU B 1 47 ? 18.672 -29.609 -9.93 1 49.16 47 LEU B N 1
ATOM 2763 C CA . LEU B 1 47 ? 19.031 -31 -9.656 1 49.16 47 LEU B CA 1
ATOM 2764 C C . LEU B 1 47 ? 17.781 -31.859 -9.477 1 49.16 47 LEU B C 1
ATOM 2766 O O . LEU B 1 47 ? 17.844 -33.094 -9.609 1 49.16 47 LEU B O 1
ATOM 2770 N N . LEU B 1 48 ? 16.5 -31.281 -9.258 1 54.59 48 LEU B N 1
ATOM 2771 C CA . LEU B 1 48 ? 15.547 -32.219 -8.703 1 54.59 48 LEU B CA 1
ATOM 2772 C C . LEU B 1 48 ? 14.406 -32.5 -9.68 1 54.59 48 LEU B C 1
ATOM 2774 O O . LEU B 1 48 ? 13.273 -32.781 -9.266 1 54.59 48 LEU B O 1
ATOM 2778 N N . GLY B 1 49 ? 14.641 -32.375 -11.047 1 71.25 49 GLY B N 1
ATOM 2779 C CA . GLY B 1 49 ? 13.594 -32.781 -11.953 1 71.25 49 GLY B CA 1
ATOM 2780 C C . GLY B 1 49 ? 12.625 -31.672 -12.297 1 71.25 49 GLY B C 1
ATOM 2781 O O . GLY B 1 49 ? 11.508 -31.938 -12.75 1 71.25 49 GLY B O 1
ATOM 2782 N N . GLN B 1 50 ? 12.891 -30.422 -11.984 1 82.56 50 GLN B N 1
ATOM 2783 C CA . GLN B 1 50 ? 12 -29.328 -12.32 1 82.56 50 GLN B CA 1
ATOM 2784 C C . GLN B 1 50 ? 12.742 -28.25 -13.125 1 82.56 50 GLN B C 1
ATOM 2786 O O . GLN B 1 50 ? 13.898 -27.953 -12.836 1 82.56 50 GLN B O 1
ATOM 2791 N N . LEU B 1 51 ? 12.172 -27.797 -14.195 1 86.06 51 LEU B N 1
ATOM 2792 C CA . LEU B 1 51 ? 12.625 -26.641 -14.945 1 86.06 51 LEU B CA 1
ATOM 2793 C C . LEU B 1 51 ? 11.727 -25.438 -14.688 1 86.06 51 LEU B C 1
ATOM 2795 O O . LEU B 1 51 ? 10.516 -25.5 -14.891 1 86.06 51 LEU B O 1
ATOM 2799 N N . ARG B 1 52 ? 12.352 -24.391 -14.18 1 89.25 52 ARG B N 1
ATOM 2800 C CA . ARG B 1 52 ? 11.594 -23.203 -13.812 1 89.25 52 ARG B CA 1
ATOM 2801 C C . ARG B 1 52 ? 12.289 -21.938 -14.297 1 89.25 52 ARG B C 1
ATOM 2803 O O . ARG B 1 52 ? 13.492 -21.938 -14.547 1 89.25 52 ARG B O 1
ATOM 2810 N N . GLY B 1 53 ? 11.508 -20.875 -14.555 1 88.94 53 GLY B N 1
ATOM 2811 C CA . GLY B 1 53 ? 12.078 -19.562 -14.82 1 88.94 53 GLY B CA 1
ATOM 2812 C C . GLY B 1 53 ? 12.422 -19.359 -16.281 1 88.94 53 GLY B C 1
ATOM 2813 O O . GLY B 1 53 ? 13.219 -18.484 -16.625 1 88.94 53 GLY B O 1
ATOM 2814 N N . MET B 1 54 ? 11.805 -20.125 -17.172 1 88.38 54 MET B N 1
ATOM 2815 C CA . MET B 1 54 ? 12.188 -20.094 -18.578 1 88.38 54 MET B CA 1
ATOM 2816 C C . MET B 1 54 ? 11.789 -18.75 -19.203 1 88.38 54 MET B C 1
ATOM 2818 O O . MET B 1 54 ? 12.383 -18.328 -20.203 1 88.38 54 MET B O 1
ATOM 2822 N N . SER B 1 55 ? 10.844 -18.109 -18.562 1 89.75 55 SER B N 1
ATOM 2823 C CA . SER B 1 55 ? 10.328 -16.891 -19.188 1 89.75 55 SER B CA 1
ATOM 2824 C C . SER B 1 55 ? 10.758 -15.656 -18.406 1 89.75 55 SER B C 1
ATOM 2826 O O . SER B 1 55 ? 10.203 -14.578 -18.594 1 89.75 55 SER B O 1
ATOM 2828 N N . SER B 1 56 ? 11.672 -15.805 -17.484 1 87 56 SER B N 1
ATOM 2829 C CA . SER B 1 56 ? 12.109 -14.68 -16.656 1 87 56 SER B CA 1
ATOM 2830 C C . SER B 1 56 ? 12.93 -13.688 -17.484 1 87 56 SER B C 1
ATOM 2832 O O . SER B 1 56 ? 13.062 -12.523 -17.109 1 87 56 SER B O 1
ATOM 2834 N N . ARG B 1 57 ? 13.477 -14.227 -18.562 1 81.56 57 ARG B N 1
ATOM 2835 C CA . ARG B 1 57 ? 14.227 -13.367 -19.469 1 81.56 57 ARG B CA 1
ATOM 2836 C C . ARG B 1 57 ? 13.602 -13.359 -20.859 1 81.56 57 ARG B C 1
ATOM 2838 O O . ARG B 1 57 ? 13.32 -14.422 -21.422 1 81.56 57 ARG B O 1
ATOM 2845 N N . PRO B 1 58 ? 13.492 -12.141 -21.234 1 77.69 58 PRO B N 1
ATOM 2846 C CA . PRO B 1 58 ? 12.867 -12.07 -22.547 1 77.69 58 PRO B CA 1
ATOM 2847 C C . PRO B 1 58 ? 13.672 -12.789 -23.625 1 77.69 58 PRO B C 1
ATOM 2849 O O . PRO B 1 58 ? 14.898 -12.727 -23.625 1 77.69 58 PRO B O 1
ATOM 2852 N N . GLY B 1 59 ? 12.977 -13.539 -24.422 1 78.19 59 GLY B N 1
ATOM 2853 C CA . GLY B 1 59 ? 13.609 -14.148 -25.594 1 78.19 59 GLY B CA 1
ATOM 2854 C C . GLY B 1 59 ? 14.141 -15.539 -25.312 1 78.19 59 GLY B C 1
ATOM 2855 O O . GLY B 1 59 ? 14.445 -16.281 -26.25 1 78.19 59 GLY B O 1
ATOM 2856 N N . PHE B 1 60 ? 14.219 -15.953 -24.125 1 83.5 60 PHE B N 1
ATOM 2857 C CA . PHE B 1 60 ? 14.789 -17.25 -23.781 1 83.5 60 PHE B CA 1
ATOM 2858 C C . PHE B 1 60 ? 13.844 -18.375 -24.188 1 83.5 60 PHE B C 1
ATOM 2860 O O . PHE B 1 60 ? 14.281 -19.391 -24.75 1 83.5 60 PHE B O 1
ATOM 2867 N N . ALA B 1 61 ? 12.641 -18.297 -23.906 1 91.44 61 ALA B N 1
ATOM 2868 C CA . ALA B 1 61 ? 11.594 -19.234 -24.297 1 91.44 61 ALA B CA 1
ATOM 2869 C C . ALA B 1 61 ? 10.375 -18.5 -24.844 1 91.44 61 ALA B C 1
ATOM 2871 O O . ALA B 1 61 ? 9.32 -18.469 -24.203 1 91.44 61 ALA B O 1
ATOM 2872 N N . PRO B 1 62 ? 10.539 -17.969 -26.047 1 94.44 62 PRO B N 1
ATOM 2873 C CA . PRO B 1 62 ? 9.516 -17.062 -26.578 1 94.44 62 PRO B CA 1
ATOM 2874 C C . PRO B 1 62 ? 8.18 -17.766 -26.797 1 94.44 62 PRO B C 1
ATOM 2876 O O . PRO B 1 62 ? 7.121 -17.141 -26.641 1 94.44 62 PRO B O 1
ATOM 2879 N N . PHE B 1 63 ? 8.211 -18.984 -27.266 1 96.12 63 PHE B N 1
ATOM 2880 C CA . PHE B 1 63 ? 6.949 -19.688 -27.484 1 96.12 63 PHE B CA 1
ATOM 2881 C C . PHE B 1 63 ? 6.234 -19.922 -26.156 1 96.12 63 PHE B C 1
ATOM 2883 O O . PHE B 1 63 ? 5.023 -19.703 -26.047 1 96.12 63 PHE B O 1
ATOM 2890 N N . ASN B 1 64 ? 6.961 -20.359 -25.141 1 96.12 64 ASN B N 1
ATOM 2891 C CA . ASN B 1 64 ? 6.414 -20.547 -23.797 1 96.12 64 ASN B CA 1
ATOM 2892 C C . ASN B 1 64 ? 5.773 -19.25 -23.281 1 96.12 64 ASN B C 1
ATOM 2894 O O . ASN B 1 64 ? 4.648 -19.281 -22.781 1 96.12 64 ASN B O 1
ATOM 2898 N N . GLU B 1 65 ? 6.504 -18.172 -23.406 1 96.12 65 GLU B N 1
ATOM 2899 C CA . GLU B 1 65 ? 6.004 -16.875 -22.969 1 96.12 65 GLU B CA 1
ATOM 2900 C C . GLU B 1 65 ? 4.73 -16.484 -23.719 1 96.12 65 GLU B C 1
ATOM 2902 O O . GLU B 1 65 ? 3.744 -16.078 -23.109 1 96.12 65 GLU B O 1
ATOM 2907 N N . ALA B 1 66 ? 4.766 -16.625 -25.016 1 97.06 66 ALA B N 1
ATOM 2908 C CA . ALA B 1 66 ? 3.621 -16.25 -25.859 1 97.06 66 ALA B CA 1
ATOM 2909 C C . ALA B 1 66 ? 2.4 -17.109 -25.516 1 97.06 66 ALA B C 1
ATOM 2911 O O . ALA B 1 66 ? 1.28 -16.594 -25.453 1 97.06 66 ALA B O 1
ATOM 2912 N N . LEU B 1 67 ? 2.627 -18.375 -25.312 1 97.75 67 LEU B N 1
ATOM 2913 C CA . LEU B 1 67 ? 1.542 -19.297 -25 1 97.75 67 LEU B CA 1
ATOM 2914 C C . LEU B 1 67 ? 0.812 -18.859 -23.734 1 97.75 67 LEU B C 1
ATOM 2916 O O . LEU B 1 67 ? -0.406 -18.672 -23.75 1 97.75 67 LEU B O 1
ATOM 2920 N N . TRP B 1 68 ? 1.52 -18.594 -22.703 1 98.19 68 TRP B N 1
ATOM 2921 C CA . TRP B 1 68 ? 0.901 -18.469 -21.391 1 98.19 68 TRP B CA 1
ATOM 2922 C C . TRP B 1 68 ? 0.48 -17.031 -21.125 1 98.19 68 TRP B C 1
ATOM 2924 O O . TRP B 1 68 ? -0.262 -16.75 -20.172 1 98.19 68 TRP B O 1
ATOM 2934 N N . THR B 1 69 ? 0.917 -16.125 -21.969 1 97.38 69 THR B N 1
ATOM 2935 C CA . THR B 1 69 ? 0.451 -14.742 -21.844 1 97.38 69 THR B CA 1
ATOM 2936 C C . THR B 1 69 ? -0.596 -14.43 -22.906 1 97.38 69 THR B C 1
ATOM 2938 O O . THR B 1 69 ? -1.126 -13.312 -22.953 1 97.38 69 THR B O 1
ATOM 2941 N N . HIS B 1 70 ? -0.863 -15.391 -23.719 1 98.12 70 HIS B N 1
ATOM 2942 C CA . HIS B 1 70 ? -1.848 -15.188 -24.781 1 98.12 70 HIS B CA 1
ATOM 2943 C C . HIS B 1 70 ? -3.242 -14.969 -24.203 1 98.12 70 HIS B C 1
ATOM 2945 O O . HIS B 1 70 ? -3.672 -15.719 -23.312 1 98.12 70 HIS B O 1
ATOM 2951 N N . PRO B 1 71 ? -3.984 -14.023 -24.734 1 98.25 71 PRO B N 1
ATOM 2952 C CA . PRO B 1 71 ? -5.312 -13.75 -24.172 1 98.25 71 PRO B CA 1
ATOM 2953 C C . PRO B 1 71 ? -6.262 -14.938 -24.297 1 98.25 71 PRO B C 1
ATOM 2955 O O . PRO B 1 71 ? -7.086 -15.172 -23.406 1 98.25 71 PRO B O 1
ATOM 2958 N N . GLU B 1 72 ? -6.16 -15.664 -25.344 1 98.31 72 GLU B N 1
ATOM 2959 C CA . GLU B 1 72 ? -7.051 -16.812 -25.531 1 98.31 72 GLU B CA 1
ATOM 2960 C C . GLU B 1 72 ? -6.75 -17.906 -24.531 1 98.31 72 GLU B C 1
ATOM 2962 O O . GLU B 1 72 ? -7.668 -18.562 -24.016 1 98.31 72 GLU B O 1
ATOM 2967 N N . THR B 1 73 ? -5.469 -18.188 -24.297 1 98.62 73 THR B N 1
ATOM 2968 C CA . THR B 1 73 ? -5.094 -19.156 -23.281 1 98.62 73 THR B CA 1
ATOM 2969 C C . THR B 1 73 ? -5.648 -18.75 -21.922 1 98.62 73 THR B C 1
ATOM 2971 O O . THR B 1 73 ? -6.281 -19.562 -21.234 1 98.62 73 THR B O 1
ATOM 2974 N N . ASN B 1 74 ? -5.488 -17.5 -21.609 1 98.62 74 ASN B N 1
ATOM 2975 C CA . ASN B 1 74 ? -5.934 -17.016 -20.297 1 98.62 74 ASN B CA 1
ATOM 2976 C C . ASN B 1 74 ? -7.457 -16.984 -20.203 1 98.62 74 ASN B C 1
ATOM 2978 O O . ASN B 1 74 ? -8.016 -17.219 -19.125 1 98.62 74 ASN B O 1
ATOM 2982 N N . ARG B 1 75 ? -8.094 -16.719 -21.297 1 98.75 75 ARG B N 1
ATOM 2983 C CA . ARG B 1 75 ? -9.555 -16.797 -21.312 1 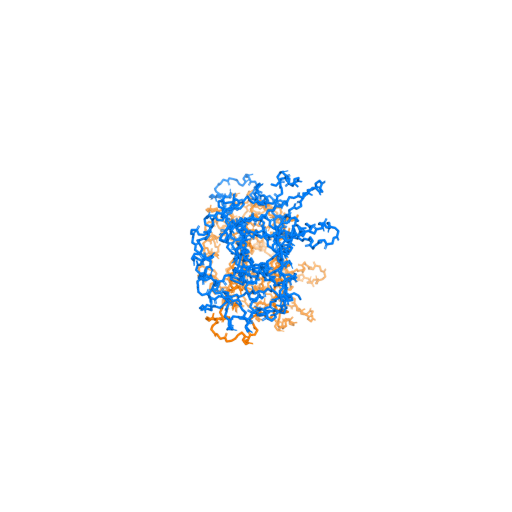98.75 75 ARG B CA 1
ATOM 2984 C C . ARG B 1 75 ? -10.031 -18.219 -21.016 1 98.75 75 ARG B C 1
ATOM 2986 O O . ARG B 1 75 ? -10.938 -18.422 -20.203 1 98.75 75 ARG B O 1
ATOM 2993 N N . ILE B 1 76 ? -9.477 -19.234 -21.672 1 98.81 76 ILE B N 1
ATOM 2994 C CA . ILE B 1 76 ? -9.859 -20.625 -21.5 1 98.81 76 ILE B CA 1
ATOM 2995 C C . ILE B 1 76 ? -9.617 -21.078 -20.062 1 98.81 76 ILE B C 1
ATOM 2997 O O . ILE B 1 76 ? -10.484 -21.688 -19.438 1 98.81 76 ILE B O 1
ATOM 3001 N N . VAL B 1 77 ? -8.492 -20.734 -19.531 1 98.81 77 VAL B N 1
ATOM 3002 C CA . VAL B 1 77 ? -8.141 -21.109 -18.172 1 98.81 77 VAL B CA 1
ATOM 3003 C C . VAL B 1 77 ? -9.086 -20.438 -17.172 1 98.81 77 VAL B C 1
ATOM 3005 O O . VAL B 1 77 ? -9.562 -21.062 -16.234 1 98.81 77 VAL B O 1
ATOM 3008 N N . SER B 1 78 ? -9.336 -19.172 -17.406 1 98.88 78 SER B N 1
ATOM 3009 C CA . SER B 1 78 ? -10.25 -18.406 -16.547 1 98.88 78 SER B CA 1
ATOM 3010 C C . SER B 1 78 ? -11.648 -19.016 -16.562 1 98.88 78 SER B C 1
ATOM 3012 O O . SER B 1 78 ? -12.281 -19.156 -15.523 1 98.88 78 SER B O 1
ATOM 3014 N N . GLU B 1 79 ? -12.117 -19.344 -17.75 1 98.75 79 GLU B N 1
ATOM 3015 C CA . GLU B 1 79 ? -13.43 -19.969 -17.891 1 98.75 79 GLU B CA 1
ATOM 3016 C C . GLU B 1 79 ? -13.492 -21.297 -17.141 1 98.75 79 GLU B C 1
ATOM 3018 O O . GLU B 1 79 ? -14.469 -21.562 -16.438 1 98.75 79 GLU B O 1
ATOM 3023 N N . ALA B 1 80 ? -12.477 -22.094 -17.281 1 98.62 80 ALA B N 1
ATOM 3024 C CA . ALA B 1 80 ? -12.406 -23.375 -16.578 1 98.62 80 ALA B CA 1
ATOM 3025 C C . ALA B 1 80 ? -12.414 -23.156 -15.062 1 98.62 80 ALA B C 1
ATOM 3027 O O . ALA B 1 80 ? -13.055 -23.922 -14.328 1 98.62 80 ALA B O 1
ATOM 3028 N N . ALA B 1 81 ? -11.766 -22.125 -14.609 1 98.62 81 ALA B N 1
ATOM 3029 C CA . ALA B 1 81 ? -11.609 -21.844 -13.18 1 98.62 81 ALA B CA 1
ATOM 3030 C C . ALA B 1 81 ? -12.875 -21.219 -12.609 1 98.62 81 ALA B C 1
ATOM 3032 O O . ALA B 1 81 ? -13.086 -21.219 -11.391 1 98.62 81 ALA B O 1
ATOM 3033 N N . GLY B 1 82 ? -13.68 -20.562 -13.492 1 98.38 82 GLY B N 1
ATOM 3034 C CA . GLY B 1 82 ? -14.867 -19.859 -13.031 1 98.38 82 GLY B CA 1
ATOM 3035 C C . GLY B 1 82 ? -14.562 -18.5 -12.438 1 98.38 82 GLY B C 1
ATOM 3036 O O . GLY B 1 82 ? -15.375 -17.938 -11.695 1 98.38 82 GLY B O 1
ATOM 3037 N N . VAL B 1 83 ? -13.414 -18.016 -12.641 1 98.69 83 VAL B N 1
ATOM 3038 C CA . VAL B 1 83 ? -12.953 -16.703 -12.203 1 98.69 83 VAL B CA 1
ATOM 3039 C C . VAL B 1 83 ? -11.875 -16.188 -13.156 1 98.69 83 VAL B C 1
ATOM 3041 O O . VAL B 1 83 ? -11.07 -16.969 -13.664 1 98.69 83 VAL B O 1
ATOM 3044 N N . GLU B 1 84 ? -11.859 -14.891 -13.438 1 98.75 84 GLU B N 1
ATOM 3045 C CA . GLU B 1 84 ? -10.852 -14.328 -14.336 1 98.75 84 GLU B CA 1
ATOM 3046 C C . GLU B 1 84 ? -9.461 -14.383 -13.703 1 98.75 84 GLU B C 1
ATOM 3048 O O . GLU B 1 84 ? -9.25 -13.875 -12.602 1 98.75 84 GLU B O 1
ATOM 3053 N N . LEU B 1 85 ? -8.531 -14.977 -14.414 1 98.81 85 LEU B N 1
ATOM 3054 C CA . LEU B 1 85 ? -7.184 -15.203 -13.898 1 98.81 85 LEU B CA 1
ATOM 3055 C C . LEU B 1 85 ? -6.141 -14.523 -14.773 1 98.81 85 LEU B C 1
ATOM 3057 O O . LEU B 1 85 ? -6.398 -14.25 -15.953 1 98.81 85 LEU B O 1
ATOM 3061 N N . VAL B 1 86 ? -5.012 -14.234 -14.164 1 98.69 86 VAL B N 1
ATOM 3062 C CA . VAL B 1 86 ? -3.812 -13.805 -14.875 1 98.69 86 VAL B CA 1
ATOM 3063 C C . VAL B 1 86 ? -2.594 -14.547 -14.336 1 98.69 86 VAL B C 1
ATOM 3065 O O . VAL B 1 86 ? -2.547 -14.906 -13.156 1 98.69 86 VAL B O 1
ATOM 3068 N N . PRO B 1 87 ? -1.62 -14.852 -15.242 1 98.5 87 PRO B N 1
ATOM 3069 C CA . PRO B 1 87 ? -0.399 -15.477 -14.727 1 98.5 87 PRO B CA 1
ATOM 3070 C C . PRO B 1 87 ? 0.242 -14.672 -13.594 1 98.5 87 PRO B C 1
ATOM 3072 O O . PRO B 1 87 ? 0.226 -13.445 -13.617 1 98.5 87 PRO B O 1
ATOM 3075 N N . ILE B 1 88 ? 0.742 -15.375 -12.625 1 97.31 88 ILE B N 1
ATOM 3076 C CA . ILE B 1 88 ? 1.219 -14.742 -11.406 1 97.31 88 ILE B CA 1
ATOM 3077 C C . ILE B 1 88 ? 2.434 -13.867 -11.711 1 97.31 88 ILE B C 1
ATOM 3079 O O . ILE B 1 88 ? 2.475 -12.695 -11.336 1 97.31 88 ILE B O 1
ATOM 3083 N N . MET B 1 89 ? 3.477 -14.43 -12.414 1 96.31 89 MET B N 1
ATOM 3084 C CA . MET B 1 89 ? 4.719 -13.766 -12.797 1 96.31 89 MET B CA 1
ATOM 3085 C C . MET B 1 89 ? 5.473 -14.578 -13.844 1 96.31 89 MET B C 1
ATOM 3087 O O . MET B 1 89 ? 5.25 -15.781 -13.977 1 96.31 89 MET B O 1
ATOM 3091 N N . PRO B 1 90 ? 6.387 -13.992 -14.539 1 94.62 90 PRO B N 1
ATOM 3092 C CA . PRO B 1 90 ? 7.086 -14.68 -15.625 1 94.62 90 PRO B CA 1
ATOM 3093 C C . PRO B 1 90 ? 7.859 -15.906 -15.148 1 94.62 90 PRO B C 1
ATOM 3095 O O . PRO B 1 90 ? 7.922 -16.906 -15.859 1 94.62 90 PRO B O 1
ATOM 3098 N N . TYR B 1 91 ? 8.367 -15.922 -14 1 92.81 91 TYR B N 1
ATOM 3099 C CA . TYR B 1 91 ? 9.164 -17.016 -13.453 1 92.81 91 TYR B CA 1
ATOM 3100 C C . TYR B 1 91 ? 8.344 -18.297 -13.344 1 92.81 91 TYR B C 1
ATOM 3102 O O . TYR B 1 91 ? 8.898 -19.391 -13.336 1 92.81 91 TYR B O 1
ATOM 3110 N N . GLU B 1 92 ? 7.039 -18.125 -13.312 1 94.94 92 GLU B N 1
ATOM 3111 C CA . GLU B 1 92 ? 6.156 -19.25 -13.039 1 94.94 92 GLU B CA 1
ATOM 3112 C C . GLU B 1 92 ? 5.375 -19.641 -14.289 1 94.94 92 GLU B C 1
ATOM 3114 O O . GLU B 1 92 ? 4.414 -20.406 -14.211 1 94.94 92 GLU B O 1
ATOM 3119 N N . LEU B 1 93 ? 5.801 -19.125 -15.438 1 96.44 93 LEU B N 1
ATOM 3120 C CA . LEU B 1 93 ? 5.176 -19.531 -16.688 1 96.44 93 LEU B CA 1
ATOM 3121 C C . LEU B 1 93 ? 5.723 -20.875 -17.172 1 96.44 93 LEU B C 1
ATOM 3123 O O . LEU B 1 93 ? 6.887 -20.969 -17.562 1 96.44 93 LEU B O 1
ATOM 3127 N N . GLY B 1 94 ? 4.926 -21.797 -17.031 1 95.94 94 GLY B N 1
ATOM 3128 C CA . GLY B 1 94 ? 5.227 -23.094 -17.641 1 95.94 94 GLY B CA 1
ATOM 3129 C C . GLY B 1 94 ? 6.355 -23.828 -16.953 1 95.94 94 GLY B C 1
ATOM 3130 O O . GLY B 1 94 ? 7.242 -24.375 -17.609 1 95.94 94 GLY B O 1
ATOM 3131 N N . HIS B 1 95 ? 6.434 -23.781 -15.695 1 93.12 95 HIS B N 1
ATOM 3132 C CA . HIS B 1 95 ? 7.461 -24.625 -15.102 1 93.12 95 HIS B CA 1
ATOM 3133 C C . HIS B 1 95 ? 7.191 -26.109 -15.383 1 93.12 95 HIS B C 1
ATOM 3135 O O . HIS B 1 95 ? 6.035 -26.516 -15.508 1 93.12 95 HIS B O 1
ATOM 3141 N N . ILE B 1 96 ? 8.242 -26.906 -15.492 1 92.81 96 ILE B N 1
ATOM 3142 C CA . ILE B 1 96 ? 8.133 -28.281 -15.969 1 92.81 96 ILE B CA 1
ATOM 3143 C C . ILE B 1 96 ? 8.562 -29.25 -14.867 1 92.81 96 ILE B C 1
ATOM 3145 O O . ILE B 1 96 ? 9.586 -29.031 -14.219 1 92.81 96 ILE B O 1
ATOM 3149 N N . ASN B 1 97 ? 7.734 -30.266 -14.633 1 89.56 97 ASN B N 1
ATOM 3150 C CA . ASN B 1 97 ? 8.055 -31.406 -13.789 1 89.56 97 ASN B CA 1
ATOM 3151 C C . ASN B 1 97 ? 8.422 -32.625 -14.625 1 89.56 97 ASN B C 1
ATOM 3153 O O . ASN B 1 97 ? 7.625 -33.094 -15.461 1 89.56 97 ASN B O 1
ATOM 3157 N N . VAL B 1 98 ? 9.609 -33.125 -14.336 1 88.62 98 VAL B N 1
ATOM 3158 C CA . VAL B 1 98 ? 10.094 -34.25 -15.148 1 88.62 98 VAL B CA 1
ATOM 3159 C C . VAL B 1 98 ? 10.305 -35.469 -14.266 1 88.62 98 VAL B C 1
ATOM 3161 O O . VAL B 1 98 ? 11.039 -35.438 -13.281 1 88.62 98 VAL B O 1
ATOM 3164 N N . GLN B 1 99 ? 9.617 -36.469 -14.547 1 85.5 99 GLN B N 1
ATOM 3165 C CA . GLN B 1 99 ? 9.875 -37.812 -14.016 1 85.5 99 GLN B CA 1
ATOM 3166 C C . GLN B 1 99 ? 10.391 -38.719 -15.109 1 85.5 99 GLN B C 1
ATOM 3168 O O . GLN B 1 99 ? 9.734 -38.906 -16.141 1 85.5 99 GLN B O 1
ATOM 3173 N N . LEU B 1 100 ? 11.578 -39.25 -14.812 1 83.81 100 LEU B N 1
ATOM 3174 C CA . LEU B 1 100 ? 12.164 -40.188 -15.742 1 83.81 100 LEU B CA 1
ATOM 3175 C C . LEU B 1 100 ? 12.367 -41.562 -15.078 1 83.81 100 LEU B C 1
ATOM 3177 O O . LEU B 1 100 ? 12.836 -41.625 -13.945 1 83.81 100 LEU B O 1
ATOM 3181 N N . ASN B 1 101 ? 11.914 -42.594 -15.625 1 75.44 101 ASN B N 1
ATOM 3182 C CA . ASN B 1 101 ? 12.016 -43.906 -15.047 1 75.44 101 ASN B CA 1
ATOM 3183 C C . ASN B 1 101 ? 13.32 -44.594 -15.445 1 75.44 101 ASN B C 1
ATOM 3185 O O . ASN B 1 101 ? 13.734 -45.562 -14.812 1 75.44 101 ASN B O 1
ATOM 3189 N N . SER B 1 102 ? 14.023 -44.281 -16.484 1 69.44 102 SER B N 1
ATOM 3190 C CA . SER B 1 102 ? 15.25 -44.938 -16.922 1 69.44 102 SER B CA 1
ATOM 3191 C C . SER B 1 102 ? 16.484 -44.188 -16.453 1 69.44 102 SER B C 1
ATOM 3193 O O . SER B 1 102 ? 17.562 -44.344 -17.016 1 69.44 102 SER B O 1
ATOM 3195 N N . GLY B 1 103 ? 16.375 -43.406 -15.445 1 66.19 103 GLY B N 1
ATOM 3196 C CA . GLY B 1 103 ? 17.516 -42.75 -14.859 1 66.19 103 GLY B CA 1
ATOM 3197 C C . GLY B 1 103 ? 17.734 -41.344 -15.391 1 66.19 103 GLY B C 1
ATOM 3198 O O . GLY B 1 103 ? 17.219 -41 -16.453 1 66.19 103 GLY B O 1
ATOM 3199 N N . LYS B 1 104 ? 18.5 -40.5 -14.688 1 66.25 104 LYS B N 1
ATOM 3200 C CA . LYS B 1 104 ? 18.734 -39.094 -14.961 1 66.25 104 LYS B CA 1
ATOM 3201 C C . LYS B 1 104 ? 19.469 -38.906 -16.281 1 66.25 104 LYS B C 1
ATOM 3203 O O . LYS B 1 104 ? 19.344 -37.844 -16.922 1 66.25 104 LYS B O 1
ATOM 3208 N N . GLU B 1 105 ? 20.125 -39.969 -16.688 1 65.06 105 GLU B N 1
ATOM 3209 C CA . GLU B 1 105 ? 20.875 -39.906 -17.938 1 65.06 105 GLU B CA 1
ATOM 3210 C C . GLU B 1 105 ? 19.953 -39.75 -19.125 1 65.06 105 GLU B C 1
ATOM 3212 O O . GLU B 1 105 ? 20.391 -39.312 -20.203 1 65.06 105 GLU B O 1
ATOM 3217 N N . THR B 1 106 ? 18.688 -39.969 -18.828 1 69.5 106 THR B N 1
ATOM 3218 C CA . THR B 1 106 ? 17.719 -39.906 -19.906 1 69.5 106 THR B CA 1
ATOM 3219 C C . THR B 1 106 ? 17.266 -38.469 -20.172 1 69.5 106 THR B C 1
ATOM 3221 O O . THR B 1 106 ? 16.578 -38.188 -21.156 1 69.5 106 THR B O 1
ATOM 3224 N N . PHE B 1 107 ? 17.719 -37.562 -19.438 1 73.56 107 PHE B N 1
ATOM 3225 C CA . PHE B 1 107 ? 17.344 -36.156 -19.641 1 73.56 107 PHE B CA 1
ATOM 3226 C C . PHE B 1 107 ? 17.828 -35.688 -21 1 73.56 107 PHE B C 1
ATOM 3228 O O . PHE B 1 107 ? 17.141 -34.875 -21.656 1 73.56 107 PHE B O 1
ATOM 3235 N N . THR B 1 108 ? 18.938 -36.219 -21.375 1 74.19 108 THR B N 1
ATOM 3236 C CA . THR B 1 108 ? 19.531 -35.844 -22.656 1 74.19 108 THR B CA 1
ATOM 3237 C C . THR B 1 108 ? 18.703 -36.375 -23.812 1 74.19 108 THR B C 1
ATOM 3239 O O . THR B 1 108 ? 18.875 -35.938 -24.953 1 74.19 108 THR B O 1
ATOM 3242 N N . LYS B 1 109 ? 17.812 -37.281 -23.438 1 81.12 109 LYS B N 1
ATOM 3243 C CA . LYS B 1 109 ? 17.016 -37.906 -24.5 1 81.12 109 LYS B CA 1
ATOM 3244 C C . LYS B 1 109 ? 15.703 -37.156 -24.703 1 81.12 109 LYS B C 1
ATOM 3246 O O . LYS B 1 109 ? 14.977 -37.438 -25.672 1 81.12 109 LYS B O 1
ATOM 3251 N N . LEU B 1 110 ? 15.453 -36.281 -23.859 1 88.19 110 LEU B N 1
ATOM 3252 C CA . LEU B 1 110 ? 14.219 -35.5 -24.016 1 88.19 110 LEU B CA 1
ATOM 3253 C C . LEU B 1 110 ? 14.305 -34.594 -25.219 1 88.19 110 LEU B C 1
ATOM 3255 O O . LEU B 1 110 ? 15.375 -34.094 -25.562 1 88.19 110 LEU B O 1
ATOM 3259 N N . GLY B 1 111 ? 13.203 -34.406 -25.906 1 90.19 111 GLY B N 1
ATOM 3260 C CA . GLY B 1 111 ? 13.125 -33.562 -27.094 1 90.19 111 GLY B CA 1
ATOM 3261 C C . GLY B 1 111 ? 11.703 -33.344 -27.578 1 90.19 111 GLY B C 1
ATOM 3262 O O . GLY B 1 111 ? 10.75 -33.438 -26.797 1 90.19 111 GLY B O 1
ATOM 3263 N N . ARG B 1 112 ? 11.688 -33.031 -28.797 1 94.75 112 ARG B N 1
ATOM 3264 C CA . ARG B 1 112 ? 10.422 -32.688 -29.438 1 94.75 112 ARG B CA 1
ATOM 3265 C C . ARG B 1 112 ? 9.414 -33.812 -29.281 1 94.75 112 ARG B C 1
ATOM 3267 O O . ARG B 1 112 ? 8.25 -33.594 -28.953 1 94.75 112 ARG B O 1
ATOM 3274 N N . GLU B 1 113 ? 9.938 -35.062 -29.469 1 94.19 113 GLU B N 1
ATOM 3275 C CA . GLU B 1 113 ? 9.07 -36.219 -29.406 1 94.19 113 GLU B CA 1
ATOM 3276 C C . GLU B 1 113 ? 9.125 -36.875 -28.031 1 94.19 113 GLU B C 1
ATOM 3278 O O . GLU B 1 113 ? 10.211 -37.062 -27.453 1 94.19 113 GLU B O 1
ATOM 3283 N N . PRO B 1 114 ? 7.91 -37.219 -27.438 1 91.56 114 PRO B N 1
ATOM 3284 C CA . PRO B 1 114 ? 7.922 -37.969 -26.172 1 91.56 114 PRO B CA 1
ATOM 3285 C C . PRO B 1 114 ? 8.633 -39.312 -26.281 1 91.56 114 PRO B C 1
ATOM 3287 O O . PRO B 1 114 ? 8.617 -39.938 -27.344 1 91.56 114 PRO B O 1
ATOM 3290 N N . LEU B 1 115 ? 9.203 -39.656 -25.219 1 85 115 LEU B N 1
ATOM 3291 C CA . LEU B 1 115 ? 9.875 -40.969 -25.203 1 85 115 LEU B CA 1
ATOM 3292 C C . LEU B 1 115 ? 8.867 -42.094 -25.219 1 85 115 LEU B C 1
ATOM 3294 O O . LEU B 1 115 ? 7.855 -42.062 -24.531 1 85 115 LEU B O 1
ATOM 3298 N N . CYS B 1 116 ? 8.898 -43 -26.156 1 71.31 116 CYS B N 1
ATOM 3299 C CA . CYS B 1 116 ? 7.992 -44.125 -26.312 1 71.31 116 CYS B CA 1
ATOM 3300 C C . CYS B 1 116 ? 8.312 -45.219 -25.312 1 71.31 116 CYS B C 1
ATOM 3302 O O . CYS B 1 116 ? 9.477 -45.438 -24.969 1 71.31 116 CYS B O 1
ATOM 3304 N N . PRO B 1 117 ? 7.148 -45.719 -24.641 1 62.16 117 PRO B N 1
ATOM 3305 C CA . PRO B 1 117 ? 7.41 -46.875 -23.766 1 62.16 117 PRO B CA 1
ATOM 3306 C C . PRO B 1 117 ? 8.234 -47.969 -24.438 1 62.16 117 PRO B C 1
ATOM 3308 O O . PRO B 1 117 ? 8.164 -48.125 -25.656 1 62.16 117 PRO B O 1
ATOM 3311 N N . LYS B 1 118 ? 9.336 -48.469 -23.75 1 56.59 118 LYS B N 1
ATOM 3312 C CA . LYS B 1 118 ? 10.086 -49.594 -24.297 1 56.59 118 LYS B CA 1
ATOM 3313 C C . LYS B 1 118 ? 9.141 -50.719 -24.734 1 56.59 118 LYS B C 1
ATOM 3315 O O . LYS B 1 118 ? 8.227 -51.094 -24 1 56.59 118 LYS B O 1
ATOM 3320 N N . ALA B 1 119 ? 8.922 -50.906 -26.016 1 50.03 119 ALA B N 1
ATOM 3321 C CA . ALA B 1 119 ? 8.188 -52.094 -26.5 1 50.03 119 ALA B CA 1
ATOM 3322 C C . ALA B 1 119 ? 8.5 -53.312 -25.656 1 50.03 119 ALA B C 1
ATOM 3324 O O . ALA B 1 119 ? 9.641 -53.5 -25.234 1 50.03 119 ALA B O 1
ATOM 3325 N N . PRO B 1 120 ? 7.461 -53.875 -25.016 1 46.12 120 PRO B N 1
ATOM 3326 C CA . PRO B 1 120 ? 7.828 -55.156 -24.406 1 46.12 120 PRO B CA 1
ATOM 3327 C C . PRO B 1 120 ? 8.773 -56 -25.281 1 46.12 120 PRO B C 1
ATOM 3329 O O . PRO B 1 120 ? 8.727 -55.875 -26.516 1 46.12 120 PRO B O 1
ATOM 3332 N N . ASP B 1 121 ? 9.961 -56.156 -24.906 1 43.31 121 ASP B N 1
ATOM 3333 C CA . ASP B 1 121 ? 10.773 -57.125 -25.641 1 43.31 121 ASP B CA 1
ATOM 3334 C C . ASP B 1 121 ? 9.93 -58.312 -26.125 1 43.31 121 ASP B C 1
ATOM 3336 O O . ASP B 1 121 ? 9.359 -59.062 -25.312 1 43.31 121 ASP B O 1
ATOM 3340 N N . ASN B 1 122 ? 9.25 -58.25 -27.172 1 42.03 122 ASN B N 1
ATOM 3341 C CA . ASN B 1 122 ? 8.469 -59.312 -27.797 1 42.03 122 ASN B CA 1
ATOM 3342 C C . ASN B 1 122 ? 9.219 -60.656 -27.781 1 42.03 122 ASN B C 1
ATOM 3344 O O . ASN B 1 122 ? 8.797 -61.625 -28.406 1 42.03 122 ASN B O 1
ATOM 3348 N N . THR B 1 123 ? 10.508 -60.781 -27.547 1 44.88 123 THR B N 1
ATOM 3349 C CA . THR B 1 123 ? 11.086 -62.125 -27.688 1 44.88 123 THR B CA 1
ATOM 3350 C C . THR B 1 123 ? 10.508 -63.062 -26.641 1 44.88 123 THR B C 1
ATOM 3352 O O . THR B 1 123 ? 10.82 -64.25 -26.641 1 44.88 123 THR B O 1
ATOM 3355 N N . LYS B 1 124 ? 10.156 -62.75 -25.375 1 46.28 124 LYS B N 1
ATOM 3356 C CA . LYS B 1 124 ? 9.594 -63.812 -24.547 1 46.28 124 LYS B CA 1
ATOM 3357 C C . LYS B 1 124 ? 8.117 -64.062 -24.859 1 46.28 124 LYS B C 1
ATOM 3359 O O . LYS B 1 124 ? 7.422 -63.125 -25.266 1 46.28 124 LYS B O 1
ATOM 3364 N N . PRO B 1 125 ? 7.605 -65.312 -25 1 42.75 125 PRO B N 1
ATOM 3365 C CA . PRO B 1 125 ? 6.23 -65.75 -25.281 1 42.75 125 PRO B CA 1
ATOM 3366 C C . PRO B 1 125 ? 5.188 -64.812 -24.672 1 42.75 125 PRO B C 1
ATOM 3368 O O . PRO B 1 125 ? 5.496 -64 -23.75 1 42.75 125 PRO B O 1
ATOM 3371 N N . GLU B 1 126 ? 3.895 -64.75 -25.203 1 42.09 126 GLU B N 1
ATOM 3372 C CA . GLU B 1 126 ? 2.674 -64.125 -24.766 1 42.09 126 GLU B CA 1
ATOM 3373 C C . GLU B 1 126 ? 2.609 -64 -23.25 1 42.09 126 GLU B C 1
ATOM 3375 O O . GLU B 1 126 ? 1.906 -64.812 -22.609 1 42.09 126 GLU B O 1
ATOM 3380 N N . ALA B 1 127 ? 3.691 -64.188 -22.562 1 40.31 127 ALA B N 1
ATOM 3381 C CA . ALA B 1 127 ? 3.494 -64.25 -21.125 1 40.31 127 ALA B CA 1
ATOM 3382 C C . ALA B 1 127 ? 2.68 -63 -20.672 1 40.31 127 ALA B C 1
ATOM 3384 O O . ALA B 1 127 ? 2.793 -61.938 -21.25 1 40.31 127 ALA B O 1
ATOM 3385 N N . VAL B 1 128 ? 1.535 -63.25 -19.984 1 39.31 128 VAL B N 1
ATOM 3386 C CA . VAL B 1 128 ? 0.666 -62.344 -19.219 1 39.31 128 VAL B CA 1
ATOM 3387 C C . VAL B 1 128 ? 1.482 -61.188 -18.641 1 39.31 128 VAL B C 1
ATOM 3389 O O . VAL B 1 128 ? 2.426 -61.406 -17.875 1 39.31 128 VAL B O 1
ATOM 3392 N N . VAL B 1 129 ? 1.863 -60.312 -19.438 1 42.34 129 VAL B N 1
ATOM 3393 C CA . VAL B 1 129 ? 2.404 -59.094 -18.797 1 42.34 129 VAL B CA 1
ATOM 3394 C C . VAL B 1 129 ? 1.786 -58.938 -17.406 1 42.34 129 VAL B C 1
ATOM 3396 O O . VAL B 1 129 ? 0.569 -58.781 -17.281 1 42.34 129 VAL B O 1
ATOM 3399 N N . PRO B 1 130 ? 2.359 -59.562 -16.422 1 41.56 130 PRO B N 1
ATOM 3400 C CA . PRO B 1 130 ? 1.728 -59.281 -15.125 1 41.56 130 PRO B CA 1
ATOM 3401 C C . PRO B 1 130 ? 1.269 -57.844 -14.977 1 41.56 130 PRO B C 1
ATOM 3403 O O . PRO B 1 130 ? 1.978 -56.906 -15.391 1 41.56 130 PRO B O 1
ATOM 3406 N N . LYS B 1 131 ? -0.054 -57.562 -15.188 1 47.31 131 LYS B N 1
ATOM 3407 C CA . LYS B 1 131 ? -0.549 -56.281 -14.742 1 47.31 131 LYS B CA 1
ATOM 3408 C C . LYS B 1 131 ? 0.29 -55.719 -13.594 1 47.31 131 LYS B C 1
ATOM 3410 O O . LYS B 1 131 ? 0.399 -56.375 -12.547 1 47.31 131 LYS B O 1
ATOM 3415 N N . LEU B 1 132 ? 1.402 -55.125 -13.898 1 48.53 132 LEU B N 1
ATOM 3416 C CA . LEU B 1 132 ? 2.047 -54.469 -12.758 1 48.53 132 LEU B CA 1
ATOM 3417 C C . LEU B 1 132 ? 1.009 -53.969 -11.758 1 48.53 132 LEU B C 1
ATOM 3419 O O . LEU B 1 132 ? 0.054 -53.281 -12.141 1 48.53 132 LEU B O 1
ATOM 3423 N N . PRO B 1 133 ? 0.905 -54.625 -10.68 1 50.25 133 PRO B N 1
ATOM 3424 C CA . PRO B 1 133 ? -0.073 -54.156 -9.695 1 50.25 133 PRO B CA 1
ATOM 3425 C C . PRO B 1 133 ? 0.002 -52.656 -9.461 1 50.25 133 PRO B C 1
ATOM 3427 O O . PRO B 1 133 ? 1.09 -52.062 -9.492 1 50.25 133 PRO B O 1
ATOM 3430 N N . GLU B 1 134 ? -1.1 -51.906 -9.75 1 59.62 134 GLU B N 1
ATOM 3431 C CA . GLU B 1 134 ? -1.211 -50.5 -9.32 1 59.62 134 GLU B CA 1
ATOM 3432 C C . GLU B 1 134 ? -0.539 -50.281 -7.965 1 59.62 134 GLU B C 1
ATOM 3434 O O . GLU B 1 134 ? -0.811 -51.031 -7.012 1 59.62 134 GLU B O 1
ATOM 3439 N N . PRO B 1 135 ? 0.682 -49.656 -8.094 1 60.41 135 PRO B N 1
ATOM 3440 C CA . PRO B 1 135 ? 1.248 -49.406 -6.77 1 60.41 135 PRO B CA 1
ATOM 3441 C C . PRO B 1 135 ? 0.204 -48.906 -5.766 1 60.41 135 PRO B C 1
ATOM 3443 O O . PRO B 1 135 ? -0.72 -48.188 -6.129 1 60.41 135 PRO B O 1
ATOM 3446 N N . LYS B 1 136 ? 0.167 -49.656 -4.688 1 64.75 136 LYS B N 1
ATOM 3447 C CA . LYS B 1 136 ? -0.721 -49.219 -3.605 1 64.75 136 LYS B CA 1
ATOM 3448 C C . LYS B 1 136 ? -0.472 -47.781 -3.219 1 64.75 136 LYS B C 1
ATOM 3450 O O . LYS B 1 136 ? 0.665 -47.375 -2.943 1 64.75 136 LYS B O 1
ATOM 3455 N N . ILE B 1 137 ? -1.437 -47 -3.492 1 69.44 137 ILE B N 1
ATOM 3456 C CA . ILE B 1 137 ? -1.376 -45.625 -3.033 1 69.44 137 ILE B CA 1
ATOM 3457 C C . ILE B 1 137 ? -1.45 -45.594 -1.509 1 69.44 137 ILE B C 1
ATOM 3459 O O . ILE B 1 137 ? -2.426 -46.062 -0.916 1 69.44 137 ILE B O 1
ATOM 3463 N N . ASP B 1 138 ? -0.306 -45.344 -0.948 1 67.81 138 ASP B N 1
ATOM 3464 C CA . ASP B 1 138 ? -0.274 -45.094 0.493 1 67.81 138 ASP B CA 1
ATOM 3465 C C . ASP B 1 138 ? -0.335 -43.625 0.813 1 67.81 138 ASP B C 1
ATOM 3467 O O . ASP B 1 138 ? 0.658 -42.906 0.662 1 67.81 138 ASP B O 1
ATOM 3471 N N . PRO B 1 139 ? -1.521 -43.281 1.205 1 69.69 139 PRO B N 1
ATOM 3472 C CA . PRO B 1 139 ? -1.705 -41.844 1.475 1 69.69 139 PRO B CA 1
ATOM 3473 C C . PRO B 1 139 ? -0.689 -41.312 2.475 1 69.69 139 PRO B C 1
ATOM 3475 O O . PRO B 1 139 ? -0.379 -40.125 2.453 1 69.69 139 PRO B O 1
ATOM 3478 N N . ASP B 1 140 ? -0.187 -42.188 3.223 1 67.62 140 ASP B N 1
ATOM 3479 C CA . ASP B 1 140 ? 0.716 -41.719 4.277 1 67.62 140 ASP B CA 1
ATOM 3480 C C . ASP B 1 140 ? 2.109 -41.438 3.725 1 67.62 140 ASP B C 1
ATOM 3482 O O . ASP B 1 140 ? 2.91 -40.75 4.371 1 67.62 140 ASP B O 1
ATOM 3486 N N . VAL B 1 141 ? 2.303 -41.906 2.473 1 66.88 141 VAL B N 1
ATOM 3487 C CA . VAL B 1 141 ? 3.641 -41.688 1.92 1 66.88 141 VAL B CA 1
ATOM 3488 C C . VAL B 1 141 ? 3.588 -40.688 0.786 1 66.88 141 VAL B C 1
ATOM 3490 O O . VAL B 1 141 ? 4.629 -40.219 0.296 1 66.88 141 VAL B O 1
ATOM 3493 N N . MET B 1 142 ? 2.387 -40.25 0.57 1 76 142 MET B N 1
ATOM 3494 C CA . MET B 1 142 ? 2.248 -39.281 -0.502 1 76 142 MET B CA 1
ATOM 3495 C C . MET B 1 142 ? 2.705 -37.875 -0.04 1 76 142 MET B C 1
ATOM 3497 O O . MET B 1 142 ? 2.641 -37.562 1.15 1 76 142 MET B O 1
ATOM 3501 N N . GLU B 1 143 ? 3.293 -37.156 -1.007 1 86.25 143 GLU B N 1
ATOM 3502 C CA . GLU B 1 143 ? 3.703 -35.781 -0.698 1 86.25 143 GLU B CA 1
ATOM 3503 C C . GLU B 1 143 ? 2.557 -34.812 -0.914 1 86.25 143 GLU B C 1
ATOM 3505 O O . GLU B 1 143 ? 2.586 -34 -1.852 1 86.25 143 GLU B O 1
ATOM 3510 N N . TRP B 1 144 ? 1.625 -34.938 0.031 1 93.5 144 TRP B N 1
ATOM 3511 C CA . TRP B 1 144 ? 0.489 -34.031 -0.013 1 93.5 144 TRP B CA 1
ATOM 3512 C C . TRP B 1 144 ? 0.939 -32.594 0.212 1 93.5 144 TRP B C 1
ATOM 3514 O O . TRP B 1 144 ? 1.782 -32.312 1.072 1 93.5 144 TRP B O 1
ATOM 3524 N N . HIS B 1 145 ? 0.401 -31.688 -0.621 1 95.12 145 HIS B N 1
ATOM 3525 C CA . HIS B 1 145 ? 0.753 -30.297 -0.434 1 95.12 145 HIS B CA 1
ATOM 3526 C C . HIS B 1 145 ? -0.294 -29.375 -1.057 1 95.12 145 HIS B C 1
ATOM 3528 O O . HIS B 1 145 ? -1.189 -29.844 -1.766 1 95.12 145 HIS B O 1
ATOM 3534 N N . ARG B 1 146 ? -0.229 -28.188 -0.702 1 96.62 146 ARG B N 1
ATOM 3535 C CA . ARG B 1 146 ? -0.873 -27.094 -1.402 1 96.62 146 ARG B CA 1
ATOM 3536 C C . ARG B 1 146 ? 0.154 -26.234 -2.137 1 96.62 146 ARG B C 1
ATOM 3538 O O . ARG B 1 146 ? 1.3 -26.109 -1.697 1 96.62 146 ARG B O 1
ATOM 3545 N N . ASP B 1 147 ? -0.319 -25.75 -3.186 1 97.06 147 ASP B N 1
ATOM 3546 C CA . ASP B 1 147 ? 0.595 -24.953 -4 1 97.06 147 ASP B CA 1
ATOM 3547 C C . ASP B 1 147 ? 0.901 -23.609 -3.336 1 97.06 147 ASP B C 1
ATOM 3549 O O . ASP B 1 147 ? 0.11 -23.125 -2.529 1 97.06 147 ASP B O 1
ATOM 3553 N N . SER B 1 148 ? 2.023 -23.062 -3.738 1 97.38 148 SER B N 1
ATOM 3554 C CA . SER B 1 148 ? 2.445 -21.719 -3.322 1 97.38 148 SER B CA 1
ATOM 3555 C C . SER B 1 148 ? 1.536 -20.641 -3.908 1 97.38 148 SER B C 1
ATOM 3557 O O . SER B 1 148 ? 1.516 -19.516 -3.426 1 97.38 148 SER B O 1
ATOM 3559 N N . TYR B 1 149 ? 0.79 -20.969 -4.969 1 98.31 149 TYR B N 1
ATOM 3560 C CA . TYR B 1 149 ? -0.048 -20 -5.66 1 98.31 149 TYR B CA 1
ATOM 3561 C C . TYR B 1 149 ? -1.504 -20.453 -5.684 1 98.31 149 TYR B C 1
ATOM 3563 O O . TYR B 1 149 ? -1.793 -21.641 -5.523 1 98.31 149 TYR B O 1
ATOM 3571 N N . PRO B 1 150 ? -2.414 -19.516 -5.898 1 98.62 150 PRO B N 1
ATOM 3572 C CA . PRO B 1 150 ? -3.834 -19.859 -5.754 1 98.62 150 PRO B CA 1
ATOM 3573 C C . PRO B 1 150 ? -4.316 -20.859 -6.793 1 98.62 150 PRO B C 1
ATOM 3575 O O . PRO B 1 150 ? -5.035 -21.812 -6.457 1 98.62 150 PRO B O 1
ATOM 3578 N N . TRP B 1 151 ? -3.912 -20.656 -8.023 1 98.81 151 TRP B N 1
ATOM 3579 C CA . TRP B 1 151 ? -4.387 -21.469 -9.133 1 98.81 151 TRP B CA 1
ATOM 3580 C C . TRP B 1 151 ? -3.219 -21.984 -9.977 1 98.81 151 TRP B C 1
ATOM 3582 O O . TRP B 1 151 ? -2.205 -21.297 -10.117 1 98.81 151 TRP B O 1
ATOM 3592 N N . VAL B 1 152 ? -3.42 -23.141 -10.523 1 98.81 152 VAL B N 1
ATOM 3593 C CA . VAL B 1 152 ? -2.461 -23.625 -11.508 1 98.81 152 VAL B CA 1
ATOM 3594 C C . VAL B 1 152 ? -3.201 -24.266 -12.68 1 98.81 152 VAL B C 1
ATOM 3596 O O . VAL B 1 152 ? -4.297 -24.812 -12.508 1 98.81 152 VAL B O 1
ATOM 3599 N N . CYS B 1 153 ? -2.645 -24.141 -13.797 1 98.81 153 CYS B N 1
ATOM 3600 C CA . CYS B 1 153 ? -3.004 -24.938 -14.969 1 98.81 153 CYS B CA 1
ATOM 3601 C C . CYS B 1 153 ? -1.93 -25.969 -15.281 1 98.81 153 CYS B C 1
ATOM 3603 O O . CYS B 1 153 ? -0.767 -25.625 -15.492 1 98.81 153 CYS B O 1
ATOM 3605 N N . ILE B 1 154 ? -2.283 -27.234 -15.289 1 98.31 154 ILE B N 1
ATOM 3606 C CA . ILE B 1 154 ? -1.354 -28.328 -15.508 1 98.31 154 ILE B CA 1
ATOM 3607 C C . ILE B 1 154 ? -1.621 -28.969 -16.875 1 98.31 154 ILE B C 1
ATOM 3609 O O . ILE B 1 154 ? -2.748 -29.375 -17.172 1 98.31 154 ILE B O 1
ATOM 3613 N N . VAL B 1 155 ? -0.602 -29.031 -17.672 1 98.19 155 VAL B N 1
ATOM 3614 C CA . VAL B 1 155 ? -0.721 -29.594 -19 1 98.19 155 VAL B CA 1
ATOM 3615 C C . VAL B 1 155 ? 0.176 -30.828 -19.125 1 98.19 155 VAL B C 1
ATOM 3617 O O . VAL B 1 155 ? 1.327 -30.812 -18.672 1 98.19 155 VAL B O 1
ATOM 3620 N N . MET B 1 156 ? -0.356 -31.906 -19.672 1 96.44 156 MET B N 1
ATOM 3621 C CA . MET B 1 156 ? 0.422 -33.094 -19.938 1 96.44 156 MET B CA 1
ATOM 3622 C C . MET B 1 156 ? 1.282 -32.938 -21.188 1 96.44 156 MET B C 1
ATOM 3624 O O . MET B 1 156 ? 0.763 -32.688 -22.266 1 96.44 156 MET B O 1
ATOM 3628 N N . LEU B 1 157 ? 2.621 -33.125 -20.953 1 95.88 157 LEU B N 1
ATOM 3629 C CA . LEU B 1 157 ? 3.531 -32.969 -22.094 1 95.88 157 LEU B CA 1
ATOM 3630 C C . LEU B 1 157 ? 3.994 -34.344 -22.594 1 95.88 157 LEU B C 1
ATOM 3632 O O . LEU B 1 157 ? 4.668 -34.406 -23.625 1 95.88 157 LEU B O 1
ATOM 3636 N N . SER B 1 158 ? 3.637 -35.344 -21.875 1 93.38 158 SER B N 1
ATOM 3637 C CA . SER B 1 158 ? 3.975 -36.719 -22.266 1 93.38 158 SER B CA 1
ATOM 3638 C C . SER B 1 158 ? 2.783 -37.406 -22.906 1 93.38 158 SER B C 1
ATOM 3640 O O . SER B 1 158 ? 1.636 -37.031 -22.703 1 93.38 158 SER B O 1
ATOM 3642 N N . ASP B 1 159 ? 3.133 -38.406 -23.719 1 90.94 159 ASP B N 1
ATOM 3643 C CA . ASP B 1 159 ? 2.072 -39.281 -24.219 1 90.94 159 ASP B CA 1
ATOM 3644 C C . ASP B 1 159 ? 1.458 -40.094 -23.094 1 90.94 159 ASP B C 1
ATOM 3646 O O . ASP B 1 159 ? 2.1 -41 -22.562 1 90.94 159 ASP B O 1
ATOM 3650 N N . ALA B 1 160 ? 0.182 -39.812 -22.797 1 88.38 160 ALA B N 1
ATOM 3651 C CA . ALA B 1 160 ? -0.455 -40.469 -21.656 1 88.38 160 ALA B CA 1
ATOM 3652 C C . ALA B 1 160 ? -1.514 -41.469 -22.125 1 88.38 160 ALA B C 1
ATOM 3654 O O . ALA B 1 160 ? -2.354 -41.906 -21.344 1 88.38 160 ALA B O 1
ATOM 3655 N N . THR B 1 161 ? -1.491 -41.75 -23.344 1 87.31 161 THR B N 1
ATOM 3656 C CA . THR B 1 161 ? -2.52 -42.625 -23.906 1 87.31 161 THR B CA 1
ATOM 3657 C C . THR B 1 161 ? -2.535 -43.969 -23.203 1 87.31 161 THR B C 1
ATOM 3659 O O . THR B 1 161 ? -3.604 -44.531 -22.891 1 87.31 161 THR B O 1
ATOM 3662 N N . ASN B 1 162 ? -1.43 -44.562 -22.875 1 83.75 162 ASN B N 1
ATOM 3663 C CA . ASN B 1 162 ? -1.326 -45.844 -22.219 1 83.75 162 ASN B CA 1
ATOM 3664 C C . ASN B 1 162 ? -0.589 -45.75 -20.891 1 83.75 162 ASN B C 1
ATOM 3666 O O . ASN B 1 162 ? -0.106 -46.75 -20.375 1 83.75 162 ASN B O 1
ATOM 3670 N N . MET B 1 163 ? -0.515 -44.594 -20.438 1 86.38 163 MET B N 1
ATOM 3671 C CA . MET B 1 163 ? 0.23 -44.344 -19.203 1 86.38 163 MET B CA 1
ATOM 3672 C C . MET B 1 163 ? -0.511 -44.906 -18 1 86.38 163 MET B C 1
ATOM 3674 O O . MET B 1 163 ? -1.727 -44.75 -17.875 1 86.38 163 MET B O 1
ATOM 3678 N N . GLN B 1 164 ? 0.265 -45.688 -17.234 1 86.62 164 GLN B N 1
ATOM 3679 C CA . GLN B 1 164 ? -0.246 -46.125 -15.93 1 86.62 164 GLN B CA 1
ATOM 3680 C C . GLN B 1 164 ? 0.28 -45.219 -14.805 1 86.62 164 GLN B C 1
ATOM 3682 O O . GLN B 1 164 ? 1.452 -44.844 -14.805 1 86.62 164 GLN B O 1
ATOM 3687 N N . GLY B 1 165 ? -0.709 -44.875 -13.93 1 87.81 165 GLY B N 1
ATOM 3688 C CA . GLY B 1 165 ? -0.317 -43.906 -12.93 1 87.81 165 GLY B CA 1
ATOM 3689 C C . GLY B 1 165 ? -0.245 -42.5 -13.477 1 87.81 165 GLY B C 1
ATOM 3690 O O . GLY B 1 165 ? -0.938 -42.156 -14.438 1 87.81 165 GLY B O 1
ATOM 3691 N N . GLY B 1 166 ? 0.446 -41.594 -12.805 1 88.94 166 GLY B N 1
ATOM 3692 C CA . GLY B 1 166 ? 0.697 -40.25 -13.289 1 88.94 166 GLY B CA 1
ATOM 3693 C C . GLY B 1 166 ? -0.438 -39.281 -12.984 1 88.94 166 GLY B C 1
ATOM 3694 O O . GLY B 1 166 ? -0.398 -38.125 -13.398 1 88.94 166 GLY B O 1
ATOM 3695 N N . GLU B 1 167 ? -1.42 -39.781 -12.266 1 92.88 167 GLU B N 1
ATOM 3696 C CA . 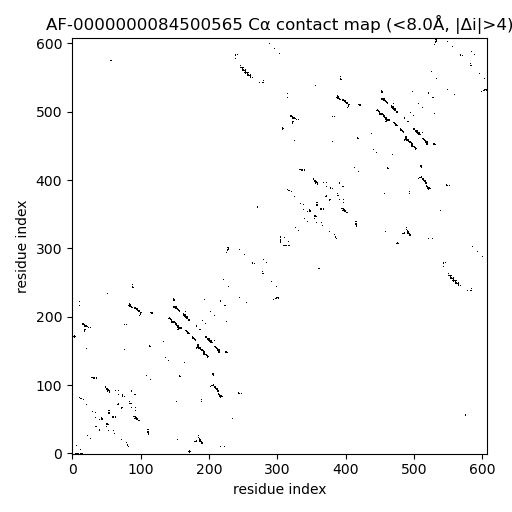GLU B 1 167 ? -2.559 -38.938 -11.945 1 92.88 167 GLU B CA 1
ATOM 3697 C C . GLU B 1 167 ? -2.209 -37.938 -10.844 1 92.88 167 GLU B C 1
ATOM 3699 O O . GLU B 1 167 ? -1.224 -38.125 -10.125 1 92.88 167 GLU B O 1
ATOM 3704 N N . THR B 1 168 ? -2.896 -36.906 -10.805 1 94.06 168 THR B N 1
ATOM 3705 C CA . THR B 1 168 ? -2.934 -36 -9.641 1 94.06 168 THR B CA 1
ATOM 3706 C C . THR B 1 168 ? -4.02 -36.469 -8.664 1 94.06 168 THR B C 1
ATOM 3708 O O . THR B 1 168 ? -5.176 -36.625 -9.055 1 94.06 168 THR B O 1
ATOM 3711 N N . LEU B 1 169 ? -3.602 -36.719 -7.488 1 95.31 169 LEU B N 1
ATOM 3712 C CA . LEU B 1 169 ? -4.559 -37.031 -6.434 1 95.31 169 LEU B CA 1
ATOM 3713 C C . LEU B 1 169 ? -5.105 -35.75 -5.809 1 95.31 169 LEU B C 1
ATOM 3715 O O . LEU B 1 169 ? -4.344 -34.844 -5.473 1 95.31 169 LEU B O 1
ATOM 3719 N N . ILE B 1 170 ? -6.438 -35.75 -5.742 1 96.62 170 ILE B N 1
ATOM 3720 C CA . ILE B 1 170 ? -7.117 -34.625 -5.105 1 96.62 170 ILE B CA 1
ATOM 3721 C C . ILE B 1 170 ? -7.715 -35.062 -3.773 1 96.62 170 ILE B C 1
ATOM 3723 O O . ILE B 1 170 ? -8.5 -36.031 -3.727 1 96.62 170 ILE B O 1
ATOM 3727 N N . GLY B 1 171 ? -7.367 -34.344 -2.75 1 95.25 171 GLY B N 1
ATOM 3728 C CA . GLY B 1 171 ? -7.871 -34.688 -1.433 1 95.25 171 GLY B CA 1
ATOM 3729 C C . GLY B 1 171 ? -9.141 -33.938 -1.062 1 95.25 171 GLY B C 1
ATOM 3730 O O . GLY B 1 171 ? -9.281 -32.75 -1.375 1 95.25 171 GLY B O 1
ATOM 3731 N N . SER B 1 172 ? -10.016 -34.656 -0.375 1 94.38 172 SER B N 1
ATOM 3732 C CA . SER B 1 172 ? -11.242 -34.062 0.142 1 94.38 172 SER B CA 1
ATOM 3733 C C . SER B 1 172 ? -11.211 -33.969 1.662 1 94.38 172 SER B C 1
ATOM 3735 O O . SER B 1 172 ? -10.422 -34.656 2.32 1 94.38 172 SER B O 1
ATOM 3737 N N . ALA B 1 173 ? -12.109 -33.125 2.113 1 93.31 173 ALA B N 1
ATOM 3738 C CA . ALA B 1 173 ? -12.156 -32.875 3.551 1 93.31 173 ALA B CA 1
ATOM 3739 C C . ALA B 1 173 ? -12.57 -34.125 4.309 1 93.31 173 ALA B C 1
ATOM 3741 O O . ALA B 1 173 ? -12.18 -34.312 5.465 1 93.31 173 ALA B O 1
ATOM 3742 N N . ASP B 1 174 ? -13.312 -35.062 3.707 1 92.88 174 ASP B N 1
ATOM 3743 C CA . ASP B 1 174 ? -13.805 -36.25 4.387 1 92.88 174 ASP B CA 1
ATOM 3744 C C . ASP B 1 174 ? -12.797 -37.375 4.293 1 92.88 174 ASP B C 1
ATOM 3746 O O . ASP B 1 174 ? -13.078 -38.5 4.707 1 92.88 174 ASP B O 1
ATOM 3750 N N . GLY B 1 175 ? -11.672 -37.094 3.682 1 90.06 175 GLY B N 1
ATOM 3751 C CA . GLY B 1 175 ? -10.609 -38.062 3.627 1 90.06 175 GLY B CA 1
ATOM 3752 C C . GLY B 1 175 ? -10.586 -38.844 2.328 1 90.06 175 GLY B C 1
ATOM 3753 O O . GLY B 1 175 ? -9.641 -39.594 2.057 1 90.06 175 GLY B O 1
ATOM 3754 N N . THR B 1 176 ? -11.633 -38.688 1.545 1 92.06 176 THR B N 1
ATOM 3755 C CA . THR B 1 176 ? -11.641 -39.375 0.25 1 92.06 176 THR B CA 1
ATOM 3756 C C . THR B 1 176 ? -10.727 -38.656 -0.738 1 92.06 176 THR B C 1
ATOM 3758 O O . THR B 1 176 ? -10.312 -37.5 -0.496 1 92.06 176 THR B O 1
ATOM 3761 N N . MET B 1 177 ? -10.312 -39.406 -1.742 1 92.81 177 MET B N 1
ATOM 3762 C CA . MET B 1 177 ? -9.445 -38.844 -2.775 1 92.81 177 MET B CA 1
ATOM 3763 C C . MET B 1 177 ? -9.977 -39.188 -4.168 1 92.81 177 MET B C 1
ATOM 3765 O O . MET B 1 177 ? -10.664 -40.188 -4.355 1 92.81 177 MET B O 1
ATOM 3769 N N . GLN B 1 178 ? -9.703 -38.344 -5.047 1 92.88 178 GLN B N 1
ATOM 3770 C CA . GLN B 1 178 ? -10.008 -38.594 -6.453 1 92.88 178 GLN B CA 1
ATOM 3771 C C . GLN B 1 178 ? -8.758 -38.438 -7.32 1 92.88 178 GLN B C 1
ATOM 3773 O O . GLN B 1 178 ? -7.852 -37.656 -6.969 1 92.88 178 GLN B O 1
ATOM 3778 N N . LYS B 1 179 ? -8.75 -39.156 -8.406 1 92.62 179 LYS B N 1
ATOM 3779 C CA . LYS B 1 179 ? -7.66 -39.125 -9.383 1 92.62 179 LYS B CA 1
ATOM 3780 C C . LYS B 1 179 ? -8.07 -38.312 -10.617 1 92.62 179 LYS B C 1
ATOM 3782 O O . LYS B 1 179 ? -9.18 -38.469 -11.117 1 92.62 179 LYS B O 1
ATOM 3787 N N . VAL B 1 180 ? -7.148 -37.469 -10.969 1 93.75 180 VAL B N 1
ATOM 3788 C CA . VAL B 1 180 ? -7.406 -36.688 -12.172 1 93.75 180 VAL B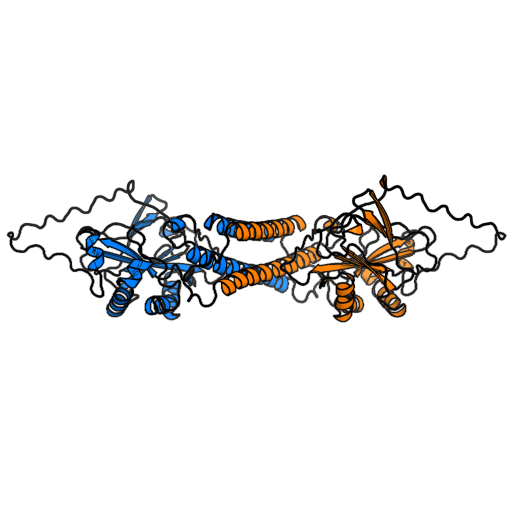 CA 1
ATOM 3789 C C . VAL B 1 180 ? -6.168 -36.656 -13.062 1 93.75 180 VAL B C 1
ATOM 3791 O O . VAL B 1 180 ? -5.055 -36.438 -12.594 1 93.75 180 VAL B O 1
ATOM 3794 N N . ARG B 1 181 ? -6.324 -37 -14.32 1 89.31 181 ARG B N 1
ATOM 3795 C CA . ARG B 1 181 ? -5.266 -36.875 -15.32 1 89.31 181 ARG B CA 1
ATOM 3796 C C . ARG B 1 181 ? -5.852 -36.719 -16.719 1 89.31 181 ARG B C 1
ATOM 3798 O O . ARG B 1 181 ? -6.832 -37.375 -17.062 1 89.31 181 ARG B O 1
ATOM 3805 N N . GLY B 1 182 ? -5.223 -35.906 -17.453 1 87.31 182 GLY B N 1
ATOM 3806 C CA . GLY B 1 182 ? -5.582 -35.875 -18.859 1 87.31 182 GLY B CA 1
ATOM 3807 C C . GLY B 1 182 ? -5.293 -37.188 -19.562 1 87.31 182 GLY B C 1
ATOM 3808 O O . GLY B 1 182 ? -4.301 -37.875 -19.266 1 87.31 182 GLY B O 1
ATOM 3809 N N . PRO B 1 183 ? -6.066 -37.5 -20.531 1 89 183 PRO B N 1
ATOM 3810 C CA . PRO B 1 183 ? -5.918 -38.781 -21.219 1 89 183 PRO B CA 1
ATOM 3811 C C . PRO B 1 183 ? -4.77 -38.781 -22.219 1 89 183 PRO B C 1
ATOM 3813 O O . PRO B 1 183 ? -4.277 -39.875 -22.594 1 89 183 PRO B O 1
ATOM 3816 N N . ARG B 1 184 ? -4.324 -37.656 -22.688 1 92.12 184 ARG B N 1
ATOM 3817 C CA . ARG B 1 184 ? -3.287 -37.594 -23.703 1 92.12 184 ARG B CA 1
ATOM 3818 C C . ARG B 1 184 ? -2.516 -36.281 -23.625 1 92.12 184 ARG B C 1
ATOM 3820 O O . ARG B 1 184 ? -2.898 -35.375 -22.875 1 92.12 184 ARG B O 1
ATOM 3827 N N . MET B 1 185 ? -1.419 -36.25 -24.344 1 94.81 185 MET B N 1
ATOM 3828 C CA . MET B 1 185 ? -0.576 -35.062 -24.375 1 94.81 185 MET B CA 1
ATOM 3829 C C . MET B 1 185 ? -1.374 -33.844 -24.828 1 94.81 185 MET B C 1
ATOM 3831 O O . MET B 1 185 ? -2.197 -33.938 -25.734 1 94.81 185 MET B O 1
ATOM 3835 N N . GLY B 1 186 ? -1.214 -32.688 -24.172 1 97.56 186 GLY B N 1
ATOM 3836 C CA . GLY B 1 186 ? -1.881 -31.453 -24.531 1 97.56 186 GLY B CA 1
ATOM 3837 C C . GLY B 1 186 ? -3.104 -31.156 -23.688 1 97.56 186 GLY B C 1
ATOM 3838 O O . GLY B 1 186 ? -3.605 -30.031 -23.672 1 97.56 186 GLY B O 1
ATOM 3839 N N . TRP B 1 187 ? -3.596 -32.156 -23.031 1 97.81 187 TRP B N 1
ATOM 3840 C CA . TRP B 1 187 ? -4.742 -31.953 -22.141 1 97.81 187 TRP B CA 1
ATOM 3841 C C . TRP B 1 187 ? -4.32 -31.266 -20.844 1 97.81 187 TRP B C 1
ATOM 3843 O O . TRP B 1 187 ? -3.213 -31.484 -20.359 1 97.81 187 TRP B O 1
ATOM 3853 N N . ALA B 1 188 ? -5.215 -30.469 -20.391 1 98.38 188 ALA B N 1
ATOM 3854 C CA . ALA B 1 188 ? -4.906 -29.656 -19.219 1 98.38 188 ALA B CA 1
ATOM 3855 C C . ALA B 1 188 ? -5.973 -29.828 -18.141 1 98.38 188 ALA B C 1
ATOM 3857 O O . ALA B 1 188 ? -7.062 -30.344 -18.406 1 98.38 188 ALA B O 1
ATOM 3858 N N . MET B 1 189 ? -5.652 -29.516 -16.984 1 98.25 189 MET B N 1
ATOM 3859 C CA . MET B 1 189 ? -6.586 -29.312 -15.883 1 98.25 189 MET B CA 1
ATOM 3860 C C . MET B 1 189 ? -6.254 -28.031 -15.117 1 98.25 189 MET B C 1
ATOM 3862 O O . MET B 1 189 ? -5.098 -27.609 -15.086 1 98.25 189 MET B O 1
ATOM 3866 N N . VAL B 1 190 ? -7.254 -27.453 -14.57 1 98.69 190 VAL B N 1
ATOM 3867 C CA . VAL B 1 190 ? -7.094 -26.281 -13.727 1 98.69 190 VAL B CA 1
ATOM 3868 C C . VAL B 1 190 ? -7.422 -26.641 -12.281 1 98.69 190 VAL B C 1
ATOM 3870 O O . VAL B 1 190 ? -8.438 -27.266 -12 1 98.69 190 VAL B O 1
ATOM 3873 N N . LEU B 1 191 ? -6.539 -26.281 -11.438 1 98.62 191 LEU B N 1
ATOM 3874 C CA . LEU B 1 191 ? -6.613 -26.672 -10.039 1 98.62 191 LEU B CA 1
ATOM 3875 C C . LEU B 1 191 ? -6.441 -25.469 -9.125 1 98.62 191 LEU B C 1
ATOM 3877 O O . LEU B 1 191 ? -5.527 -24.656 -9.32 1 98.62 191 LEU B O 1
ATOM 3881 N N . GLN B 1 192 ? -7.352 -25.328 -8.219 1 98.56 192 GLN B N 1
ATOM 3882 C CA . GLN B 1 192 ? -7.172 -24.328 -7.176 1 98.56 192 GLN B CA 1
ATOM 3883 C C . GLN B 1 192 ? -6.164 -24.797 -6.133 1 98.56 192 GLN B C 1
ATOM 3885 O O . GLN B 1 192 ? -6.5 -24.953 -4.957 1 98.56 192 GLN B O 1
ATOM 3890 N N . GLY B 1 193 ? -5.008 -24.812 -6.535 1 97.81 193 GLY B N 1
ATOM 3891 C CA . GLY B 1 193 ? -3.941 -25.531 -5.859 1 97.81 193 GLY B CA 1
ATOM 3892 C C . GLY B 1 193 ? -3.562 -24.922 -4.523 1 97.81 193 GLY B C 1
ATOM 3893 O O . GLY B 1 193 ? -2.969 -25.594 -3.676 1 97.81 193 GLY B O 1
ATOM 3894 N N . GLY B 1 194 ? -3.785 -23.672 -4.32 1 97.94 194 GLY B N 1
ATOM 3895 C CA . GLY B 1 194 ? -3.488 -23.047 -3.041 1 97.94 194 GLY B CA 1
ATOM 3896 C C . GLY B 1 194 ? -4.48 -23.406 -1.954 1 97.94 194 GLY B C 1
ATOM 3897 O O . GLY B 1 194 ? -4.219 -23.188 -0.769 1 97.94 194 GLY B O 1
ATOM 3898 N N . TYR B 1 195 ? -5.562 -23.984 -2.303 1 97.56 195 TYR B N 1
ATOM 3899 C CA . TYR B 1 195 ? -6.641 -24.25 -1.354 1 97.56 195 TYR B CA 1
ATOM 3900 C C . TYR B 1 195 ? -6.918 -25.734 -1.235 1 97.56 195 TYR B C 1
ATOM 3902 O O . TYR B 1 195 ? -7.496 -26.188 -0.244 1 97.56 195 TYR B O 1
ATOM 3910 N N . VAL B 1 196 ? -6.527 -26.484 -2.232 1 97.56 196 VAL B N 1
ATOM 3911 C CA . VAL B 1 196 ? -6.887 -27.891 -2.309 1 97.56 196 VAL B CA 1
ATOM 3912 C C . VAL B 1 196 ? -5.645 -28.75 -2.096 1 97.56 196 VAL B C 1
ATOM 3914 O O . VAL B 1 196 ? -4.641 -28.594 -2.793 1 97.56 196 VAL B O 1
ATOM 3917 N N . ASP B 1 197 ? -5.695 -29.672 -1.146 1 96.5 197 ASP B N 1
ATOM 3918 C CA . ASP B 1 197 ? -4.613 -30.641 -0.959 1 96.5 197 ASP B CA 1
ATOM 3919 C C . ASP B 1 197 ? -4.531 -31.609 -2.137 1 96.5 197 ASP B C 1
ATOM 3921 O O . ASP B 1 197 ? -5.551 -32.156 -2.582 1 96.5 197 ASP B O 1
ATOM 3925 N N . HIS B 1 198 ? -3.346 -31.812 -2.639 1 96.94 198 HIS B N 1
ATOM 3926 C CA . HIS B 1 198 ? -3.176 -32.719 -3.783 1 96.94 198 HIS B CA 1
ATOM 3927 C C . HIS B 1 198 ? -1.772 -33.312 -3.814 1 96.94 198 HIS B C 1
ATOM 3929 O O . HIS B 1 198 ? -0.89 -32.875 -3.074 1 96.94 198 HIS B O 1
ATOM 3935 N N . ALA B 1 199 ? -1.61 -34.344 -4.559 1 95 199 ALA B N 1
ATOM 3936 C CA . ALA B 1 199 ? -0.337 -35.031 -4.73 1 95 199 ALA B CA 1
ATOM 3937 C C . ALA B 1 199 ? -0.206 -35.594 -6.145 1 95 199 ALA B C 1
ATOM 3939 O O . ALA B 1 199 ? -1.199 -36 -6.754 1 95 199 ALA B O 1
ATOM 3940 N N . ALA B 1 200 ? 0.96 -35.531 -6.645 1 90.44 200 ALA B N 1
ATOM 3941 C CA . ALA B 1 200 ? 1.232 -36.125 -7.945 1 90.44 200 ALA B CA 1
ATOM 3942 C C . ALA B 1 200 ? 1.646 -37.594 -7.789 1 90.44 200 ALA B C 1
ATOM 3944 O O . ALA B 1 200 ? 2.535 -37.906 -6.996 1 90.44 200 ALA B O 1
ATOM 3945 N N . LEU B 1 201 ? 0.97 -38.438 -8.523 1 88.88 201 LEU B N 1
ATOM 3946 C CA . LEU B 1 201 ? 1.37 -39.812 -8.578 1 88.88 201 LEU B CA 1
ATOM 3947 C C . LEU B 1 201 ? 2.391 -40.062 -9.688 1 88.88 201 LEU B C 1
ATOM 3949 O O . LEU B 1 201 ? 2.281 -39.469 -10.766 1 88.88 201 LEU B O 1
ATOM 3953 N N . GLY B 1 202 ? 3.314 -40.906 -9.359 1 84.62 202 GLY B N 1
ATOM 3954 C CA . GLY B 1 202 ? 4.27 -41.281 -10.398 1 84.62 202 GLY B CA 1
ATOM 3955 C C . GLY B 1 202 ? 3.682 -42.188 -11.453 1 84.62 202 GLY B C 1
ATOM 3956 O O . GLY B 1 202 ? 2.758 -42.969 -11.172 1 84.62 202 GLY B O 1
ATOM 3957 N N . ALA B 1 203 ? 4.25 -42 -12.656 1 85.62 203 ALA B N 1
ATOM 3958 C CA . ALA B 1 203 ? 3.965 -42.969 -13.695 1 85.62 203 ALA B CA 1
ATOM 3959 C C . ALA B 1 203 ? 4.883 -44.188 -13.57 1 85.62 203 ALA B C 1
ATOM 3961 O O . ALA B 1 203 ? 6.066 -44.062 -13.25 1 85.62 203 ALA B O 1
ATOM 3962 N N . TYR B 1 204 ? 4.402 -45.438 -13.766 1 82 204 TYR B N 1
ATOM 3963 C CA . TYR B 1 204 ? 5.277 -46.562 -13.523 1 82 204 TYR B CA 1
ATOM 3964 C C . TYR B 1 204 ? 5.473 -47.375 -14.797 1 82 204 TYR B C 1
ATOM 3966 O O . TYR B 1 204 ? 6.293 -48.312 -14.828 1 82 204 TYR B O 1
ATOM 3974 N N . ASP B 1 205 ? 4.812 -47.25 -15.797 1 73.25 205 ASP B N 1
ATOM 3975 C CA . ASP B 1 205 ? 4.98 -48.062 -17 1 73.25 205 ASP B CA 1
ATOM 3976 C C . ASP B 1 205 ? 5.707 -47.281 -18.094 1 73.25 205 ASP B C 1
ATOM 3978 O O . ASP B 1 205 ? 6.09 -47.844 -19.125 1 73.25 205 ASP B O 1
ATOM 3982 N N . GLY B 1 206 ? 5.867 -45.969 -17.953 1 71.31 206 GLY B N 1
ATOM 3983 C CA . GLY B 1 206 ? 6.414 -45.156 -19.016 1 71.31 206 GLY B CA 1
ATOM 3984 C C . GLY B 1 206 ? 7.828 -44.688 -18.75 1 71.31 206 GLY B C 1
ATOM 3985 O O . GLY B 1 206 ? 8.344 -44.875 -17.641 1 71.31 206 GLY B O 1
ATOM 3986 N N . GLN B 1 207 ? 8.414 -44.156 -19.828 1 77.31 207 GLN B N 1
ATOM 3987 C CA . GLN B 1 207 ? 9.781 -43.656 -19.734 1 77.31 207 GLN B CA 1
ATOM 3988 C C . GLN B 1 207 ? 9.812 -42.25 -19.125 1 77.31 207 GLN B C 1
ATOM 3990 O O . GLN B 1 207 ? 10.789 -41.875 -18.484 1 77.31 207 GLN B O 1
ATOM 3995 N N . GLU B 1 208 ? 8.688 -41.562 -19.469 1 87.19 208 GLU B N 1
ATOM 3996 C CA . GLU B 1 208 ? 8.672 -40.219 -18.953 1 87.19 208 GLU B CA 1
ATOM 3997 C C . GLU B 1 208 ? 7.277 -39.812 -18.469 1 87.19 208 GLU B C 1
ATOM 3999 O O . GLU B 1 208 ? 6.277 -40.375 -18.938 1 87.19 208 GLU B O 1
ATOM 4004 N N . ARG B 1 209 ? 7.176 -39.031 -17.5 1 89.75 209 ARG B N 1
ATOM 4005 C CA . ARG B 1 209 ? 6.008 -38.25 -17.141 1 89.75 209 ARG B CA 1
ATOM 4006 C C . ARG B 1 209 ? 6.379 -36.781 -16.984 1 89.75 209 ARG B C 1
ATOM 4008 O O . ARG B 1 209 ? 7.02 -36.375 -16 1 89.75 209 ARG B O 1
ATOM 4015 N N . ILE B 1 210 ? 5.977 -35.969 -17.953 1 92.56 210 ILE B N 1
ATOM 4016 C CA . ILE B 1 210 ? 6.336 -34.562 -17.984 1 92.56 210 ILE B CA 1
ATOM 4017 C C . ILE B 1 210 ? 5.07 -33.719 -17.969 1 92.56 210 ILE B C 1
ATOM 4019 O O . ILE B 1 210 ? 4.188 -33.906 -18.812 1 92.56 210 ILE B O 1
ATOM 4023 N N . THR B 1 211 ? 4.969 -32.875 -16.984 1 95.19 211 THR B N 1
ATOM 4024 C CA . THR B 1 211 ? 3.863 -31.922 -16.906 1 95.19 211 THR B CA 1
ATOM 4025 C C . THR B 1 211 ? 4.379 -30.484 -16.875 1 95.19 211 THR B C 1
ATOM 4027 O O . THR B 1 211 ? 5.477 -30.219 -16.359 1 95.19 211 THR B O 1
ATOM 4030 N N . MET B 1 212 ? 3.701 -29.641 -17.484 1 96.88 212 MET B N 1
ATOM 4031 C CA . MET B 1 212 ? 3.963 -28.203 -17.438 1 96.88 212 MET B CA 1
ATOM 4032 C C . MET B 1 212 ? 2.906 -27.484 -16.609 1 96.88 212 MET B C 1
ATOM 4034 O O . MET B 1 212 ? 1.711 -27.75 -16.75 1 96.88 212 MET B O 1
ATOM 4038 N N . VAL B 1 213 ? 3.354 -26.609 -15.75 1 97.56 213 VAL B N 1
ATOM 4039 C CA . VAL B 1 213 ? 2.445 -25.953 -14.812 1 97.56 213 VAL B CA 1
ATOM 4040 C C . VAL B 1 213 ? 2.619 -24.438 -14.906 1 97.56 213 VAL B C 1
ATOM 4042 O O . VAL B 1 213 ? 3.742 -23.938 -14.852 1 97.56 213 VAL B O 1
ATOM 4045 N N . THR B 1 214 ? 1.576 -23.672 -15.094 1 98.62 214 THR B N 1
ATOM 4046 C CA . THR B 1 214 ? 1.568 -22.219 -14.977 1 98.62 214 THR B CA 1
ATOM 4047 C C . THR B 1 214 ? 0.712 -21.781 -13.789 1 98.62 214 THR B C 1
ATOM 4049 O O . THR B 1 214 ? -0.394 -22.297 -13.594 1 98.62 214 THR B O 1
ATOM 4052 N N . SER B 1 215 ? 1.246 -20.891 -13.055 1 98.62 215 SER B N 1
ATOM 4053 C CA . SER B 1 215 ? 0.586 -20.422 -11.844 1 98.62 215 SER B CA 1
ATOM 4054 C C . SER B 1 215 ? -0.187 -19.141 -12.102 1 98.62 215 SER B C 1
ATOM 4056 O O . SER B 1 215 ? 0.277 -18.266 -12.844 1 98.62 215 SER B O 1
ATOM 4058 N N . TYR B 1 216 ? -1.369 -19.016 -11.453 1 98.81 216 TYR B N 1
ATOM 4059 C CA . TYR B 1 216 ? -2.285 -17.906 -11.688 1 98.81 216 TYR B CA 1
ATOM 4060 C C . TYR B 1 216 ? -2.75 -17.297 -10.375 1 98.81 216 TYR B C 1
ATOM 4062 O O . TYR B 1 216 ? -2.721 -17.953 -9.328 1 98.81 216 TYR B O 1
ATOM 4070 N N . ARG B 1 217 ? -3.156 -16.094 -10.492 1 98.62 217 ARG B N 1
ATOM 4071 C CA . ARG B 1 217 ? -3.936 -15.383 -9.484 1 98.62 217 ARG B CA 1
ATOM 4072 C C . ARG B 1 217 ? -5.176 -14.742 -10.102 1 98.62 217 ARG B C 1
ATOM 4074 O O . ARG B 1 217 ? -5.293 -14.664 -11.328 1 98.62 217 ARG B O 1
ATOM 4081 N N . ALA B 1 218 ? -6.102 -14.375 -9.234 1 98.75 218 ALA B N 1
ATOM 4082 C CA . ALA B 1 218 ? -7.266 -13.648 -9.742 1 98.75 218 ALA B CA 1
ATOM 4083 C C . ALA B 1 218 ? -6.848 -12.336 -10.398 1 98.75 218 ALA B C 1
ATOM 4085 O O . ALA B 1 218 ? -5.969 -11.633 -9.891 1 98.75 218 ALA B O 1
ATOM 4086 N N . LYS B 1 219 ? -7.445 -12.023 -11.508 1 98.5 219 LYS B N 1
ATOM 4087 C CA . LYS B 1 219 ? -7.207 -10.742 -12.172 1 98.5 219 LYS B CA 1
ATOM 4088 C C . LYS B 1 219 ? -7.656 -9.578 -11.297 1 98.5 219 LYS B C 1
ATOM 4090 O O . LYS B 1 219 ? -7.008 -8.531 -11.266 1 98.5 219 LYS B O 1
ATOM 4095 N N . ASP B 1 220 ? -8.805 -9.758 -10.617 1 98.31 220 ASP B N 1
ATOM 4096 C CA . ASP B 1 220 ? -9.281 -8.758 -9.664 1 98.31 220 ASP B CA 1
ATOM 4097 C C . ASP B 1 220 ? -8.336 -8.648 -8.469 1 98.31 220 ASP B C 1
ATOM 4099 O O . ASP B 1 220 ? -8.281 -9.555 -7.629 1 98.31 220 ASP B O 1
ATOM 4103 N N . VAL B 1 221 ? -7.68 -7.543 -8.305 1 98.25 221 VAL B N 1
ATOM 4104 C CA . VAL B 1 221 ? -6.633 -7.371 -7.301 1 98.25 221 VAL B CA 1
ATOM 4105 C C . VAL B 1 221 ? -7.258 -7.324 -5.906 1 98.25 221 VAL B C 1
ATOM 4107 O O . VAL B 1 221 ? -6.555 -7.457 -4.902 1 98.25 221 VAL B O 1
ATOM 4110 N N . MET B 1 222 ? -8.547 -7.109 -5.883 1 98.06 222 MET B N 1
ATOM 4111 C CA . MET B 1 222 ? -9.203 -7.004 -4.582 1 98.06 222 MET B CA 1
ATOM 4112 C C . MET B 1 222 ? -9.539 -8.383 -4.027 1 98.06 222 MET B C 1
ATOM 4114 O O . MET B 1 222 ? -9.906 -8.516 -2.859 1 98.06 222 MET B O 1
ATOM 4118 N N . LEU B 1 223 ? -9.445 -9.445 -4.848 1 97.88 223 LEU B N 1
ATOM 4119 C CA . LEU B 1 223 ? -9.602 -10.812 -4.367 1 97.88 223 LEU B CA 1
ATOM 4120 C C . LEU B 1 223 ? -8.32 -11.312 -3.695 1 97.88 223 LEU B C 1
ATOM 4122 O O . LEU B 1 223 ? -7.23 -10.844 -4.016 1 97.88 223 LEU B O 1
ATOM 4126 N N . PRO B 1 224 ? -8.461 -12.258 -2.787 1 97.44 224 PRO B N 1
ATOM 4127 C CA . PRO B 1 224 ? -7.305 -12.719 -2.025 1 97.44 224 PRO B CA 1
ATOM 4128 C C . PRO B 1 224 ? -6.207 -13.305 -2.916 1 97.44 224 PRO B C 1
ATOM 4130 O O . PRO B 1 224 ? -6.504 -14.031 -3.865 1 97.44 224 PRO B O 1
ATOM 4133 N N . ASP B 1 225 ? -5.043 -12.891 -2.727 1 98.38 225 ASP B N 1
ATOM 4134 C CA . ASP B 1 225 ? -3.824 -13.516 -3.227 1 98.38 225 ASP B CA 1
ATOM 4135 C C . ASP B 1 225 ? -3.037 -14.172 -2.092 1 98.38 225 ASP B C 1
ATOM 4137 O O . ASP B 1 225 ? -2.305 -13.492 -1.367 1 98.38 225 ASP B O 1
ATOM 4141 N N . ILE B 1 226 ? -3.135 -15.469 -1.998 1 98.19 226 ILE B N 1
ATOM 4142 C CA . ILE B 1 226 ? -2.584 -16.188 -0.855 1 98.19 226 ILE B CA 1
ATOM 4143 C C . ILE B 1 226 ? -1.198 -16.719 -1.202 1 98.19 226 ILE B C 1
ATOM 4145 O O . ILE B 1 226 ? -0.71 -17.656 -0.562 1 98.19 226 ILE B O 1
ATOM 4149 N N . SER B 1 227 ? -0.56 -16.234 -2.242 1 98.44 227 SER B N 1
ATOM 4150 C CA . SER B 1 227 ? 0.717 -16.734 -2.744 1 98.44 227 SER B CA 1
ATOM 4151 C C . SER B 1 227 ? 1.792 -16.672 -1.664 1 98.44 227 SER B C 1
ATOM 4153 O O . SER B 1 227 ? 1.861 -15.719 -0.894 1 98.44 227 SER B O 1
ATOM 4155 N N . ILE B 1 228 ? 2.619 -17.703 -1.61 1 97.94 228 ILE B N 1
ATOM 4156 C CA . ILE B 1 228 ? 3.777 -17.781 -0.728 1 97.94 228 ILE B CA 1
ATOM 4157 C C . ILE B 1 228 ? 5.004 -18.219 -1.525 1 97.94 228 ILE B C 1
ATOM 4159 O O . ILE B 1 228 ? 4.93 -19.125 -2.346 1 97.94 228 ILE B O 1
ATOM 4163 N N . LEU B 1 229 ? 6.094 -17.578 -1.321 1 96.56 229 LEU B N 1
ATOM 4164 C CA . LEU B 1 229 ? 7.281 -17.828 -2.131 1 96.56 229 LEU B CA 1
ATOM 4165 C C . LEU B 1 229 ? 8.227 -18.797 -1.42 1 96.56 229 LEU B C 1
ATOM 4167 O O . LEU B 1 229 ? 8.992 -19.516 -2.068 1 96.56 229 LEU B O 1
ATOM 4171 N N . SER B 1 230 ? 8.234 -18.938 -0.122 1 94.38 230 SER B N 1
ATOM 4172 C CA . SER B 1 230 ? 9.25 -19.562 0.718 1 94.38 230 SER B CA 1
ATOM 4173 C C . SER B 1 230 ? 9.5 -21 0.298 1 94.38 230 SER B C 1
ATOM 4175 O O . SER B 1 230 ? 10.648 -21.438 0.169 1 94.38 230 SER B O 1
ATOM 4177 N N . PRO B 1 231 ? 8.484 -21.797 -0.016 1 91.69 231 PRO B N 1
ATOM 4178 C CA . PRO B 1 231 ? 8.727 -23.188 -0.389 1 91.69 231 PRO B CA 1
ATOM 4179 C C . PRO B 1 231 ? 9.477 -23.328 -1.714 1 91.69 231 PRO B C 1
ATOM 4181 O O . PRO B 1 231 ? 10.0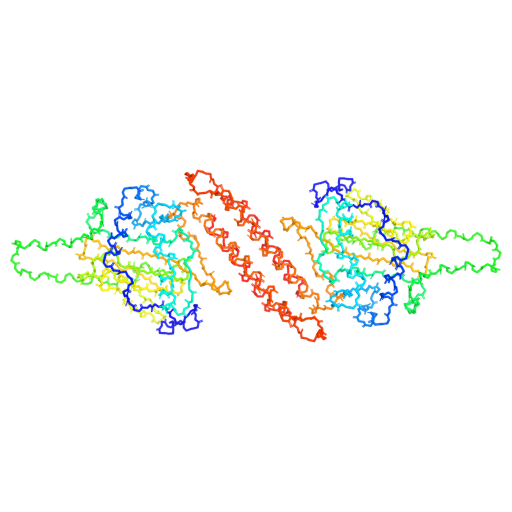86 -24.375 -1.98 1 91.69 231 PRO B O 1
ATOM 4184 N N . LEU B 1 232 ? 9.5 -22.312 -2.484 1 90.69 232 LEU B N 1
ATOM 4185 C CA . LEU B 1 232 ? 10.062 -22.391 -3.828 1 90.69 232 LEU B CA 1
ATOM 4186 C C . LEU B 1 232 ? 11.492 -21.859 -3.852 1 90.69 232 LEU B C 1
ATOM 4188 O O . LEU B 1 232 ? 12.211 -22.062 -4.832 1 90.69 232 LEU B O 1
ATOM 4192 N N . ARG B 1 233 ? 11.977 -21.203 -2.852 1 89.31 233 ARG B N 1
ATOM 4193 C CA . ARG B 1 233 ? 13.258 -20.5 -2.824 1 89.31 233 ARG B CA 1
ATOM 4194 C C . ARG B 1 233 ? 14.406 -21.453 -3.137 1 89.31 233 ARG B C 1
ATOM 4196 O O . ARG B 1 233 ? 15.305 -21.125 -3.908 1 89.31 233 ARG B O 1
ATOM 4203 N N . PRO B 1 234 ? 14.375 -22.672 -2.637 1 82.5 234 PRO B N 1
ATOM 4204 C CA . PRO B 1 234 ? 15.484 -23.578 -2.932 1 82.5 234 PRO B CA 1
ATOM 4205 C C . PRO B 1 234 ? 15.555 -23.969 -4.406 1 82.5 234 PRO B C 1
ATOM 4207 O O . PRO B 1 234 ? 16.594 -24.422 -4.883 1 82.5 234 PRO B O 1
ATOM 4210 N N . MET B 1 235 ? 14.516 -23.734 -5.18 1 75.62 235 MET B N 1
ATOM 4211 C CA . MET B 1 235 ? 14.414 -24.25 -6.543 1 75.62 235 MET B CA 1
ATOM 4212 C C . MET B 1 235 ? 14.672 -23.141 -7.562 1 75.62 235 MET B C 1
ATOM 4214 O O . MET B 1 235 ? 14.57 -23.375 -8.766 1 75.62 235 MET B O 1
ATOM 4218 N N . GLY B 1 236 ? 15.023 -21.984 -7.07 1 77.62 236 GLY B N 1
ATOM 4219 C CA . GLY B 1 236 ? 15.023 -20.922 -8.062 1 77.62 236 GLY B CA 1
ATOM 4220 C C . GLY B 1 236 ? 16.25 -20.031 -7.977 1 77.62 236 GLY B C 1
ATOM 4221 O O . GLY B 1 236 ? 17.094 -20.203 -7.086 1 77.62 236 GLY B O 1
ATOM 4222 N N . HIS B 1 237 ? 16.344 -19.328 -9.094 1 84.31 237 HIS B N 1
ATOM 4223 C CA . HIS B 1 237 ? 17.328 -18.266 -9.125 1 84.31 237 HIS B CA 1
ATOM 4224 C C . HIS B 1 237 ? 16.859 -17.062 -8.305 1 84.31 237 HIS B C 1
ATOM 4226 O O . HIS B 1 237 ? 16 -16.297 -8.75 1 84.31 237 HIS B O 1
ATOM 4232 N N . HIS B 1 238 ? 17.516 -16.891 -7.23 1 87.69 238 HIS B N 1
ATOM 4233 C CA . HIS B 1 238 ? 17.016 -15.961 -6.219 1 87.69 238 HIS B CA 1
ATOM 4234 C C . HIS B 1 238 ? 16.875 -14.555 -6.777 1 87.69 238 HIS B C 1
ATOM 4236 O O . HIS B 1 238 ? 15.867 -13.883 -6.539 1 87.69 238 HIS B O 1
ATOM 4242 N N . ASN B 1 239 ? 17.828 -14.078 -7.5 1 88.94 239 ASN B N 1
ATOM 4243 C CA . ASN B 1 239 ? 17.781 -12.711 -8 1 88.94 239 ASN B CA 1
ATOM 4244 C C . ASN B 1 239 ? 16.578 -12.477 -8.898 1 88.94 239 ASN B C 1
ATOM 4246 O O . ASN B 1 239 ? 15.859 -11.484 -8.742 1 88.94 239 ASN B O 1
ATOM 4250 N N . GLU B 1 240 ? 16.266 -13.445 -9.75 1 89 240 GLU B N 1
ATOM 4251 C CA . GLU B 1 240 ? 15.125 -13.344 -10.648 1 89 240 GLU B CA 1
ATOM 4252 C C . GLU B 1 240 ? 13.812 -13.539 -9.898 1 89 240 GLU B C 1
ATOM 4254 O O . GLU B 1 240 ? 12.859 -12.797 -10.094 1 89 240 GLU B O 1
ATOM 4259 N N . MET B 1 241 ? 13.836 -14.5 -9.109 1 91.69 241 MET B N 1
ATOM 4260 C CA . MET B 1 241 ? 12.633 -14.852 -8.359 1 91.69 241 MET B CA 1
ATOM 4261 C C . MET B 1 241 ? 12.211 -13.711 -7.438 1 91.69 241 MET B C 1
ATOM 4263 O O . MET B 1 241 ? 11.031 -13.352 -7.383 1 91.69 241 MET B O 1
ATOM 4267 N N . TYR B 1 242 ? 13.234 -13.125 -6.746 1 94.56 242 TYR B N 1
ATOM 4268 C CA . TYR B 1 242 ? 12.922 -12.062 -5.801 1 94.56 242 TYR B CA 1
ATOM 4269 C C . TYR B 1 242 ? 12.469 -10.797 -6.527 1 94.56 242 TYR B C 1
ATOM 4271 O O . TYR B 1 242 ? 11.602 -10.07 -6.043 1 94.56 242 TYR B O 1
ATOM 4279 N N . TYR B 1 243 ? 13.062 -10.555 -7.645 1 94.31 243 TYR B N 1
ATOM 4280 C CA . TYR B 1 243 ? 12.641 -9.406 -8.445 1 94.31 243 TYR B CA 1
ATOM 4281 C C . TYR B 1 243 ? 11.188 -9.547 -8.875 1 94.31 243 TYR B C 1
ATOM 4283 O O . TYR B 1 243 ? 10.375 -8.641 -8.648 1 94.31 243 TYR B O 1
ATOM 4291 N N . GLU B 1 244 ? 10.852 -10.672 -9.445 1 95.56 244 GLU B N 1
ATOM 4292 C CA . GLU B 1 244 ? 9.508 -10.852 -9.977 1 95.56 244 GLU B CA 1
ATOM 4293 C C . GLU B 1 244 ? 8.477 -10.961 -8.859 1 95.56 244 GLU B C 1
ATOM 4295 O O . GLU B 1 244 ? 7.375 -10.414 -8.961 1 95.56 244 GLU B O 1
ATOM 4300 N N . TRP B 1 245 ? 8.859 -11.609 -7.773 1 97.38 245 TRP B N 1
ATOM 4301 C CA . TRP B 1 245 ? 8.008 -11.719 -6.594 1 97.38 245 TRP B CA 1
ATOM 4302 C C . TRP B 1 245 ? 7.695 -10.344 -6.012 1 97.38 245 TRP B C 1
ATOM 4304 O O . TRP B 1 245 ? 6.531 -10 -5.797 1 97.38 245 TRP B O 1
ATOM 4314 N N . SER B 1 246 ? 8.711 -9.516 -5.859 1 98.12 246 SER B N 1
ATOM 4315 C CA . SER B 1 246 ? 8.539 -8.219 -5.223 1 98.12 246 SER B CA 1
ATOM 4316 C C . SER B 1 246 ? 7.754 -7.262 -6.113 1 98.12 246 SER B C 1
ATOM 4318 O O . SER B 1 246 ? 6.84 -6.582 -5.648 1 98.12 246 SER B O 1
ATOM 4320 N N . THR B 1 247 ? 8.023 -7.266 -7.418 1 97.75 247 THR B N 1
ATOM 4321 C CA . THR B 1 247 ? 7.414 -6.293 -8.312 1 97.75 247 THR B CA 1
ATOM 4322 C C . THR B 1 247 ? 5.93 -6.582 -8.492 1 97.75 247 THR B C 1
ATOM 4324 O O . THR B 1 247 ? 5.102 -5.668 -8.438 1 97.75 247 THR B O 1
ATOM 4327 N N . TYR B 1 248 ? 5.582 -7.836 -8.742 1 97.44 248 TYR B N 1
ATOM 4328 C CA . TYR B 1 248 ? 4.156 -8.055 -8.961 1 97.44 248 TYR B CA 1
ATOM 4329 C C . TYR B 1 248 ? 3.359 -7.777 -7.691 1 97.44 248 TYR B C 1
ATOM 4331 O O . TYR B 1 248 ? 2.234 -7.273 -7.75 1 97.44 248 TYR B O 1
ATOM 4339 N N . ARG B 1 249 ? 3.928 -8.07 -6.527 1 98.62 249 ARG B N 1
ATOM 4340 C CA . ARG B 1 249 ? 3.203 -7.875 -5.273 1 98.62 249 ARG B CA 1
ATOM 4341 C C . ARG B 1 249 ? 3.092 -6.395 -4.934 1 98.62 249 ARG B C 1
ATOM 4343 O O . ARG B 1 249 ? 2.062 -5.945 -4.426 1 98.62 249 ARG B O 1
ATOM 4350 N N . LEU B 1 250 ? 4.184 -5.621 -5.191 1 98.81 250 LEU B N 1
ATOM 4351 C CA . LEU B 1 250 ? 4.117 -4.172 -5.027 1 98.81 250 LEU B CA 1
ATOM 4352 C C . LEU B 1 250 ? 3.078 -3.564 -5.965 1 98.81 250 LEU B C 1
ATOM 4354 O O . LEU B 1 250 ? 2.303 -2.695 -5.562 1 98.81 250 LEU B O 1
ATOM 4358 N N . ASP B 1 251 ? 3.055 -4.066 -7.164 1 98.81 251 ASP B N 1
ATOM 4359 C CA . ASP B 1 251 ? 2.092 -3.572 -8.141 1 98.81 251 ASP B CA 1
ATOM 4360 C C . ASP B 1 251 ? 0.661 -3.891 -7.711 1 98.81 251 ASP B C 1
ATOM 4362 O O . ASP B 1 251 ? -0.24 -3.064 -7.871 1 98.81 251 ASP B O 1
ATOM 4366 N N . LEU B 1 252 ? 0.475 -5.082 -7.246 1 98.81 252 LEU B N 1
ATOM 4367 C CA . LEU B 1 252 ? -0.843 -5.48 -6.762 1 98.81 252 LEU B CA 1
ATOM 4368 C C . LEU B 1 252 ? -1.295 -4.578 -5.613 1 98.81 252 LEU B C 1
ATOM 4370 O O . LEU B 1 252 ? -2.424 -4.086 -5.617 1 98.81 252 LEU B O 1
ATOM 4374 N N . LEU B 1 253 ? -0.433 -4.281 -4.703 1 98.88 253 LEU B N 1
ATOM 4375 C CA . LEU B 1 253 ? -0.766 -3.438 -3.561 1 98.88 253 LEU B CA 1
ATOM 4376 C C . LEU B 1 253 ? -1.072 -2.014 -4.012 1 98.88 253 LEU B C 1
ATOM 4378 O O . LEU B 1 253 ? -1.985 -1.374 -3.482 1 98.88 253 LEU B O 1
ATOM 4382 N N . SER B 1 254 ? -0.229 -1.54 -4.938 1 98.88 254 SER B N 1
ATOM 4383 C CA . SER B 1 254 ? -0.485 -0.209 -5.477 1 98.88 254 SER B CA 1
ATOM 4384 C C . SER B 1 254 ? -1.917 -0.086 -5.988 1 98.88 254 SER B C 1
ATOM 4386 O O . SER B 1 254 ? -2.625 0.862 -5.641 1 98.88 254 SER B O 1
ATOM 4388 N N . GLU B 1 255 ? -2.365 -1.076 -6.688 1 98.88 255 GLU B N 1
ATOM 4389 C CA . GLU B 1 255 ? -3.707 -1.049 -7.262 1 98.88 255 GLU B CA 1
ATOM 4390 C C . GLU B 1 255 ? -4.77 -1.238 -6.184 1 98.88 255 GLU B C 1
ATOM 4392 O O . GLU B 1 255 ? -5.828 -0.609 -6.23 1 98.88 255 GLU B O 1
ATOM 4397 N N . ARG B 1 256 ? -4.523 -2.092 -5.238 1 98.88 256 ARG B N 1
ATOM 4398 C CA . ARG B 1 256 ? -5.465 -2.311 -4.148 1 98.88 256 ARG B CA 1
ATOM 4399 C C . ARG B 1 256 ? -5.742 -1.015 -3.393 1 98.88 256 ARG B C 1
ATOM 4401 O O . ARG B 1 256 ? -6.898 -0.677 -3.129 1 98.88 256 ARG B O 1
ATOM 4408 N N . PHE B 1 257 ? -4.699 -0.335 -3.07 1 98.94 257 PHE B N 1
ATOM 4409 C CA . PHE B 1 257 ? -4.844 0.891 -2.293 1 98.94 257 PHE B CA 1
ATOM 4410 C C . PHE B 1 257 ? -5.559 1.965 -3.105 1 98.94 257 PHE B C 1
ATOM 4412 O O . PHE B 1 257 ? -6.387 2.707 -2.572 1 98.94 257 PHE B O 1
ATOM 4419 N N . LYS B 1 258 ? -5.203 2.053 -4.328 1 98.81 258 LYS B N 1
ATOM 4420 C CA . LYS B 1 258 ? -5.902 2.977 -5.219 1 98.81 258 LYS B CA 1
ATOM 4421 C C . LYS B 1 258 ? -7.398 2.68 -5.254 1 98.81 258 LYS B C 1
ATOM 4423 O O . LYS B 1 258 ? -8.219 3.584 -5.082 1 98.81 258 LYS B O 1
ATOM 4428 N N . ARG B 1 259 ? -7.77 1.464 -5.418 1 98.75 259 ARG B N 1
ATOM 4429 C CA . ARG B 1 259 ? -9.164 1.066 -5.543 1 98.75 259 ARG B CA 1
ATOM 4430 C C . ARG B 1 259 ? -9.922 1.288 -4.238 1 98.75 259 ARG B C 1
ATOM 4432 O O . ARG B 1 259 ? -11.078 1.719 -4.246 1 98.75 259 ARG B O 1
ATOM 4439 N N . GLN B 1 260 ? -9.273 0.933 -3.162 1 98.69 260 GLN B N 1
ATOM 4440 C CA . GLN B 1 260 ? -9.922 1.146 -1.871 1 98.69 260 GLN B CA 1
ATOM 4441 C C . GLN B 1 260 ? -10.195 2.627 -1.632 1 98.69 260 GLN B C 1
ATOM 4443 O O . GLN B 1 260 ? -11.25 2.99 -1.108 1 98.69 260 GLN B O 1
ATOM 4448 N N . SER B 1 261 ? -9.234 3.488 -1.982 1 98.38 261 SER B N 1
ATOM 4449 C CA . SER B 1 261 ? -9.438 4.93 -1.902 1 98.38 261 SER B CA 1
ATOM 4450 C C . SER B 1 261 ? -10.617 5.367 -2.77 1 98.38 261 SER B C 1
ATOM 4452 O O . SER B 1 261 ? -11.445 6.168 -2.336 1 98.38 261 SER B O 1
ATOM 4454 N N . GLU B 1 262 ? -10.695 4.816 -3.93 1 97.75 262 GLU B N 1
ATOM 4455 C CA . GLU B 1 262 ? -11.773 5.137 -4.855 1 97.75 262 GLU B CA 1
ATOM 4456 C C . GLU B 1 262 ? -13.125 4.707 -4.297 1 97.75 262 GLU B C 1
ATOM 4458 O O . GLU B 1 262 ? -14.141 5.379 -4.516 1 97.75 262 GLU B O 1
ATOM 4463 N N . VAL B 1 263 ? -13.18 3.621 -3.635 1 96.75 263 VAL B N 1
ATOM 4464 C CA . VAL B 1 263 ? -14.406 3.162 -2.996 1 96.75 263 VAL B CA 1
ATOM 4465 C C . VAL B 1 263 ? -14.906 4.219 -2.016 1 96.75 263 VAL B C 1
ATOM 4467 O O . VAL B 1 263 ? -16.094 4.562 -2.012 1 96.75 263 VAL B O 1
ATOM 4470 N N . PHE B 1 264 ? -14.039 4.773 -1.157 1 95.75 264 PHE B N 1
ATOM 4471 C CA . PHE B 1 264 ? -14.406 5.805 -0.198 1 95.75 264 PHE B CA 1
ATOM 4472 C C . PHE B 1 264 ? -14.852 7.074 -0.914 1 95.75 264 PHE B C 1
ATOM 4474 O O . PHE B 1 264 ? -15.836 7.703 -0.522 1 95.75 264 PHE B O 1
ATOM 4481 N N . LYS B 1 265 ? -14.133 7.449 -1.95 1 94.56 265 LYS B N 1
ATOM 4482 C CA . LYS B 1 265 ? -14.461 8.664 -2.693 1 94.56 265 LYS B CA 1
ATOM 4483 C C . LYS B 1 265 ? -15.828 8.539 -3.363 1 94.56 265 LYS B C 1
ATOM 4485 O O . LYS B 1 265 ? -16.609 9.5 -3.367 1 94.56 265 LYS B O 1
ATOM 4490 N N . LYS B 1 266 ? -16.078 7.395 -3.883 1 93 266 LYS B N 1
ATOM 4491 C CA . LYS B 1 266 ? -17.359 7.152 -4.512 1 93 266 LYS B CA 1
ATOM 4492 C C . LYS B 1 266 ? -18.484 7.195 -3.48 1 93 266 LYS B C 1
ATOM 4494 O O . LYS B 1 266 ? -19.562 7.762 -3.74 1 93 266 LYS B O 1
ATOM 4499 N N . LYS B 1 267 ? -18.266 6.586 -2.381 1 91.06 267 LYS B N 1
ATOM 4500 C CA . LYS B 1 267 ? -19.266 6.582 -1.317 1 91.06 267 LYS B CA 1
ATOM 4501 C C . LYS B 1 267 ? -19.531 7.996 -0.807 1 91.06 267 LYS B C 1
ATOM 4503 O O . LYS B 1 267 ? -20.672 8.352 -0.509 1 91.06 267 LYS B O 1
ATOM 4508 N N . ARG B 1 268 ? -18.453 8.742 -0.653 1 88.38 268 ARG B N 1
ATOM 4509 C CA . ARG B 1 268 ? -18.578 10.125 -0.21 1 88.38 268 ARG B CA 1
ATOM 4510 C C . ARG B 1 268 ? -19.344 10.961 -1.231 1 88.38 268 ARG B C 1
ATOM 4512 O O . ARG B 1 268 ? -20.125 11.852 -0.863 1 88.38 268 ARG B O 1
ATOM 4519 N N . GLY B 1 269 ? -19.156 10.602 -2.465 1 80.62 269 GLY B N 1
ATOM 4520 C CA . GLY B 1 269 ? -19.828 11.344 -3.518 1 80.62 269 GLY B CA 1
ATOM 4521 C C . GLY B 1 269 ? -19.359 12.789 -3.619 1 80.62 269 GLY B C 1
ATOM 4522 O O . GLY B 1 269 ? -18.188 13.078 -3.398 1 80.62 269 GLY B O 1
ATOM 4523 N N . ASP B 1 270 ? -20.375 13.562 -4.09 1 64.25 270 ASP B N 1
ATOM 4524 C CA . ASP B 1 270 ? -20 14.945 -4.391 1 64.25 270 ASP B CA 1
ATOM 4525 C C . ASP B 1 270 ? -19.906 15.781 -3.115 1 64.25 270 ASP B C 1
ATOM 4527 O O . ASP B 1 270 ? -19.547 16.953 -3.164 1 64.25 270 ASP B O 1
ATOM 4531 N N . GLY B 1 271 ? -19.875 15.102 -1.879 1 61.69 271 GLY B N 1
ATOM 4532 C CA . GLY B 1 271 ? -19.625 15.797 -0.627 1 61.69 271 GLY B CA 1
ATOM 4533 C C . GLY B 1 271 ? -20.781 16.703 -0.217 1 61.69 271 GLY B C 1
ATOM 4534 O O . GLY B 1 271 ? -20.688 17.406 0.787 1 61.69 271 GLY B O 1
ATOM 4535 N N . GLN B 1 272 ? -21.734 16.828 -1.094 1 55.84 272 GLN B N 1
ATOM 4536 C CA . GLN B 1 272 ? -22.797 17.797 -0.85 1 55.84 272 GLN B CA 1
ATOM 4537 C C . GLN B 1 272 ? -23.797 17.266 0.169 1 55.84 272 GLN B C 1
ATOM 4539 O O . GLN B 1 272 ? -24.516 18.047 0.807 1 55.84 272 GLN B O 1
ATOM 4544 N N . ARG B 1 273 ? -23.844 16.031 0.254 1 55.81 273 ARG B N 1
ATOM 4545 C CA . ARG B 1 273 ? -24.859 15.531 1.184 1 55.81 273 ARG B CA 1
ATOM 4546 C C . ARG B 1 273 ? -24.391 15.688 2.629 1 55.81 273 ARG B C 1
ATOM 4548 O O . ARG B 1 273 ? -23.188 15.758 2.895 1 55.81 273 ARG B O 1
ATOM 4555 N N . PRO B 1 274 ? -25.344 16.078 3.477 1 58.47 274 PRO B N 1
ATOM 4556 C CA . PRO B 1 274 ? -24.969 16.109 4.891 1 58.47 274 PRO B CA 1
ATOM 4557 C C . PRO B 1 274 ? -24.188 14.867 5.312 1 58.47 274 PRO B C 1
ATOM 4559 O O . PRO B 1 274 ? -24.312 13.805 4.699 1 58.47 274 PRO B O 1
ATOM 4562 N N . TRP B 1 275 ? -23.141 15.086 6.031 1 60.19 275 TRP B N 1
ATOM 4563 C CA . TRP B 1 275 ? -22.281 14.016 6.535 1 60.19 275 TRP B CA 1
ATOM 4564 C C . TRP B 1 275 ? -23.125 12.898 7.152 1 60.19 275 TRP B C 1
ATOM 4566 O O . TRP B 1 275 ? -23.297 12.836 8.375 1 60.19 275 TRP B O 1
ATOM 4576 N N . GLY B 1 276 ? -24.203 12.617 6.523 1 60.06 276 GLY B N 1
ATOM 4577 C CA . GLY B 1 276 ? -25.109 11.672 7.16 1 60.06 276 GLY B CA 1
ATOM 4578 C C . GLY B 1 276 ? -24.609 10.242 7.102 1 60.06 276 GLY B C 1
ATOM 4579 O O . GLY B 1 276 ? -24.625 9.531 8.109 1 60.06 276 GLY B O 1
ATOM 4580 N N . GLU B 1 277 ? -24.156 9.844 5.992 1 74.56 277 GLU B N 1
ATOM 4581 C CA . GLU B 1 277 ? -23.828 8.43 6.004 1 74.56 277 GLU B CA 1
ATOM 4582 C C . GLU B 1 277 ? -22.344 8.219 6.332 1 74.56 277 GLU B C 1
ATOM 4584 O O . GLU B 1 277 ? -21.5 9.023 5.938 1 74.56 277 GLU B O 1
ATOM 4589 N N . GLU B 1 278 ? -22.078 7.215 7.195 1 87.75 278 GLU B N 1
ATOM 4590 C CA . GLU B 1 278 ? -20.719 6.828 7.555 1 87.75 278 GLU B CA 1
ATOM 4591 C C . GLU B 1 278 ? -19.938 6.336 6.332 1 87.75 278 GLU B C 1
ATOM 4593 O O . GLU B 1 278 ? -20.328 5.344 5.711 1 87.75 278 GLU B O 1
ATOM 4598 N N . VAL B 1 279 ? -18.969 7.066 5.906 1 91.81 279 VAL B N 1
ATOM 4599 C CA . VAL B 1 279 ? -18.219 6.766 4.691 1 91.81 279 VAL B CA 1
ATOM 4600 C C . VAL B 1 279 ? -17.203 5.664 4.969 1 91.81 279 VAL B C 1
ATOM 4602 O O . VAL B 1 279 ? -17.094 4.699 4.207 1 91.81 279 VAL B O 1
ATOM 4605 N N . VAL B 1 280 ? -16.5 5.82 6.074 1 94.81 280 VAL B N 1
ATOM 4606 C CA . VAL B 1 280 ? -15.508 4.836 6.469 1 94.81 280 VAL B CA 1
ATOM 4607 C C . VAL B 1 280 ? -16.016 4.023 7.656 1 94.81 280 VAL B C 1
ATOM 4609 O O . VAL B 1 280 ? -16.125 4.539 8.773 1 94.81 280 VAL B O 1
ATOM 4612 N N . LYS B 1 281 ? -16.438 2.867 7.391 1 94.88 281 LYS B N 1
ATOM 4613 C CA . LYS B 1 281 ? -16.734 1.944 8.484 1 94.88 281 LYS B CA 1
ATOM 4614 C C . LYS B 1 281 ? -15.453 1.451 9.148 1 94.88 281 LYS B C 1
ATOM 4616 O O . LYS B 1 281 ? -14.742 0.604 8.602 1 94.88 281 LYS B O 1
ATOM 4621 N N . LYS B 1 282 ? -15.219 1.969 10.289 1 94.44 282 LYS B N 1
ATOM 4622 C CA . LYS B 1 282 ? -13.922 1.83 10.945 1 94.44 282 LYS B CA 1
ATOM 4623 C C . LYS B 1 282 ? -13.508 0.365 11.039 1 94.44 282 LYS B C 1
ATOM 4625 O O . LYS B 1 282 ? -12.391 0.004 10.664 1 94.44 282 LYS B O 1
ATOM 4630 N N . ASP B 1 283 ? -14.391 -0.52 11.523 1 96.62 283 ASP B N 1
ATOM 4631 C CA . ASP B 1 283 ? -14.039 -1.916 11.766 1 96.62 283 ASP B CA 1
ATOM 4632 C C . ASP B 1 283 ? -13.719 -2.639 10.453 1 96.62 283 ASP B C 1
ATOM 4634 O O . ASP B 1 283 ? -12.773 -3.424 10.391 1 96.62 283 ASP B O 1
ATOM 4638 N N . GLU B 1 284 ? -14.484 -2.346 9.422 1 97.44 284 GLU B N 1
ATOM 4639 C CA . GLU B 1 284 ? -14.25 -2.955 8.117 1 97.44 284 GLU B CA 1
ATOM 4640 C C . GLU B 1 284 ? -12.93 -2.484 7.52 1 97.44 284 GLU B C 1
ATOM 4642 O O . GLU B 1 284 ? -12.18 -3.281 6.953 1 97.44 284 GLU B O 1
ATOM 4647 N N . PHE B 1 285 ? -12.719 -1.203 7.637 1 98.06 285 PHE B N 1
ATOM 4648 C CA . PHE B 1 285 ? -11.5 -0.633 7.082 1 98.06 285 PHE B CA 1
ATOM 4649 C C . PHE B 1 285 ? -10.273 -1.161 7.82 1 98.06 285 PHE B C 1
ATOM 4651 O O . PHE B 1 285 ? -9.258 -1.479 7.199 1 98.06 285 PHE B O 1
ATOM 4658 N N . LYS B 1 286 ? -10.344 -1.245 9.117 1 98.06 286 LYS B N 1
ATOM 4659 C CA . LYS B 1 286 ? -9.258 -1.796 9.914 1 98.06 286 LYS B CA 1
ATOM 4660 C C . LYS B 1 286 ? -8.953 -3.238 9.516 1 98.06 286 LYS B C 1
ATOM 4662 O O . LYS B 1 286 ? -7.793 -3.615 9.359 1 98.06 286 LYS B O 1
ATOM 4667 N N . ALA B 1 287 ? -10 -4.008 9.391 1 98.31 287 ALA B N 1
ATOM 4668 C CA . ALA B 1 287 ? -9.82 -5.398 8.977 1 98.31 287 ALA B CA 1
ATOM 4669 C C . ALA B 1 287 ? -9.148 -5.484 7.613 1 98.31 287 ALA B C 1
ATOM 4671 O O . ALA B 1 287 ? -8.258 -6.312 7.406 1 98.31 287 ALA B O 1
ATOM 4672 N N . TRP B 1 288 ? -9.57 -4.625 6.723 1 98.5 288 TRP B N 1
ATOM 4673 C CA . TRP B 1 288 ? -8.992 -4.602 5.379 1 98.5 288 TRP B CA 1
ATOM 4674 C C . TRP B 1 288 ? -7.512 -4.23 5.43 1 98.5 288 TRP B C 1
ATOM 4676 O O . TRP B 1 288 ? -6.688 -4.848 4.754 1 98.5 288 TRP B O 1
ATOM 4686 N N . CYS B 1 289 ? -7.16 -3.234 6.203 1 98.62 289 CYS B N 1
ATOM 4687 C CA . CYS B 1 289 ? -5.77 -2.822 6.348 1 98.62 289 CYS B CA 1
ATOM 4688 C C . CYS B 1 289 ? -4.926 -3.945 6.938 1 98.62 289 CYS B C 1
ATOM 4690 O O . CYS B 1 289 ? -3.785 -4.152 6.523 1 98.62 289 CYS B O 1
ATOM 4692 N N . LYS B 1 290 ? -5.469 -4.609 7.879 1 98.5 290 LYS B N 1
ATOM 4693 C CA . LYS B 1 290 ? -4.746 -5.723 8.492 1 98.5 290 LYS B CA 1
ATOM 4694 C C . LYS B 1 290 ? -4.449 -6.812 7.469 1 98.5 290 LYS B C 1
ATOM 4696 O O . LYS B 1 290 ? -3.404 -7.461 7.527 1 98.5 290 LYS B O 1
ATOM 4701 N N . GLU B 1 291 ? -5.348 -7.043 6.562 1 98.5 291 GLU B N 1
ATOM 4702 C CA . GLU B 1 291 ? -5.105 -7.98 5.469 1 98.5 291 GLU B CA 1
ATOM 4703 C C . GLU B 1 291 ? -3.926 -7.531 4.609 1 98.5 291 GLU B C 1
ATOM 4705 O O . GLU B 1 291 ? -3.115 -8.359 4.184 1 98.5 291 GLU B O 1
ATOM 4710 N N . GLN B 1 292 ? -3.875 -6.219 4.324 1 98.81 292 GLN B N 1
ATOM 4711 C CA . GLN B 1 292 ? -2.764 -5.707 3.531 1 98.81 292 GLN B CA 1
ATOM 4712 C C . GLN B 1 292 ? -1.446 -5.816 4.293 1 98.81 292 GLN B C 1
ATOM 4714 O O . GLN B 1 292 ? -0.402 -6.094 3.699 1 98.81 292 GLN B O 1
ATOM 4719 N N . ILE B 1 293 ? -1.521 -5.574 5.605 1 98.81 293 ILE B N 1
ATOM 4720 C CA . ILE B 1 293 ? -0.342 -5.727 6.453 1 98.81 293 ILE B CA 1
ATOM 4721 C C . ILE B 1 293 ? 0.157 -7.168 6.387 1 98.81 293 ILE B C 1
ATOM 4723 O O . ILE B 1 293 ? 1.354 -7.41 6.211 1 98.81 293 ILE B O 1
ATOM 4727 N N . GLN B 1 294 ? -0.731 -8.117 6.469 1 98.62 294 GLN B N 1
ATOM 4728 C CA . GLN B 1 294 ? -0.361 -9.531 6.375 1 98.62 294 GLN B CA 1
ATOM 4729 C C . GLN B 1 294 ? 0.211 -9.859 5 1 98.62 294 GLN B C 1
ATOM 4731 O O . GLN B 1 294 ? 1.147 -10.648 4.883 1 98.62 294 GLN B O 1
ATOM 4736 N N . TYR B 1 295 ? -0.402 -9.32 3.986 1 98.69 295 TYR B N 1
ATOM 4737 C CA . TYR B 1 295 ? 0.085 -9.516 2.625 1 98.69 295 TYR B CA 1
ATOM 4738 C C . TYR B 1 295 ? 1.524 -9.031 2.486 1 98.69 295 TYR B C 1
ATOM 4740 O O . TYR B 1 295 ? 2.359 -9.719 1.892 1 98.69 295 TYR B O 1
ATOM 4748 N N . LEU B 1 296 ? 1.835 -7.859 3.082 1 98.56 296 LEU B N 1
ATOM 4749 C CA . LEU B 1 296 ? 3.186 -7.309 3.061 1 98.56 296 LEU B CA 1
ATOM 4750 C C . LEU B 1 296 ? 4.145 -8.18 3.863 1 98.56 296 LEU B C 1
ATOM 4752 O O . LEU B 1 296 ? 5.273 -8.422 3.438 1 98.56 296 LEU B O 1
ATOM 4756 N N . GLN B 1 297 ? 3.682 -8.633 4.984 1 98.44 297 GLN B N 1
ATOM 4757 C CA . GLN B 1 297 ? 4.512 -9.516 5.801 1 98.44 297 GLN B CA 1
ATOM 4758 C C . GLN B 1 297 ? 4.855 -10.797 5.051 1 98.44 297 GLN B C 1
ATOM 4760 O O . GLN B 1 297 ? 6 -11.25 5.078 1 98.44 297 GLN B O 1
ATOM 4765 N N . THR B 1 298 ? 3.865 -11.367 4.414 1 98.38 298 THR B N 1
ATOM 4766 C CA . THR B 1 298 ? 4.09 -12.57 3.613 1 98.38 298 THR B CA 1
ATOM 4767 C C . THR B 1 298 ? 5.09 -12.289 2.494 1 98.38 298 THR B C 1
ATOM 4769 O O . THR B 1 298 ? 5.898 -13.156 2.148 1 98.38 298 THR B O 1
ATOM 4772 N N . THR B 1 299 ? 5.016 -11.094 1.913 1 98.38 299 THR B N 1
ATOM 4773 C CA . THR B 1 299 ? 5.934 -10.688 0.854 1 98.38 299 THR B CA 1
ATOM 4774 C C . THR B 1 299 ? 7.379 -10.742 1.345 1 98.38 299 THR B C 1
ATOM 4776 O O . THR B 1 299 ? 8.242 -11.336 0.691 1 98.38 299 THR B O 1
ATOM 4779 N N . ILE B 1 300 ? 7.617 -10.234 2.477 1 97.25 300 ILE B N 1
ATOM 4780 C CA . ILE B 1 300 ? 9 -10.156 2.934 1 97.25 300 ILE B CA 1
ATOM 4781 C C . ILE B 1 300 ? 9.43 -11.508 3.504 1 97.25 300 ILE B C 1
ATOM 4783 O O . ILE B 1 300 ? 10.602 -11.875 3.434 1 97.25 300 ILE B O 1
ATOM 4787 N N . ASP B 1 301 ? 8.523 -12.312 4.066 1 96.94 301 ASP B N 1
ATOM 4788 C CA . ASP B 1 301 ? 8.836 -13.672 4.5 1 96.94 301 ASP B CA 1
ATOM 4789 C C . ASP B 1 301 ? 9.289 -14.531 3.322 1 96.94 301 ASP B C 1
ATOM 4791 O O . ASP B 1 301 ? 10.094 -15.445 3.496 1 96.94 301 ASP B O 1
ATOM 4795 N N . GLY B 1 302 ? 8.719 -14.18 2.217 1 95.25 302 GLY B N 1
ATOM 4796 C CA . GLY B 1 302 ? 9.039 -14.945 1.024 1 95.25 302 GLY B CA 1
ATOM 4797 C C . GLY B 1 302 ? 10.469 -14.766 0.558 1 95.25 302 GLY B C 1
ATOM 4798 O O . GLY B 1 302 ? 11.008 -15.617 -0.145 1 95.25 302 GLY B O 1
ATOM 4799 N N . ILE B 1 303 ? 11.086 -13.688 0.911 1 93.69 303 ILE B N 1
ATOM 4800 C CA . ILE B 1 303 ? 12.438 -13.445 0.433 1 93.69 303 ILE B CA 1
ATOM 4801 C C . ILE B 1 303 ? 13.422 -13.547 1.597 1 93.69 303 ILE B C 1
ATOM 4803 O O . ILE B 1 303 ? 14.555 -13.062 1.505 1 93.69 303 ILE B O 1
ATOM 4807 N N . ASP B 1 304 ? 13.094 -14.062 2.848 1 84.12 304 ASP B N 1
ATOM 4808 C CA . ASP B 1 304 ? 13.961 -14.195 4.016 1 84.12 304 ASP B CA 1
ATOM 4809 C C . ASP B 1 304 ? 15.008 -15.289 3.801 1 84.12 304 ASP B C 1
ATOM 4811 O O . ASP B 1 304 ? 14.75 -16.281 3.104 1 84.12 304 ASP B O 1
#

Foldseek 3Di:
DVVLVQPPDADDPDAKFAKDFADDLQLLLVQQALCLDPVQCVVQPDPPQKGWQQQLDPPSRPSLVCQQQPPVSQVVLCVRRVFRKHFLFRRQRWMKGKDFDVDPVCSNVGHSAADDQDPPPVPPPPPPPPPPPQPPDDVVPFPKDFALWQKKKKFWSHAQQPWDFFWKWWHGPVGDIDTHDDNGGRIIMMHRRNVTIIGTIDTDRGRMTMMIMTGIDGPPLLDDINHAQAVCCVSGDLVSSLVRLVVSLVVSVVVNVVVVVVQLDVQCPPVPDPVPDDSDPPVVVVVSVVSVVVSVVSSVVNND/DVVLVQPPDADDPDAKFAKDFDDDLQLLLVQQALCLDPVQCVVQPDPPQKGWQQQLDPPSRPSLVCQQQPPVSQVVLCVRRVFRKHFLFRRQRWMKGKDFDVDPVCSNVGHSAADDQDPPPVPPPVPPPPPPPQPPDDVVPFPKDFALWQKKKKFWSHAQQPWDFFWKWWHGPVGDIDTHDDNGGRIIMMHRRNVTIIGTIDTDRGRMTMMIMTGIDGPPLLDDINHAQAVCCVSGDLVSSLVRLLVSLVVSVVVNVVVVVVQLDVQCPPVPDPPPDDSDPPVVVVVSVVSVVVSVVSSVVNND

pLDDT: mean 87.94, std 14.94, range [39.31, 98.94]

Organism: NCBI:txid456999